Protein AF-A0A3M7MU31-F1 (afdb_monomer_lite)

pLDDT: mean 75.31, std 14.89, range [30.06, 94.38]

Structure (mmCIF, N/CA/C/O backbone):
data_AF-A0A3M7MU31-F1
#
_entry.id   AF-A0A3M7MU31-F1
#
loop_
_atom_site.group_PDB
_atom_site.id
_atom_site.type_symbol
_atom_site.label_atom_id
_atom_site.label_alt_id
_atom_site.label_comp_id
_atom_site.label_asym_id
_atom_site.label_entity_id
_atom_site.label_seq_id
_atom_site.pdbx_PDB_ins_code
_atom_site.Cartn_x
_atom_site.Cartn_y
_atom_site.Cartn_z
_atom_site.occupancy
_atom_site.B_iso_or_equiv
_atom_site.auth_seq_id
_atom_site.auth_comp_id
_atom_site.auth_asym_id
_atom_site.auth_atom_id
_atom_site.pdbx_PDB_model_num
ATOM 1 N N . MET A 1 1 ? -6.789 -23.381 39.746 1.00 41.12 1 MET A N 1
ATOM 2 C CA . MET A 1 1 ? -6.984 -21.959 39.393 1.00 41.12 1 MET A CA 1
ATOM 3 C C . MET A 1 1 ? -8.229 -21.379 40.060 1.00 41.12 1 MET A C 1
ATOM 5 O O . MET A 1 1 ? -8.092 -20.376 40.738 1.00 41.12 1 MET A O 1
ATOM 9 N N . GLU A 1 2 ? -9.398 -22.031 39.995 1.00 37.88 2 GLU A N 1
ATOM 10 C CA . GLU A 1 2 ? -10.631 -21.525 40.640 1.00 37.88 2 GLU A CA 1
ATOM 11 C C . GLU A 1 2 ? -10.543 -21.371 42.175 1.00 37.88 2 GLU A C 1
ATOM 13 O O . GLU A 1 2 ? -11.039 -20.386 42.714 1.00 37.88 2 GLU A O 1
ATOM 18 N N . GLU A 1 3 ? -9.868 -22.273 42.900 1.00 30.06 3 GLU A N 1
ATOM 19 C CA . GLU A 1 3 ? -9.810 -22.208 44.375 1.00 30.06 3 GLU A CA 1
ATOM 20 C C . GLU A 1 3 ? -8.936 -21.074 44.939 1.00 30.06 3 GLU A C 1
ATOM 22 O O . GLU A 1 3 ? -9.282 -20.505 45.973 1.00 30.06 3 GLU A O 1
ATOM 27 N N . GLN A 1 4 ? -7.837 -20.702 44.271 1.00 38.09 4 GLN A N 1
ATOM 28 C CA . GLN A 1 4 ? -6.958 -19.615 44.734 1.00 38.09 4 GLN A CA 1
ATOM 29 C C . GLN A 1 4 ? -7.566 -18.233 44.457 1.00 38.09 4 GLN A C 1
ATOM 31 O O . GLN A 1 4 ? -7.509 -17.358 45.322 1.00 38.09 4 GLN A O 1
ATOM 36 N N . THR A 1 5 ? -8.250 -18.060 43.321 1.00 41.97 5 THR A N 1
ATOM 37 C CA . THR A 1 5 ? -9.019 -16.842 43.020 1.00 41.97 5 THR A CA 1
ATOM 38 C C . THR A 1 5 ? -10.204 -16.680 43.983 1.00 41.97 5 THR A C 1
ATOM 40 O O . THR A 1 5 ? -10.468 -15.582 44.472 1.00 41.97 5 THR A O 1
ATOM 43 N N . LEU A 1 6 ? -10.871 -17.778 44.362 1.00 40.81 6 LEU A N 1
ATOM 44 C CA . LEU A 1 6 ? -11.926 -17.779 45.388 1.00 40.81 6 LEU A CA 1
ATOM 45 C C . LEU A 1 6 ? -11.405 -17.490 46.808 1.00 40.81 6 LEU A C 1
ATOM 47 O O . LEU A 1 6 ? -12.152 -16.948 47.629 1.00 40.81 6 LEU A O 1
ATOM 51 N N . LEU A 1 7 ? -10.145 -17.818 47.113 1.00 39.69 7 LEU A N 1
ATOM 52 C CA . LEU A 1 7 ? -9.512 -17.526 48.405 1.00 39.69 7 LEU A CA 1
ATOM 53 C C . LEU A 1 7 ? -9.195 -16.032 48.572 1.00 39.69 7 LEU A C 1
ATOM 55 O O . LEU A 1 7 ? -9.466 -15.484 49.642 1.00 39.69 7 LEU A O 1
ATOM 59 N N . LEU A 1 8 ? -8.746 -15.363 47.504 1.00 43.69 8 LEU A N 1
ATOM 60 C CA . LEU A 1 8 ? -8.633 -13.898 47.436 1.00 43.69 8 LEU A CA 1
ATOM 61 C C . LEU A 1 8 ? -9.997 -13.216 47.645 1.00 43.69 8 LEU A C 1
ATOM 63 O O . LEU A 1 8 ? -10.108 -12.257 48.407 1.00 43.69 8 LEU A O 1
ATOM 67 N N . TYR A 1 9 ? -11.068 -13.771 47.070 1.00 45.78 9 TYR A N 1
ATOM 68 C CA . TYR A 1 9 ? -12.424 -13.225 47.204 1.00 45.78 9 TYR A CA 1
ATOM 69 C C . TYR A 1 9 ? -13.124 -13.521 48.544 1.00 45.78 9 TYR A C 1
ATOM 71 O O . TYR A 1 9 ? -14.110 -12.856 48.873 1.00 45.78 9 TYR A O 1
ATOM 79 N N . ARG A 1 10 ? -12.657 -14.493 49.344 1.00 41.34 10 ARG A N 1
ATOM 80 C CA . ARG A 1 10 ? -13.265 -14.840 50.648 1.00 41.34 10 ARG A CA 1
ATOM 81 C C . ARG A 1 10 ? -12.762 -13.996 51.822 1.00 41.34 10 ARG A C 1
ATOM 83 O O . ARG A 1 10 ? -13.446 -13.946 52.842 1.00 41.34 10 ARG A O 1
ATOM 90 N N . GLN A 1 11 ? -11.646 -13.279 51.691 1.00 41.53 11 GLN A N 1
ATOM 91 C CA . GLN A 1 11 ? -11.135 -12.353 52.715 1.00 41.53 11 GLN A CA 1
ATOM 92 C C . GLN A 1 11 ? -11.590 -10.900 52.461 1.00 41.53 11 GLN A C 1
ATOM 94 O O . GLN A 1 11 ? -10.808 -9.952 52.475 1.00 41.53 11 GLN A O 1
ATOM 99 N N . LYS A 1 12 ? -12.897 -10.700 52.238 1.00 44.94 12 LYS A N 1
ATOM 100 C CA . LYS A 1 12 ? -13.516 -9.369 52.102 1.00 44.94 12 LYS A CA 1
ATOM 101 C C . LYS A 1 12 ? -13.494 -8.616 53.435 1.00 44.94 12 LYS A C 1
ATOM 103 O O . LYS A 1 12 ? -14.422 -8.779 54.226 1.00 44.94 12 LYS A O 1
ATOM 108 N N . ARG A 1 13 ? -12.467 -7.787 53.672 1.00 46.47 13 ARG A N 1
ATOM 109 C CA . ARG A 1 13 ? -12.585 -6.536 54.463 1.00 46.47 13 ARG A CA 1
ATOM 110 C C . ARG A 1 13 ? -11.364 -5.604 54.482 1.00 46.47 13 ARG A C 1
ATOM 112 O O . ARG A 1 13 ? -11.518 -4.515 55.021 1.00 46.47 13 ARG A O 1
ATOM 119 N N . TYR A 1 14 ? -10.201 -5.971 53.929 1.00 52.59 14 TYR A N 1
ATOM 120 C CA . TYR A 1 14 ? -8.975 -5.175 54.149 1.00 52.59 14 TYR A CA 1
ATOM 121 C C . TYR A 1 14 ? -8.033 -4.972 52.953 1.00 52.59 14 TYR A C 1
ATOM 123 O O . TYR A 1 14 ? -7.016 -4.307 53.127 1.00 52.59 14 TYR A O 1
ATOM 131 N N . TYR A 1 15 ? -8.339 -5.481 51.757 1.00 62.06 15 TYR A N 1
ATOM 132 C CA . TYR A 1 15 ? -7.460 -5.283 50.598 1.00 62.06 15 TYR A CA 1
ATOM 133 C C . TYR A 1 15 ? -7.971 -4.149 49.694 1.00 62.06 15 TYR A C 1
ATOM 135 O O . TYR A 1 15 ? -9.166 -4.133 49.385 1.00 62.06 15 TYR A O 1
ATOM 143 N N . PRO A 1 16 ? -7.107 -3.188 49.310 1.00 72.69 16 PRO A N 1
ATOM 144 C CA . PRO A 1 16 ? -7.472 -2.124 48.383 1.00 72.69 16 PRO A CA 1
ATOM 145 C C . PRO A 1 16 ? -7.666 -2.685 46.965 1.00 72.69 16 PRO A C 1
ATOM 147 O O . PRO A 1 16 ? -7.020 -3.661 46.587 1.00 72.69 16 PRO A O 1
ATOM 150 N N . VAL A 1 17 ? -8.554 -2.064 46.190 1.00 79.56 17 VAL A N 1
ATOM 151 C CA . VAL A 1 17 ? -8.751 -2.350 44.762 1.00 79.56 17 VAL A CA 1
ATOM 152 C C . VAL A 1 17 ? -7.556 -1.789 43.999 1.00 79.56 17 VAL A C 1
ATOM 154 O O . VAL A 1 17 ? -7.184 -0.634 44.211 1.00 79.56 17 VAL A O 1
ATOM 157 N N . LYS A 1 18 ? -6.923 -2.593 43.147 1.00 81.38 18 LYS A N 1
ATOM 158 C CA . LYS A 1 18 ? -5.659 -2.226 42.505 1.00 81.38 18 LYS A CA 1
ATOM 159 C C . LYS A 1 18 ? -5.832 -1.207 41.383 1.00 81.38 18 LYS A C 1
ATOM 161 O O . LYS A 1 18 ? -4.966 -0.350 41.246 1.00 81.38 18 LYS A O 1
ATOM 166 N N . ILE A 1 19 ? -6.899 -1.332 40.594 1.00 80.94 19 ILE A N 1
ATOM 167 C CA . ILE A 1 19 ? -7.341 -0.509 39.450 1.00 80.94 19 ILE A CA 1
ATOM 168 C C . ILE A 1 19 ? -6.320 -0.253 38.329 1.00 80.94 19 ILE A C 1
ATOM 170 O O . ILE A 1 19 ? -6.646 0.385 37.333 1.00 80.94 19 ILE A O 1
ATOM 174 N N . ASP A 1 20 ? -5.107 -0.779 38.462 1.00 83.50 20 ASP A N 1
ATOM 175 C CA . ASP A 1 20 ? -3.984 -0.622 37.540 1.00 83.50 20 ASP A CA 1
ATOM 176 C C . ASP A 1 20 ? -3.201 -1.944 37.438 1.00 83.50 20 ASP A C 1
ATOM 178 O O . ASP A 1 20 ? -2.024 -2.054 37.787 1.00 83.50 20 ASP A O 1
ATOM 182 N N . VAL A 1 21 ? -3.911 -3.012 37.066 1.00 85.12 21 VAL A N 1
ATOM 183 C CA . VAL A 1 21 ? -3.299 -4.304 36.729 1.00 85.12 21 VAL A CA 1
ATOM 184 C C . VAL A 1 21 ? -2.977 -4.285 35.235 1.00 85.12 21 VAL A C 1
ATOM 186 O O . VAL A 1 21 ? -3.862 -4.466 34.407 1.00 85.12 21 VAL A O 1
ATOM 189 N N . THR A 1 22 ? -1.717 -4.034 34.896 1.00 86.12 22 THR A N 1
ATOM 190 C CA . THR A 1 22 ? -1.210 -3.969 33.516 1.00 86.12 22 THR A CA 1
ATOM 191 C C . THR A 1 22 ? 0.033 -4.840 33.379 1.00 86.12 22 THR A C 1
ATOM 193 O O . THR A 1 22 ? 0.625 -5.235 34.387 1.00 86.12 22 THR A O 1
ATOM 196 N N . THR A 1 23 ? 0.469 -5.105 32.145 1.00 83.56 23 THR A N 1
ATOM 197 C CA . THR A 1 23 ? 1.713 -5.849 31.874 1.00 83.56 23 THR A CA 1
ATOM 198 C C . THR A 1 23 ? 2.949 -5.216 32.528 1.00 83.56 23 THR A C 1
ATOM 200 O O . THR A 1 23 ? 3.872 -5.932 32.896 1.00 83.56 23 THR A O 1
ATOM 203 N N . GLN A 1 24 ? 2.953 -3.895 32.744 1.00 85.00 24 GLN A N 1
ATOM 204 C CA . GLN A 1 24 ? 4.053 -3.167 33.394 1.00 85.00 24 GLN A CA 1
ATOM 205 C C . GLN A 1 24 ? 4.103 -3.369 34.916 1.00 85.00 24 GLN A C 1
ATOM 207 O O . GLN A 1 24 ? 5.168 -3.267 35.519 1.00 85.00 24 GLN A O 1
ATOM 212 N N . ASN A 1 25 ? 2.963 -3.691 35.533 1.00 86.31 25 ASN A N 1
ATOM 213 C CA . ASN A 1 25 ? 2.822 -3.844 36.983 1.00 86.31 25 ASN A CA 1
ATOM 214 C C . ASN A 1 25 ? 2.879 -5.316 37.428 1.00 86.31 25 ASN A C 1
ATOM 216 O O . ASN A 1 25 ? 2.485 -5.651 38.548 1.00 86.31 25 ASN A O 1
ATOM 220 N N . VAL A 1 26 ? 3.349 -6.210 36.554 1.00 86.00 26 VAL A N 1
ATOM 221 C CA . VAL A 1 26 ? 3.557 -7.631 36.843 1.00 86.00 26 VAL A CA 1
ATOM 222 C C . VAL A 1 26 ? 5.027 -7.964 36.631 1.00 86.00 26 VAL A C 1
ATOM 224 O O . VAL A 1 26 ? 5.530 -7.921 35.513 1.00 86.00 26 VAL A O 1
ATOM 227 N N . LEU A 1 27 ? 5.719 -8.313 37.714 1.00 85.00 27 LEU A N 1
ATOM 228 C CA . LEU A 1 27 ? 7.103 -8.777 37.656 1.00 85.00 27 LEU A CA 1
ATOM 229 C C . LEU A 1 27 ? 7.148 -10.301 37.608 1.00 85.00 27 LEU A C 1
ATOM 231 O O . LEU A 1 27 ? 6.339 -10.972 38.247 1.00 85.00 27 LEU A O 1
ATOM 235 N N . SER A 1 28 ? 8.117 -10.837 36.877 1.00 80.75 28 SER A N 1
ATOM 236 C CA . SER A 1 28 ? 8.459 -12.262 36.907 1.00 80.75 28 SER A CA 1
ATOM 237 C C . SER A 1 28 ? 9.812 -12.446 37.584 1.00 80.75 28 SER A C 1
ATOM 239 O O . SER A 1 28 ? 10.637 -11.531 37.585 1.00 80.75 28 SER A O 1
ATOM 241 N N . GLU A 1 29 ? 10.009 -13.608 38.196 1.00 78.69 29 GLU A N 1
ATOM 242 C CA . GLU A 1 29 ? 11.280 -13.975 38.813 1.00 78.69 29 GLU A CA 1
ATOM 243 C C . GLU A 1 29 ? 12.260 -14.447 37.726 1.00 78.69 29 GLU A C 1
ATOM 245 O O . GLU A 1 29 ? 11.851 -15.009 36.709 1.00 78.69 29 GLU A O 1
ATOM 250 N N . ALA A 1 30 ? 13.550 -14.182 37.918 1.00 74.44 30 ALA A N 1
ATOM 251 C CA . ALA A 1 30 ? 14.604 -14.759 37.088 1.00 74.44 30 ALA A CA 1
ATOM 252 C C . ALA A 1 30 ? 14.923 -16.181 37.585 1.00 74.44 30 ALA A C 1
ATOM 254 O O . ALA A 1 30 ? 14.963 -16.388 38.797 1.00 74.44 30 ALA A O 1
ATOM 255 N N . GLU A 1 31 ? 15.147 -17.157 36.690 1.00 72.56 31 GLU A N 1
ATOM 256 C CA . GLU A 1 31 ? 15.545 -18.521 37.112 1.00 72.56 31 GLU A CA 1
ATOM 257 C C . GLU A 1 31 ? 16.879 -18.533 37.851 1.00 72.56 31 GLU A C 1
ATOM 259 O O . GLU A 1 31 ? 17.048 -19.261 38.832 1.00 72.56 31 GLU A O 1
ATOM 264 N N . ASP A 1 32 ? 17.818 -17.723 37.374 1.00 77.81 32 ASP A N 1
ATOM 265 C CA . ASP A 1 32 ? 19.145 -17.583 37.936 1.00 77.81 32 ASP A CA 1
ATOM 266 C C . ASP A 1 32 ? 19.687 -16.163 37.728 1.00 77.81 32 ASP A C 1
ATOM 268 O O . ASP A 1 32 ? 19.125 -15.345 36.994 1.00 77.81 32 ASP A O 1
ATOM 272 N N . ASP A 1 33 ? 20.799 -15.873 38.402 1.00 83.31 33 ASP A N 1
ATOM 273 C CA . ASP A 1 33 ? 21.467 -14.578 38.305 1.00 83.31 33 ASP A CA 1
ATOM 274 C C . ASP A 1 33 ? 22.300 -14.438 37.014 1.00 83.31 33 ASP A C 1
ATOM 276 O O . ASP A 1 33 ? 22.835 -13.360 36.749 1.00 83.31 33 ASP A O 1
ATOM 280 N N . THR A 1 34 ? 22.391 -15.484 36.176 1.00 82.19 34 THR A N 1
ATOM 281 C CA . THR A 1 34 ? 23.255 -15.477 34.981 1.00 82.19 34 THR A CA 1
ATOM 282 C C . THR A 1 34 ? 22.795 -14.443 33.962 1.00 82.19 34 THR A C 1
ATOM 284 O O . THR A 1 34 ? 23.626 -13.779 33.349 1.00 82.19 34 THR A O 1
ATOM 287 N N . ILE A 1 35 ? 21.484 -14.196 33.865 1.00 79.44 35 ILE A N 1
ATOM 288 C CA . ILE A 1 35 ? 20.934 -13.141 33.004 1.00 79.44 35 ILE A CA 1
ATOM 289 C C . ILE A 1 35 ? 21.434 -11.742 33.400 1.00 79.44 35 ILE A C 1
ATOM 291 O O . ILE A 1 35 ? 21.551 -10.859 32.550 1.00 79.44 35 ILE A O 1
ATOM 295 N N . PHE A 1 36 ? 21.722 -11.523 34.688 1.00 83.69 36 PHE A N 1
ATOM 296 C CA . PHE A 1 36 ? 22.239 -10.253 35.193 1.00 83.69 36 PHE A CA 1
ATOM 297 C C . PHE A 1 36 ? 23.760 -10.178 35.037 1.00 83.69 36 PHE A C 1
ATOM 299 O O . PHE A 1 36 ? 24.271 -9.109 34.710 1.00 83.69 36 PHE A O 1
ATOM 306 N N . GLU A 1 37 ? 24.467 -11.299 35.209 1.00 85.06 37 GLU A N 1
ATOM 307 C CA . GLU A 1 37 ? 25.908 -11.404 34.942 1.00 85.06 37 GLU A CA 1
ATOM 308 C C . GLU A 1 37 ? 26.217 -11.144 33.456 1.00 85.06 37 GLU A C 1
ATOM 310 O O . GLU A 1 37 ? 27.085 -10.333 33.140 1.00 85.06 37 GLU A O 1
ATOM 315 N N . GLU A 1 38 ? 25.455 -11.741 32.533 1.00 82.00 38 GLU A N 1
ATOM 316 C CA . GLU A 1 38 ? 25.581 -11.487 31.092 1.00 82.00 38 GLU A CA 1
ATOM 317 C C . GLU A 1 38 ? 25.277 -10.027 30.736 1.00 82.00 38 GLU A C 1
ATOM 319 O O . GLU A 1 38 ? 25.973 -9.436 29.908 1.00 82.00 38 GLU A O 1
ATOM 324 N N . LEU A 1 39 ? 24.261 -9.422 31.365 1.00 82.62 39 LEU A N 1
ATOM 325 C CA . LEU A 1 39 ? 23.957 -8.000 31.187 1.00 82.62 39 LEU A CA 1
ATOM 326 C C . LEU A 1 39 ? 25.136 -7.122 31.625 1.00 82.62 39 LEU A C 1
ATOM 328 O O . LEU A 1 39 ? 25.492 -6.176 30.920 1.00 82.62 39 LEU A O 1
ATOM 332 N N . GLU A 1 40 ? 25.730 -7.427 32.780 1.00 86.56 40 GLU A N 1
ATOM 333 C CA . GLU A 1 40 ? 26.875 -6.696 33.323 1.00 86.56 40 GLU A CA 1
ATOM 334 C C . GLU A 1 40 ? 28.104 -6.840 32.415 1.00 86.56 40 GLU A C 1
ATOM 336 O O . GLU A 1 40 ? 28.730 -5.835 32.072 1.00 86.56 40 GLU A O 1
ATOM 341 N N . GLU A 1 41 ? 28.422 -8.056 31.959 1.00 85.62 41 GLU A N 1
ATOM 342 C CA . GLU A 1 41 ? 29.522 -8.307 31.020 1.00 85.62 41 GLU A CA 1
ATOM 343 C C . GLU A 1 41 ? 29.315 -7.597 29.677 1.00 85.62 41 GLU A C 1
ATOM 345 O O . GLU A 1 41 ? 30.253 -7.001 29.135 1.00 85.62 41 GLU A O 1
ATOM 350 N N . GLN A 1 42 ? 28.091 -7.609 29.143 1.00 80.94 42 GLN A N 1
ATOM 351 C CA . GLN A 1 42 ? 27.762 -6.907 27.905 1.00 80.94 42 GLN A CA 1
ATOM 352 C C . GLN A 1 42 ? 27.944 -5.399 28.058 1.00 80.94 42 GLN A C 1
ATOM 354 O O . GLN A 1 42 ? 28.610 -4.796 27.219 1.00 80.94 42 GLN A O 1
ATOM 359 N N . GLU A 1 43 ? 27.429 -4.805 29.134 1.00 82.94 43 GLU A N 1
ATOM 360 C CA . GLU A 1 43 ? 27.572 -3.372 29.412 1.00 82.94 43 GLU A CA 1
ATOM 361 C C . GLU A 1 43 ? 29.036 -2.975 29.691 1.00 82.94 43 GLU A C 1
ATOM 363 O O . GLU A 1 43 ? 29.471 -1.884 29.321 1.00 82.94 43 GLU A O 1
ATOM 368 N N . LEU A 1 44 ? 29.836 -3.871 30.282 1.00 85.50 44 LEU A N 1
ATOM 369 C CA . LEU A 1 44 ? 31.286 -3.702 30.437 1.00 85.50 44 LEU A CA 1
ATOM 370 C C . LEU A 1 44 ? 32.027 -3.738 29.092 1.00 85.50 44 LEU A C 1
ATOM 372 O O . LEU A 1 44 ? 32.975 -2.975 28.889 1.00 85.50 44 LEU A O 1
ATOM 376 N N . SER A 1 45 ? 31.636 -4.644 28.194 1.00 87.00 45 SER A N 1
ATOM 377 C CA . SER A 1 45 ? 32.288 -4.842 26.893 1.00 87.00 45 SER A CA 1
ATOM 378 C C . SER A 1 45 ? 31.906 -3.778 25.858 1.00 87.00 45 SER A C 1
ATOM 380 O O . SER A 1 45 ? 32.743 -3.367 25.052 1.00 87.00 45 SER A O 1
ATOM 382 N N . ASP A 1 46 ? 30.660 -3.316 25.912 1.00 83.50 46 ASP A N 1
ATOM 383 C CA . ASP A 1 46 ? 30.045 -2.347 25.017 1.00 83.50 46 ASP A CA 1
ATOM 384 C C . ASP A 1 46 ? 29.172 -1.403 25.863 1.00 83.50 46 ASP A C 1
ATOM 386 O O . ASP A 1 46 ? 28.010 -1.697 26.129 1.00 83.50 46 ASP A O 1
ATOM 390 N N . PRO A 1 47 ? 29.713 -0.280 26.359 1.00 82.19 47 PRO A N 1
ATOM 391 C CA . PRO A 1 47 ? 28.953 0.614 27.229 1.00 82.19 47 PRO A CA 1
ATOM 392 C C . PRO A 1 47 ? 27.812 1.314 26.486 1.00 82.19 47 PRO A C 1
ATOM 394 O O . PRO A 1 47 ? 28.014 1.907 25.422 1.00 82.19 47 PRO A O 1
ATOM 397 N N . SER A 1 48 ? 26.616 1.311 27.073 1.00 80.56 48 SER A N 1
ATOM 398 C CA . SER A 1 48 ? 25.457 2.021 26.540 1.00 80.56 48 SER A CA 1
ATOM 399 C C . SER A 1 48 ? 25.715 3.525 26.516 1.00 80.56 48 SER A C 1
ATOM 401 O O . SER A 1 48 ? 26.090 4.134 27.521 1.00 80.56 48 SER A O 1
ATOM 403 N N . VAL A 1 49 ? 25.486 4.158 25.364 1.00 82.31 49 VAL A N 1
ATOM 404 C CA . VAL A 1 49 ? 25.643 5.611 25.227 1.00 82.31 49 VAL A CA 1
ATOM 405 C C . VAL A 1 49 ? 24.500 6.306 25.976 1.00 82.31 49 VAL A C 1
ATOM 407 O O . VAL A 1 49 ? 23.340 6.132 25.594 1.00 82.31 49 VAL A O 1
ATOM 410 N N . PRO A 1 50 ? 24.780 7.098 27.026 1.00 79.56 50 PRO A N 1
ATOM 411 C CA . PRO A 1 50 ? 23.728 7.764 27.774 1.00 79.56 50 PRO A CA 1
ATOM 412 C C . PRO A 1 50 ? 23.089 8.896 26.968 1.00 79.56 50 PRO A C 1
ATOM 414 O O . PRO A 1 50 ? 23.765 9.644 26.258 1.00 79.56 50 PRO A O 1
ATOM 417 N N . VAL A 1 51 ? 21.787 9.080 27.162 1.00 75.81 51 VAL A N 1
ATOM 418 C CA . VAL A 1 51 ? 21.027 10.231 26.679 1.00 75.81 51 VAL A CA 1
ATOM 419 C C . VAL A 1 51 ? 20.927 11.251 27.806 1.00 75.81 51 VAL A C 1
ATOM 421 O O . VAL A 1 51 ? 20.498 10.936 28.915 1.00 75.81 51 VAL A O 1
ATOM 424 N N . VAL A 1 52 ? 21.328 12.490 27.534 1.00 81.62 52 VAL A N 1
ATOM 425 C CA . VAL A 1 52 ? 21.140 13.604 28.468 1.00 81.62 52 VAL A CA 1
ATOM 426 C C . VAL A 1 52 ? 19.793 14.248 28.150 1.00 81.62 52 VAL A C 1
ATOM 428 O O . VAL A 1 52 ? 19.612 14.765 27.052 1.00 81.62 52 VAL A O 1
ATOM 431 N N . SER A 1 53 ? 18.853 14.183 29.095 1.00 71.25 53 SER A N 1
ATOM 432 C CA . SER A 1 53 ? 17.582 14.916 29.030 1.00 71.25 53 SER A CA 1
ATOM 433 C C . SER A 1 53 ? 17.841 16.425 28.958 1.00 71.25 53 SER A C 1
ATOM 435 O O . SER A 1 53 ? 18.857 16.903 29.471 1.00 71.25 53 SER A O 1
ATOM 437 N N . ASP A 1 54 ? 16.894 17.187 28.409 1.00 72.06 54 ASP A N 1
ATOM 438 C CA . ASP A 1 54 ? 16.918 18.658 28.375 1.00 72.06 54 ASP A CA 1
ATOM 439 C C . ASP A 1 54 ? 17.108 19.280 29.777 1.00 72.06 54 ASP A C 1
ATOM 441 O O . ASP A 1 54 ? 17.669 20.368 29.923 1.00 72.06 54 ASP A O 1
ATOM 445 N N . ASP A 1 55 ? 16.720 18.539 30.819 1.00 81.00 55 ASP A N 1
ATOM 446 C CA . ASP A 1 55 ? 16.821 18.922 32.231 1.00 81.00 55 ASP A CA 1
ATOM 447 C C . ASP A 1 55 ? 18.192 18.589 32.865 1.00 81.00 55 ASP A C 1
ATOM 449 O O . ASP A 1 55 ? 18.417 18.829 34.052 1.00 81.00 55 ASP A O 1
ATOM 453 N N . GLY A 1 56 ? 19.118 17.996 32.101 1.00 79.44 56 GLY A N 1
ATOM 454 C CA . GLY A 1 56 ? 20.452 17.584 32.555 1.00 79.44 56 GLY A CA 1
ATOM 455 C C . GLY A 1 56 ? 20.518 16.208 33.232 1.00 79.44 56 GLY A C 1
ATOM 456 O O . GLY A 1 56 ? 21.578 15.820 33.727 1.00 79.44 56 GLY A O 1
ATOM 457 N N . HIS A 1 57 ? 19.415 15.454 33.259 1.00 76.38 57 HIS A N 1
ATOM 458 C CA . HIS A 1 57 ? 19.394 14.079 33.763 1.00 76.38 57 HIS A CA 1
ATOM 459 C C . HIS A 1 57 ? 20.010 13.106 32.753 1.00 76.38 57 HIS A C 1
ATOM 461 O O . HIS A 1 57 ? 19.655 13.118 31.578 1.00 76.38 57 HIS A O 1
ATOM 467 N N . ILE A 1 58 ? 20.917 12.247 33.220 1.00 81.31 58 ILE A N 1
ATOM 468 C CA . ILE A 1 58 ? 21.552 11.206 32.406 1.00 81.31 58 ILE A CA 1
ATOM 469 C C . ILE A 1 58 ? 20.683 9.946 32.472 1.00 81.31 58 ILE A C 1
ATOM 471 O O . ILE A 1 58 ? 20.469 9.406 33.557 1.00 81.31 58 ILE A O 1
ATOM 475 N N . VAL A 1 59 ? 20.193 9.487 31.322 1.00 76.00 59 VAL A N 1
ATOM 476 C CA . VAL A 1 59 ? 19.369 8.283 31.165 1.00 76.00 59 VAL A CA 1
ATOM 477 C C . VAL A 1 59 ? 20.124 7.285 30.295 1.00 76.00 59 VAL A C 1
ATOM 479 O O . VAL A 1 59 ? 20.561 7.625 29.199 1.00 76.00 59 VAL A O 1
ATOM 482 N N . TYR A 1 60 ? 20.279 6.052 30.769 1.00 76.00 60 TYR A N 1
ATOM 483 C CA . TYR A 1 60 ? 20.888 4.978 29.985 1.00 76.00 60 TYR A CA 1
ATOM 484 C C . TYR A 1 60 ? 19.793 4.188 29.260 1.00 76.00 60 TYR A C 1
ATOM 486 O O . TYR A 1 60 ? 18.765 3.892 29.877 1.00 76.00 60 TYR A O 1
ATOM 494 N N . PRO A 1 61 ? 19.969 3.866 27.967 1.00 64.69 61 PRO A N 1
ATOM 495 C CA . PRO A 1 61 ? 19.024 3.022 27.252 1.00 64.69 61 PRO A CA 1
ATOM 496 C C . PRO A 1 61 ? 19.020 1.608 27.846 1.00 64.69 61 PRO A C 1
ATOM 498 O O . PRO A 1 61 ? 20.065 1.056 28.179 1.00 64.69 61 PRO A O 1
ATOM 501 N N . THR A 1 62 ? 17.835 1.014 27.981 1.00 68.31 62 THR A N 1
ATOM 502 C CA . THR A 1 62 ? 17.693 -0.375 28.434 1.00 68.31 62 THR A CA 1
ATOM 503 C C . THR A 1 62 ? 18.188 -1.330 27.348 1.00 68.31 62 THR A C 1
ATOM 505 O O . THR A 1 62 ? 17.724 -1.257 26.208 1.00 68.31 62 THR A O 1
ATOM 508 N N . ARG A 1 63 ? 19.094 -2.253 27.693 1.00 68.56 63 ARG A N 1
ATOM 509 C CA . ARG A 1 63 ? 19.485 -3.354 26.802 1.00 68.56 63 ARG A CA 1
ATOM 510 C C . ARG A 1 63 ? 18.396 -4.422 26.786 1.00 68.56 63 ARG A C 1
ATOM 512 O O . ARG A 1 63 ? 17.903 -4.835 27.834 1.00 68.56 63 ARG A O 1
ATOM 519 N N . PHE A 1 64 ? 18.009 -4.846 25.587 1.00 60.41 64 PHE A N 1
ATOM 520 C CA . PHE A 1 64 ? 17.043 -5.923 25.421 1.00 60.41 64 PHE A CA 1
ATOM 521 C C . PHE A 1 64 ? 17.723 -7.261 25.710 1.00 60.41 64 PHE A C 1
ATOM 523 O O . PHE A 1 64 ? 18.669 -7.636 25.023 1.00 60.41 64 PHE A O 1
ATOM 530 N N . ILE A 1 65 ? 17.206 -7.977 26.701 1.00 63.34 65 ILE A N 1
ATOM 531 C CA . ILE A 1 65 ? 17.533 -9.376 26.964 1.00 63.34 65 ILE A CA 1
ATOM 532 C C . ILE A 1 65 ? 16.241 -10.158 26.782 1.00 63.34 65 ILE A C 1
ATOM 534 O O . ILE A 1 65 ? 15.161 -9.659 27.103 1.00 63.34 65 ILE A O 1
ATOM 538 N N . GLN A 1 66 ? 16.345 -11.369 26.246 1.00 59.22 66 GLN A N 1
ATOM 539 C CA . GLN A 1 66 ? 15.227 -12.296 26.163 1.00 59.22 66 GLN A CA 1
ATOM 540 C C . GLN A 1 66 ? 15.322 -13.269 27.348 1.00 59.22 66 GLN A C 1
ATOM 542 O O . GLN A 1 66 ? 15.966 -14.306 27.208 1.00 59.22 66 GLN A O 1
ATOM 547 N N . PRO A 1 67 ? 14.756 -12.939 28.525 1.00 61.88 67 PRO A N 1
ATOM 548 C CA . PRO A 1 67 ? 14.825 -13.831 29.671 1.00 61.88 67 PRO A CA 1
ATOM 549 C C . PRO A 1 67 ? 14.003 -15.094 29.407 1.00 61.88 67 PRO A C 1
ATOM 551 O O . PRO A 1 67 ? 12.906 -15.035 28.840 1.00 61.88 67 PRO A O 1
ATOM 554 N N . GLU A 1 68 ? 14.504 -16.234 29.874 1.00 61.59 68 GLU A N 1
ATOM 555 C CA . GLU A 1 68 ? 13.671 -17.414 30.083 1.00 61.59 68 GLU A CA 1
ATOM 556 C C . GLU A 1 68 ? 12.735 -17.100 31.260 1.00 61.59 68 GLU A C 1
ATOM 558 O O . GLU A 1 68 ? 13.137 -17.055 32.421 1.00 61.59 68 GLU A O 1
ATOM 563 N N . LEU A 1 69 ? 11.489 -16.738 30.938 1.00 61.94 69 LEU A N 1
ATOM 564 C CA . LEU A 1 69 ? 10.486 -16.367 31.934 1.00 61.94 69 LEU A CA 1
ATOM 565 C C . LEU A 1 69 ? 10.150 -17.580 32.802 1.00 61.94 69 LEU A C 1
ATOM 567 O O . LEU A 1 69 ? 9.625 -18.577 32.298 1.00 61.94 69 LEU A O 1
ATOM 571 N N . SER A 1 70 ? 10.367 -17.458 34.108 1.00 65.06 70 SER A N 1
ATOM 572 C CA . SER A 1 70 ? 10.021 -18.495 35.073 1.00 65.06 70 SER A CA 1
ATOM 573 C C . SER A 1 70 ? 9.360 -17.933 36.325 1.00 65.06 70 SER A C 1
ATOM 575 O O . SER A 1 70 ? 9.223 -16.724 36.525 1.00 65.06 70 SER A O 1
ATOM 577 N N . GLY A 1 71 ? 8.924 -18.853 37.181 1.00 70.56 71 GLY A N 1
ATOM 578 C CA . GLY A 1 71 ? 8.373 -18.509 38.479 1.00 70.56 71 GLY A CA 1
ATOM 579 C C . GLY A 1 71 ? 6.917 -18.057 38.425 1.00 70.56 71 GLY A C 1
ATOM 580 O O . GLY A 1 71 ? 6.184 -18.255 37.452 1.00 70.56 71 GLY A O 1
ATOM 581 N N . VAL A 1 72 ? 6.461 -17.519 39.554 1.00 76.88 72 VAL A N 1
ATOM 582 C CA . VAL A 1 72 ? 5.084 -17.052 39.735 1.00 76.88 72 VAL A CA 1
ATOM 583 C C . VAL A 1 72 ? 5.053 -15.545 39.479 1.00 76.88 72 VAL A C 1
ATOM 585 O O . VAL A 1 72 ? 5.791 -14.830 40.153 1.00 76.88 72 VAL A O 1
ATOM 588 N N . PRO A 1 73 ? 4.199 -15.032 38.573 1.00 81.69 73 PRO A N 1
ATOM 589 C CA . PRO A 1 73 ? 4.084 -13.596 38.351 1.00 81.69 73 PRO A CA 1
ATOM 590 C C . PRO A 1 73 ? 3.628 -12.882 39.630 1.00 81.69 73 PRO A C 1
ATOM 592 O O . PRO A 1 73 ? 2.644 -13.273 40.267 1.00 81.69 73 PRO A O 1
ATOM 595 N N . ILE A 1 74 ? 4.338 -11.818 39.997 1.00 83.94 74 ILE A N 1
ATOM 596 C CA . ILE A 1 74 ? 4.104 -11.019 41.198 1.00 83.94 74 ILE A CA 1
ATOM 597 C C . ILE A 1 74 ? 3.521 -9.671 40.787 1.00 83.94 74 ILE A C 1
ATOM 599 O O . ILE A 1 74 ? 4.138 -8.904 40.052 1.00 83.94 74 ILE A O 1
ATOM 603 N N . LEU A 1 75 ? 2.334 -9.357 41.306 1.00 84.19 75 LEU A N 1
ATOM 604 C CA . LEU A 1 75 ? 1.720 -8.043 41.139 1.00 84.19 75 LEU A CA 1
ATOM 605 C C . LEU A 1 75 ? 2.454 -7.001 41.997 1.00 84.19 75 LEU A C 1
ATOM 607 O O . LEU A 1 75 ? 2.578 -7.163 43.213 1.00 84.19 75 LEU A O 1
ATOM 611 N N . THR A 1 76 ? 2.888 -5.908 41.379 1.00 86.12 76 THR A N 1
ATOM 612 C CA . THR A 1 76 ? 3.680 -4.838 42.006 1.00 86.12 76 THR A CA 1
ATOM 613 C C . THR A 1 76 ? 3.043 -3.465 41.803 1.00 86.12 76 THR A C 1
ATOM 615 O O . THR A 1 76 ? 2.006 -3.364 41.164 1.00 86.12 76 THR A O 1
ATOM 618 N N . ASP A 1 77 ? 3.605 -2.417 42.419 1.00 82.69 77 ASP A N 1
ATOM 619 C CA . ASP A 1 77 ? 3.177 -1.002 42.357 1.00 82.69 77 ASP A CA 1
ATOM 620 C C . ASP A 1 77 ? 1.769 -0.664 42.889 1.00 82.69 77 ASP A C 1
ATOM 622 O O . ASP A 1 77 ? 0.846 -0.301 42.164 1.00 82.69 77 ASP A O 1
ATOM 626 N N . PHE A 1 78 ? 1.539 -0.782 44.198 1.00 84.19 78 PHE A N 1
ATOM 627 C CA . PHE A 1 78 ? 0.251 -0.422 44.821 1.00 84.19 78 PHE A CA 1
ATOM 628 C C . PHE A 1 78 ? 0.045 1.094 45.012 1.00 84.19 78 PHE A C 1
ATOM 630 O O . PHE A 1 78 ? -0.856 1.482 45.754 1.00 84.19 78 PHE A O 1
ATOM 637 N N . GLY A 1 79 ? 0.832 1.953 44.350 1.00 82.94 79 GLY A N 1
ATOM 638 C CA . GLY A 1 79 ? 0.743 3.409 44.500 1.00 82.94 79 GLY A CA 1
ATOM 639 C C . GLY A 1 79 ? -0.610 3.999 44.086 1.00 82.94 79 GLY A C 1
ATOM 640 O O . GLY A 1 79 ? -1.023 5.020 44.633 1.00 82.94 79 GLY A O 1
ATOM 641 N N . GLN A 1 80 ? -1.322 3.328 43.174 1.00 82.56 80 GLN A N 1
ATOM 642 C CA . GLN A 1 80 ? -2.637 3.743 42.668 1.00 82.56 80 GLN A CA 1
ATOM 643 C C . GLN A 1 80 ? -3.821 3.002 43.299 1.00 82.56 80 GLN A C 1
ATOM 645 O O . GLN A 1 80 ? -4.970 3.236 42.920 1.00 82.56 80 GLN A O 1
ATOM 650 N N . ALA A 1 81 ? -3.561 2.114 44.261 1.00 84.88 81 ALA A N 1
ATOM 651 C CA . ALA A 1 81 ? -4.599 1.288 44.855 1.00 84.88 81 ALA A CA 1
ATOM 652 C C . ALA A 1 81 ? -5.603 2.137 45.660 1.00 84.88 81 ALA A C 1
ATOM 654 O O . ALA A 1 81 ? -5.234 3.077 46.369 1.00 84.88 81 ALA A O 1
ATOM 655 N N . ARG A 1 82 ? -6.891 1.795 45.571 1.00 82.25 82 ARG A N 1
ATOM 656 C CA . ARG A 1 82 ? -7.995 2.532 46.201 1.00 82.25 82 ARG A CA 1
ATOM 657 C C . ARG A 1 82 ? -8.662 1.728 47.307 1.00 82.25 82 ARG A C 1
ATOM 659 O O . ARG A 1 82 ? -8.750 0.503 47.214 1.00 82.25 82 ARG A O 1
ATOM 666 N N . PRO A 1 83 ? -9.179 2.386 48.355 1.00 80.69 83 PRO A N 1
ATOM 667 C CA . PRO A 1 83 ? -10.018 1.706 49.326 1.00 80.69 83 PRO A CA 1
ATOM 668 C C . PRO A 1 83 ? -11.271 1.136 48.643 1.00 80.69 83 PRO A C 1
ATOM 670 O O . PRO A 1 83 ? -11.808 1.700 47.688 1.00 80.69 83 PRO A O 1
ATOM 673 N N . MET A 1 84 ? -11.731 -0.012 49.140 1.00 76.00 84 MET A N 1
ATOM 674 C CA . MET A 1 84 ? -12.971 -0.636 48.684 1.00 76.00 84 MET A CA 1
ATOM 675 C C . MET A 1 84 ? -14.164 0.116 49.289 1.00 76.00 84 MET A C 1
ATOM 677 O O . MET A 1 84 ? -14.693 -0.274 50.332 1.00 76.00 84 MET A O 1
ATOM 681 N N . GLU A 1 85 ? -14.541 1.224 48.654 1.00 76.81 85 GLU A N 1
ATOM 682 C CA . GLU A 1 85 ? -15.691 2.044 49.028 1.00 76.81 85 GLU A CA 1
ATOM 683 C C . GLU A 1 85 ? -16.905 1.698 48.146 1.00 76.81 85 GLU A C 1
ATOM 685 O O . GLU A 1 85 ? -16.747 1.493 46.943 1.00 76.81 85 GLU A O 1
ATOM 690 N N . PRO A 1 86 ? -18.121 1.618 48.717 1.00 65.56 86 PRO A N 1
ATOM 691 C CA . PRO A 1 86 ? -19.318 1.131 48.018 1.00 65.56 86 PRO A CA 1
ATOM 692 C C . PRO A 1 86 ? -19.837 2.051 46.896 1.00 65.56 86 PRO A C 1
ATOM 694 O O . PRO A 1 86 ? -20.820 1.714 46.240 1.00 65.56 86 PRO A O 1
ATOM 697 N N . GLU A 1 87 ? -19.213 3.211 46.676 1.00 74.75 87 GLU A N 1
ATOM 698 C CA . GLU A 1 87 ? -19.675 4.235 45.729 1.00 74.75 87 GLU A CA 1
ATOM 699 C C . GLU A 1 87 ? -18.527 4.843 44.909 1.00 74.75 87 GLU A C 1
ATOM 701 O O . GLU A 1 87 ? -18.600 5.997 44.493 1.00 74.75 87 GLU A O 1
ATOM 706 N N . ASN A 1 88 ? -17.456 4.087 44.651 1.00 81.81 88 ASN A N 1
ATOM 707 C CA . ASN A 1 88 ? -16.407 4.574 43.760 1.00 81.81 88 ASN A CA 1
ATOM 708 C C . ASN A 1 88 ? -16.988 4.822 42.353 1.00 81.81 88 ASN A C 1
ATOM 710 O O . ASN A 1 88 ? -17.400 3.887 41.670 1.00 81.81 88 ASN A O 1
ATOM 714 N N . THR A 1 89 ? -17.038 6.085 41.922 1.00 82.12 89 THR A N 1
ATOM 715 C CA . THR A 1 89 ? -17.538 6.499 40.590 1.00 82.12 89 THR A CA 1
ATOM 716 C C . THR A 1 89 ? -16.514 7.298 39.787 1.00 82.12 89 THR A C 1
ATOM 718 O O . THR A 1 89 ? -16.826 7.842 38.725 1.00 82.12 89 THR A O 1
ATOM 721 N N . ASP A 1 90 ? -15.297 7.417 40.309 1.00 85.50 90 ASP A N 1
ATOM 722 C CA . ASP A 1 90 ? -14.249 8.229 39.707 1.00 85.50 90 ASP A CA 1
ATOM 723 C C . ASP A 1 90 ? -13.760 7.627 38.386 1.00 85.50 90 ASP A C 1
ATOM 725 O O . ASP A 1 90 ? -13.757 6.408 38.191 1.00 85.50 90 ASP A O 1
ATOM 729 N N . TRP A 1 91 ? -13.306 8.500 37.484 1.00 86.31 91 TRP A N 1
ATOM 730 C CA . TRP A 1 91 ? -12.681 8.125 36.216 1.00 86.31 91 TRP A CA 1
ATOM 731 C C . TRP A 1 91 ? -11.225 7.714 36.451 1.00 86.31 91 TRP A C 1
ATOM 733 O O . TRP A 1 91 ? -10.294 8.465 36.162 1.00 86.31 91 TRP A O 1
ATOM 743 N N . TRP A 1 92 ? -11.031 6.542 37.048 1.00 82.88 92 TRP A N 1
ATOM 744 C CA . TRP A 1 92 ? -9.714 6.059 37.441 1.00 82.88 92 TRP A CA 1
ATOM 745 C C . TRP A 1 92 ? -9.492 4.651 36.923 1.00 82.88 92 TRP A C 1
ATOM 747 O O . TRP A 1 92 ? -10.244 3.761 37.290 1.00 82.88 92 TRP A O 1
ATOM 757 N N . MET A 1 93 ? -8.508 4.500 36.035 1.00 88.81 93 MET A N 1
ATOM 758 C CA . MET A 1 93 ? -7.974 3.265 35.440 1.00 88.81 93 MET A CA 1
ATOM 759 C C . MET A 1 93 ? -7.112 3.676 34.234 1.00 88.81 93 MET A C 1
ATOM 761 O O . MET A 1 93 ? -7.426 4.704 33.619 1.00 88.81 93 MET A O 1
ATOM 765 N N . PRO A 1 94 ? -6.091 2.900 33.841 1.00 88.38 94 PRO A N 1
ATOM 766 C CA . PRO A 1 94 ? -5.382 3.112 32.581 1.00 88.38 94 PRO A CA 1
ATOM 767 C C . PRO A 1 94 ? -6.337 3.082 31.385 1.00 88.38 94 PRO A C 1
ATOM 769 O O . PRO A 1 94 ? -7.288 2.300 31.357 1.00 88.38 94 PRO A O 1
ATOM 772 N N . ASP A 1 95 ? -6.075 3.914 30.379 1.00 89.19 95 ASP A N 1
ATOM 773 C CA . ASP A 1 95 ? -6.955 4.081 29.216 1.00 89.19 95 ASP A CA 1
ATOM 774 C C . ASP A 1 95 ? -7.250 2.765 28.483 1.00 89.19 95 ASP A C 1
ATOM 776 O O . ASP A 1 95 ? -8.399 2.495 28.134 1.00 89.19 95 ASP A O 1
ATOM 780 N N . LEU A 1 96 ? -6.236 1.915 28.316 1.00 89.44 96 LEU A N 1
ATOM 781 C CA . LEU A 1 96 ? -6.350 0.646 27.590 1.00 89.44 96 LEU A CA 1
ATOM 782 C C . LEU A 1 96 ? -7.072 -0.456 28.391 1.00 89.44 96 LEU A C 1
ATOM 784 O O . LEU A 1 96 ? -7.610 -1.393 27.807 1.00 89.44 96 LEU A O 1
ATOM 788 N N . TYR A 1 97 ? -7.128 -0.330 29.721 1.00 90.56 97 TYR A N 1
ATOM 789 C CA . TYR A 1 97 ? -7.597 -1.377 30.641 1.00 90.56 97 TYR A CA 1
ATOM 790 C C . TYR A 1 97 ? -8.932 -1.042 31.319 1.00 90.56 97 TYR A C 1
ATOM 792 O O . TYR A 1 97 ? -9.425 -1.805 32.145 1.00 90.56 97 TYR A O 1
ATOM 800 N N . ARG A 1 98 ? -9.531 0.106 30.996 1.00 92.12 98 ARG A N 1
ATOM 801 C CA . ARG A 1 98 ? -10.666 0.670 31.734 1.00 92.12 98 ARG A CA 1
ATOM 802 C C . ARG A 1 98 ? -11.933 -0.186 31.655 1.00 92.12 98 ARG A C 1
ATOM 804 O O . ARG A 1 98 ? -12.512 -0.334 30.590 1.00 92.12 98 ARG A O 1
ATOM 811 N N . ALA A 1 99 ? -12.417 -0.662 32.799 1.00 92.50 99 ALA A N 1
ATOM 812 C CA . ALA A 1 99 ? -13.602 -1.513 32.893 1.00 92.50 99 ALA A CA 1
ATOM 813 C C . ALA A 1 99 ? -14.895 -0.827 32.395 1.00 92.50 99 ALA A C 1
ATOM 815 O O . ALA A 1 99 ? -15.045 0.395 32.529 1.00 92.50 99 ALA A O 1
ATOM 816 N N . PRO A 1 100 ? -15.866 -1.595 31.861 1.00 90.81 100 PRO A N 1
ATOM 817 C CA . PRO A 1 100 ? -17.090 -1.048 31.273 1.00 90.81 100 PRO A CA 1
ATOM 818 C C . PRO A 1 100 ? -17.958 -0.267 32.269 1.00 90.81 100 PRO A C 1
ATOM 820 O O . PRO A 1 100 ? -18.572 0.727 31.888 1.00 90.81 100 PRO A O 1
ATOM 823 N N . GLU A 1 101 ? -17.997 -0.649 33.545 1.00 90.44 101 GLU A N 1
ATOM 824 C CA . GLU A 1 101 ? -18.682 0.111 34.594 1.00 90.44 101 GLU A CA 1
ATOM 825 C C . GLU A 1 101 ? -18.068 1.504 34.800 1.00 90.44 101 GLU A C 1
ATOM 827 O O . GLU A 1 101 ? -18.808 2.471 34.981 1.00 90.44 101 GLU A O 1
ATOM 832 N N . VAL A 1 102 ? -16.745 1.645 34.658 1.00 91.56 102 VAL A N 1
ATOM 833 C CA . VAL A 1 102 ? -16.056 2.944 34.717 1.00 91.56 102 VAL A CA 1
ATOM 834 C C . VAL A 1 102 ? -16.382 3.775 33.475 1.00 91.56 102 VAL A C 1
ATOM 836 O O . VAL A 1 102 ? -16.705 4.958 33.598 1.00 91.56 102 VAL A O 1
ATOM 839 N N . LEU A 1 103 ? -16.392 3.156 32.283 1.00 89.62 103 LEU A N 1
ATOM 840 C CA . LEU A 1 103 ? -16.811 3.816 31.033 1.00 89.62 103 LEU A CA 1
ATOM 841 C C . LEU A 1 103 ? -18.227 4.374 31.134 1.00 89.62 103 LEU A C 1
ATOM 843 O O . LEU A 1 103 ? -18.494 5.499 30.717 1.00 89.62 103 LEU A O 1
ATOM 847 N N . LEU A 1 104 ? -19.124 3.589 31.724 1.00 89.06 104 LEU A N 1
ATOM 848 C CA . LEU A 1 104 ? -20.529 3.921 31.902 1.00 89.06 104 LEU A CA 1
ATOM 849 C C . LEU A 1 104 ? -20.790 4.807 33.124 1.00 89.06 104 LEU A C 1
ATOM 851 O O . LEU A 1 104 ? -21.953 5.103 33.398 1.00 89.06 104 LEU A O 1
ATOM 855 N N . LYS A 1 105 ? -19.755 5.262 33.843 1.00 89.56 105 LYS A N 1
ATOM 856 C CA . LYS A 1 105 ? -19.881 6.050 35.082 1.00 89.56 105 LYS A CA 1
ATOM 857 C C . LYS A 1 105 ? -20.837 5.414 36.098 1.00 89.56 105 LYS A C 1
ATOM 859 O O . LYS A 1 105 ? -21.649 6.096 36.726 1.00 89.56 105 LYS A O 1
ATOM 864 N N . LEU A 1 106 ? -20.772 4.095 36.207 1.00 90.56 106 LEU A N 1
ATOM 865 C CA . LEU A 1 106 ? -21.457 3.311 37.221 1.00 90.56 106 LEU A CA 1
ATOM 866 C C . LEU A 1 106 ? -20.531 3.126 38.433 1.00 90.56 106 LEU A C 1
ATOM 868 O O . LEU A 1 106 ? -19.310 3.210 38.282 1.00 90.56 106 LEU A O 1
ATOM 872 N N . PRO A 1 107 ? -21.089 2.856 39.626 1.00 90.44 107 PRO A N 1
ATOM 873 C CA . PRO A 1 107 ? -20.287 2.461 40.775 1.00 90.44 107 PRO A CA 1
ATOM 874 C C . PRO A 1 107 ? -19.460 1.215 40.457 1.00 90.44 107 PRO A C 1
ATOM 876 O O . PRO A 1 107 ? -19.990 0.244 39.908 1.00 90.44 107 PRO A O 1
ATOM 879 N N . TRP A 1 108 ? -18.181 1.245 40.814 1.00 89.81 108 TRP A N 1
ATOM 880 C CA . TRP A 1 108 ? -17.244 0.155 40.584 1.00 89.81 108 TRP A CA 1
ATOM 881 C C . TRP A 1 108 ? -16.623 -0.351 41.892 1.00 89.81 108 TRP A C 1
ATOM 883 O O . TRP A 1 108 ? -16.500 0.370 42.879 1.00 89.81 108 TRP A O 1
ATOM 893 N N . GLU A 1 109 ? -16.234 -1.626 41.907 1.00 87.56 109 GLU A N 1
ATOM 894 C CA . GLU A 1 109 ? -15.621 -2.306 43.057 1.00 87.56 109 GLU A CA 1
ATOM 895 C C . GLU A 1 109 ? -14.493 -3.239 42.572 1.00 87.56 109 GLU A C 1
ATOM 897 O O . GLU A 1 109 ? -14.039 -3.138 41.439 1.00 87.56 109 GLU A O 1
ATOM 902 N N . SER A 1 110 ? -14.078 -4.211 43.393 1.00 85.69 110 SER A N 1
ATOM 903 C CA . SER A 1 110 ? -13.066 -5.230 43.055 1.00 85.69 110 SER A CA 1
ATOM 904 C C . SER A 1 110 ? -13.160 -5.919 41.674 1.00 85.69 110 SER A C 1
ATOM 906 O O . SER A 1 110 ? -12.103 -6.295 41.171 1.00 85.69 110 SER A O 1
ATOM 908 N N . PRO A 1 111 ? -14.332 -6.118 41.020 1.00 90.19 111 PRO A N 1
ATOM 909 C CA . PRO A 1 111 ? -14.376 -6.755 39.698 1.00 90.19 111 PRO A CA 1
ATOM 910 C C . PRO A 1 111 ? -13.586 -6.036 38.596 1.00 90.19 111 PRO A C 1
ATOM 912 O O . PRO A 1 111 ? -13.180 -6.694 37.638 1.00 90.19 111 PRO A O 1
ATOM 915 N N . VAL A 1 112 ? -13.299 -4.738 38.741 1.00 90.69 112 VAL A N 1
ATOM 916 C CA . VAL A 1 112 ? -12.476 -4.000 37.767 1.00 90.69 112 VAL A CA 1
ATOM 917 C C . VAL A 1 112 ? -11.061 -4.571 37.641 1.00 90.69 112 VAL A C 1
ATOM 919 O O . VAL A 1 112 ? -10.494 -4.561 36.553 1.00 90.69 112 VAL A O 1
ATOM 922 N N . ASP A 1 113 ? -10.513 -5.152 38.713 1.00 89.56 113 ASP A N 1
ATOM 923 C CA . ASP A 1 113 ? -9.198 -5.802 38.674 1.00 89.56 113 ASP A CA 1
ATOM 924 C C . ASP A 1 113 ? -9.246 -7.107 37.865 1.00 89.56 113 ASP A C 1
ATOM 926 O O . ASP A 1 113 ? -8.306 -7.436 37.144 1.00 89.56 113 ASP A O 1
ATOM 930 N N . VAL A 1 114 ? -10.364 -7.839 37.935 1.00 90.06 114 VAL A N 1
ATOM 931 C CA . VAL A 1 114 ? -10.578 -9.060 37.138 1.00 90.06 114 VAL A CA 1
ATOM 932 C C . VAL A 1 114 ? -10.714 -8.714 35.658 1.00 90.06 114 VAL A C 1
ATOM 934 O O . VAL A 1 114 ? -10.174 -9.426 34.812 1.00 90.06 114 VAL A O 1
ATOM 937 N N . TRP A 1 115 ? -11.390 -7.605 35.346 1.00 92.19 115 TRP A N 1
ATOM 938 C CA . TRP A 1 115 ? -11.446 -7.075 33.987 1.00 92.19 115 TRP A CA 1
ATOM 939 C C . TRP A 1 115 ? -10.042 -6.790 33.443 1.00 92.19 115 TRP A C 1
ATOM 941 O O . TRP A 1 115 ? -9.694 -7.286 32.371 1.00 92.19 115 TRP A O 1
ATOM 951 N N . CYS A 1 116 ? -9.208 -6.078 34.207 1.00 91.06 116 CYS A N 1
ATOM 952 C CA . CYS A 1 116 ? -7.830 -5.793 33.816 1.00 91.06 116 CYS A CA 1
ATOM 953 C C . CYS A 1 116 ? -7.015 -7.064 33.537 1.00 91.06 116 CYS A C 1
ATOM 955 O O . CYS A 1 116 ? -6.332 -7.138 32.519 1.00 91.06 116 CYS A O 1
ATOM 957 N N . VAL A 1 117 ? -7.126 -8.090 34.391 1.00 89.75 117 VAL A N 1
ATOM 958 C CA . VAL A 1 117 ? -6.463 -9.389 34.170 1.00 89.75 1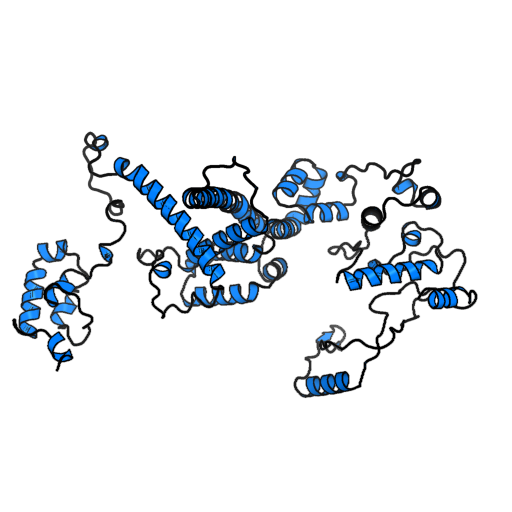17 VAL A CA 1
ATOM 959 C C . VAL A 1 117 ? -6.928 -10.040 32.864 1.00 89.75 117 VAL A C 1
ATOM 961 O O . VAL A 1 117 ? -6.110 -10.604 32.134 1.00 89.75 117 VAL A O 1
ATOM 964 N N . GLY A 1 118 ? -8.221 -9.953 32.544 1.00 90.00 118 GLY A N 1
ATOM 965 C CA . GLY A 1 118 ? -8.770 -10.450 31.282 1.00 90.00 118 GLY A CA 1
ATOM 966 C C . GLY A 1 118 ? -8.185 -9.735 30.062 1.00 90.00 118 GLY A C 1
ATOM 967 O O . GLY A 1 118 ? -7.709 -10.398 29.141 1.00 90.00 118 GLY A O 1
ATOM 968 N N . VAL A 1 119 ? -8.160 -8.397 30.084 1.00 90.94 119 VAL A N 1
ATOM 969 C CA . VAL A 1 119 ? -7.560 -7.573 29.019 1.00 90.94 119 VAL A CA 1
ATOM 970 C C . VAL A 1 119 ? -6.073 -7.898 28.853 1.00 90.94 119 VAL A C 1
ATOM 972 O O . VAL A 1 119 ? -5.641 -8.185 27.741 1.00 90.94 119 VAL A O 1
ATOM 975 N N . MET A 1 120 ? -5.321 -7.953 29.957 1.00 89.69 120 MET A N 1
ATOM 976 C CA . MET A 1 120 ? -3.894 -8.292 29.972 1.00 89.69 120 MET A CA 1
ATOM 977 C C . MET A 1 120 ? -3.622 -9.672 29.364 1.00 89.69 120 MET A C 1
ATOM 979 O O . MET A 1 120 ? -2.701 -9.840 28.573 1.00 89.69 120 MET A O 1
ATOM 983 N N . THR A 1 121 ? -4.430 -10.674 29.720 1.00 88.38 121 THR A N 1
ATOM 984 C CA . THR A 1 121 ? -4.260 -12.045 29.217 1.00 88.38 121 THR A CA 1
ATOM 985 C C . THR A 1 121 ? -4.436 -12.096 27.701 1.00 88.38 121 THR A C 1
ATOM 987 O O . THR A 1 121 ? -3.649 -12.739 27.014 1.00 88.38 121 THR A O 1
ATOM 990 N N . LEU A 1 122 ? -5.448 -11.407 27.169 1.00 87.81 122 LEU A N 1
ATOM 991 C CA . LEU A 1 122 ? -5.692 -11.347 25.728 1.00 87.81 122 LEU A CA 1
ATOM 992 C C . LEU A 1 122 ? -4.610 -10.543 24.999 1.00 87.81 122 LEU A C 1
ATOM 994 O O . LEU A 1 122 ? -4.159 -10.972 23.943 1.00 87.81 122 LEU A O 1
ATOM 998 N N . GLU A 1 123 ? -4.136 -9.440 25.581 1.00 87.56 123 GLU A N 1
ATOM 999 C CA . GLU A 1 123 ? -3.015 -8.661 25.039 1.00 87.56 123 GLU A CA 1
ATOM 1000 C C . GLU A 1 123 ? -1.744 -9.511 24.900 1.00 87.56 123 GLU A C 1
ATOM 1002 O O . GLU A 1 123 ? -1.113 -9.515 23.843 1.00 87.56 123 GLU A O 1
ATOM 1007 N N . LEU A 1 124 ? -1.407 -10.291 25.933 1.00 83.69 124 LEU A N 1
ATOM 1008 C CA . LEU A 1 124 ? -0.255 -11.196 25.919 1.00 83.69 124 LEU A CA 1
ATOM 1009 C C . LEU A 1 124 ? -0.402 -12.323 24.885 1.00 83.69 124 LEU A C 1
ATOM 1011 O O . LEU A 1 124 ? 0.588 -12.726 24.279 1.00 83.69 124 LEU A O 1
ATOM 1015 N N . LEU A 1 125 ? -1.621 -12.831 24.671 1.00 81.44 125 LEU A N 1
ATOM 1016 C CA . LEU A 1 125 ? -1.892 -13.877 23.680 1.00 81.44 125 LEU A CA 1
ATOM 1017 C C . LEU A 1 125 ? -1.867 -13.350 22.239 1.00 81.44 125 LEU A C 1
ATOM 1019 O O . LEU A 1 125 ? -1.420 -14.060 21.341 1.00 81.44 125 LEU A O 1
ATOM 1023 N N . GLU A 1 126 ? -2.358 -12.133 22.005 1.00 81.12 126 GLU A N 1
ATOM 1024 C CA . GLU A 1 126 ? -2.434 -11.539 20.666 1.00 81.12 126 GLU A CA 1
ATOM 1025 C C . GLU A 1 126 ? -1.178 -10.747 20.272 1.00 81.12 126 GLU A C 1
ATOM 1027 O O . GLU A 1 126 ? -1.000 -10.433 19.094 1.00 81.12 126 GLU A O 1
ATOM 1032 N N . GLY A 1 127 ? -0.315 -10.401 21.234 1.00 80.62 127 GLY A N 1
ATOM 1033 C CA . GLY A 1 127 ? 0.872 -9.572 21.010 1.00 80.62 127 GLY A CA 1
ATOM 1034 C C . GLY A 1 127 ? 0.550 -8.114 20.657 1.00 80.62 127 GLY A C 1
ATOM 1035 O O . GLY A 1 127 ? 1.382 -7.419 20.073 1.00 80.62 127 GLY A O 1
ATOM 1036 N N . ARG A 1 128 ? -0.668 -7.649 20.960 1.00 82.38 128 ARG A N 1
ATOM 1037 C CA . ARG A 1 128 ? -1.156 -6.285 20.700 1.00 82.38 128 ARG A CA 1
ATOM 1038 C C . ARG A 1 128 ? -2.250 -5.903 21.698 1.00 82.38 128 ARG A C 1
ATOM 1040 O O . ARG A 1 128 ? -2.943 -6.777 22.209 1.00 82.38 128 ARG A O 1
ATOM 1047 N N . ASN A 1 129 ? -2.465 -4.602 21.896 1.00 85.12 129 ASN A N 1
ATOM 1048 C CA . ASN A 1 129 ? -3.557 -4.097 22.734 1.00 85.12 129 ASN A CA 1
ATOM 1049 C C . ASN A 1 129 ? -4.914 -4.641 22.258 1.00 85.12 129 ASN A C 1
ATOM 1051 O O . ASN A 1 129 ? -5.240 -4.553 21.068 1.00 85.12 129 ASN A O 1
ATOM 1055 N N . LEU A 1 130 ? -5.718 -5.146 23.198 1.00 87.38 130 LEU A N 1
ATOM 1056 C CA . LEU A 1 130 ? -7.071 -5.631 22.911 1.00 87.38 130 LEU A CA 1
ATOM 1057 C C . LEU A 1 130 ? -8.003 -4.485 22.492 1.00 87.38 130 LEU A C 1
ATOM 1059 O O . LEU A 1 130 ? -8.759 -4.601 21.528 1.00 87.38 130 LEU A O 1
ATOM 1063 N N . PHE A 1 131 ? -7.913 -3.365 23.209 1.00 89.12 131 PHE A N 1
ATOM 1064 C CA . PHE A 1 131 ? -8.633 -2.129 22.932 1.00 89.12 131 PHE A CA 1
ATOM 1065 C C . PHE A 1 131 ? -7.627 -0.990 22.770 1.00 89.12 131 PHE A C 1
ATOM 1067 O O . PHE A 1 131 ? -6.666 -0.902 23.530 1.00 89.12 131 PHE A O 1
ATOM 1074 N N . ASP A 1 132 ? -7.855 -0.108 21.798 1.00 86.94 132 ASP A N 1
ATOM 1075 C CA . ASP A 1 132 ? -7.031 1.087 21.567 1.00 86.94 132 ASP A CA 1
ATOM 1076 C C . ASP A 1 132 ? -7.948 2.304 21.364 1.00 86.94 132 ASP A C 1
ATOM 1078 O O . ASP A 1 132 ? -8.216 2.713 20.230 1.00 86.94 132 ASP A O 1
ATOM 1082 N N . PRO A 1 133 ? -8.551 2.821 22.450 1.00 86.25 133 PRO A N 1
ATOM 1083 C CA . PRO A 1 133 ? -9.459 3.964 22.405 1.00 86.25 133 PRO A CA 1
ATOM 1084 C C . PRO A 1 133 ? -8.733 5.319 22.472 1.00 86.25 133 PRO A C 1
ATOM 1086 O O . PRO A 1 133 ? -9.357 6.322 22.824 1.00 86.25 133 PRO A O 1
ATOM 1089 N N . VAL A 1 134 ? -7.427 5.360 22.189 1.00 82.38 134 VAL A N 1
ATOM 1090 C CA . VAL A 1 134 ? -6.618 6.581 22.241 1.00 82.38 134 VAL A CA 1
ATOM 1091 C C . VAL A 1 134 ? -6.409 7.116 20.828 1.00 82.38 134 VAL A C 1
ATOM 1093 O O . VAL A 1 134 ? -5.940 6.412 19.935 1.00 82.38 134 VAL A O 1
ATOM 1096 N N . ASP A 1 135 ? -6.735 8.388 20.619 1.00 71.25 135 ASP A N 1
ATOM 1097 C CA . ASP A 1 135 ? -6.316 9.100 19.419 1.00 71.25 135 ASP A CA 1
ATOM 1098 C C . ASP A 1 135 ? -4.802 9.333 19.484 1.00 71.25 135 ASP A C 1
ATOM 1100 O O . ASP A 1 135 ? -4.317 10.059 20.351 1.00 71.25 135 ASP A O 1
ATOM 1104 N N . ARG A 1 136 ? -4.051 8.722 18.563 1.00 69.94 136 ARG A N 1
ATOM 1105 C CA . ARG A 1 136 ? -2.585 8.820 18.511 1.00 69.94 136 ARG A CA 1
ATOM 1106 C C . ARG A 1 136 ? -2.079 10.189 18.050 1.00 69.94 136 ARG A C 1
ATOM 1108 O O . ARG A 1 136 ? -0.921 10.499 18.305 1.00 69.94 136 ARG A O 1
ATOM 1115 N N . GLU A 1 137 ? -2.901 10.989 17.370 1.00 58.34 137 GLU A N 1
ATOM 1116 C CA . GLU A 1 137 ? -2.516 12.333 16.917 1.00 58.34 137 GLU A CA 1
ATOM 1117 C C . GLU A 1 137 ? -2.765 13.374 18.021 1.00 58.34 137 GLU A C 1
ATOM 1119 O O . GLU A 1 137 ? -1.903 14.214 18.278 1.00 58.34 137 GLU A O 1
ATOM 1124 N N . ALA A 1 138 ? -3.891 13.276 18.736 1.00 63.84 138 ALA A N 1
ATOM 1125 C CA . ALA A 1 138 ? -4.200 14.150 19.874 1.00 63.84 138 ALA A CA 1
ATOM 1126 C C . ALA A 1 138 ? -3.631 13.661 21.222 1.00 63.84 138 ALA A C 1
ATOM 1128 O O . ALA A 1 138 ? -3.613 14.424 22.190 1.00 63.84 138 ALA A O 1
ATOM 1129 N N . ASN A 1 139 ? -3.189 12.402 21.293 1.00 73.94 139 ASN A N 1
ATOM 1130 C CA . ASN A 1 139 ? -2.816 11.683 22.514 1.00 73.94 139 ASN A CA 1
ATOM 1131 C C . ASN A 1 139 ? -3.907 11.758 23.602 1.00 73.94 139 ASN A C 1
ATOM 1133 O O . ASN A 1 139 ? -3.635 12.080 24.760 1.00 73.94 139 ASN A O 1
ATOM 1137 N N . GLN A 1 140 ? -5.166 11.531 23.206 1.00 80.19 140 GLN A N 1
ATOM 1138 C CA . GLN A 1 140 ? -6.343 11.679 24.069 1.00 80.19 140 GLN A CA 1
ATOM 1139 C C . GLN A 1 140 ? -7.278 10.473 24.003 1.00 80.19 140 GLN A C 1
ATOM 1141 O O . GLN A 1 140 ? -7.457 9.852 22.959 1.00 80.19 140 GLN A O 1
ATOM 1146 N N . TYR A 1 141 ? -7.924 10.184 25.131 1.00 82.69 141 TYR A N 1
ATOM 1147 C CA . TYR A 1 141 ? -8.919 9.127 25.241 1.00 82.69 141 TYR A CA 1
ATOM 1148 C C . TYR A 1 141 ? -10.252 9.500 24.578 1.00 82.69 141 TYR A C 1
ATOM 1150 O O . TYR A 1 141 ? -10.853 10.526 24.905 1.00 82.69 141 TYR A O 1
ATOM 1158 N N . VAL A 1 142 ? -10.778 8.616 23.727 1.00 84.62 142 VAL A N 1
ATOM 1159 C CA . VAL A 1 142 ? -12.031 8.817 22.988 1.00 84.62 142 VAL A CA 1
ATOM 1160 C C . VAL A 1 142 ? -13.098 7.829 23.479 1.00 84.62 142 VAL A C 1
ATOM 1162 O O . VAL A 1 142 ? -13.199 6.696 23.014 1.00 84.62 142 VAL A O 1
ATOM 1165 N N . LEU A 1 143 ? -13.954 8.263 24.413 1.00 84.50 143 LEU A N 1
ATOM 1166 C CA . LEU A 1 143 ? -15.010 7.420 25.006 1.00 84.50 143 LEU A CA 1
ATOM 1167 C C . LEU A 1 143 ? -15.951 6.758 23.973 1.00 84.50 143 LEU A C 1
ATOM 1169 O O . LEU A 1 143 ? -16.217 5.562 24.106 1.00 84.50 143 LEU A O 1
ATOM 1173 N N . PRO A 1 144 ? -16.443 7.453 22.929 1.00 80.69 144 PRO A N 1
ATOM 1174 C CA . PRO A 1 144 ? -17.284 6.809 21.919 1.00 80.69 144 PRO A CA 1
ATOM 1175 C C . PRO A 1 144 ? -16.569 5.678 21.165 1.00 80.69 144 PRO A C 1
ATOM 1177 O O . PRO A 1 144 ? -17.196 4.673 20.837 1.00 80.69 144 PRO A O 1
ATOM 1180 N N . LEU A 1 145 ? -15.257 5.816 20.935 1.00 80.94 145 LEU A N 1
ATOM 1181 C CA . LEU A 1 145 ? -14.435 4.780 20.312 1.00 80.94 145 LEU A CA 1
ATOM 1182 C C . LEU A 1 145 ? -14.311 3.557 21.226 1.00 80.94 145 LEU A C 1
ATOM 1184 O O . LEU A 1 145 ? -14.510 2.434 20.767 1.00 80.94 145 LEU A O 1
ATOM 1188 N N . ALA A 1 146 ? -14.063 3.774 22.521 1.00 86.31 146 ALA A N 1
ATOM 1189 C CA . ALA A 1 146 ? -14.027 2.700 23.511 1.00 86.31 146 ALA A CA 1
ATOM 1190 C C . ALA A 1 146 ? -15.346 1.917 23.554 1.00 86.31 146 ALA A C 1
ATOM 1192 O O . ALA A 1 146 ? -15.344 0.693 23.452 1.00 86.31 146 ALA A O 1
ATOM 1193 N N . LEU A 1 147 ? -16.484 2.617 23.632 1.00 84.44 147 LEU A N 1
ATOM 1194 C CA . LEU A 1 147 ? -17.806 1.983 23.632 1.00 84.44 147 LEU A CA 1
ATOM 1195 C C . LEU A 1 147 ? -18.037 1.146 22.367 1.00 84.44 147 LEU A C 1
ATOM 1197 O O . LEU A 1 147 ? -18.533 0.025 22.464 1.00 84.44 147 LEU A O 1
ATOM 1201 N N . ALA A 1 148 ? -17.651 1.655 21.195 1.00 80.62 148 ALA A N 1
ATOM 1202 C CA . ALA A 1 148 ? -17.772 0.921 19.938 1.00 80.62 148 ALA A CA 1
ATOM 1203 C C . ALA A 1 148 ? -16.904 -0.349 19.920 1.00 80.62 148 ALA A C 1
ATOM 1205 O O . ALA A 1 148 ? -17.396 -1.414 19.551 1.00 80.62 148 ALA A O 1
ATOM 1206 N N . GLN A 1 149 ? -15.646 -0.261 20.366 1.00 85.00 149 GLN A N 1
ATOM 1207 C CA . GLN A 1 149 ? -14.743 -1.414 20.451 1.00 85.00 149 GLN A CA 1
ATOM 1208 C C . GLN A 1 149 ? -15.273 -2.485 21.419 1.00 85.00 149 GLN A C 1
ATOM 1210 O O . GLN A 1 149 ? -15.262 -3.673 21.098 1.00 85.00 149 GLN A O 1
ATOM 1215 N N . TYR A 1 150 ? -15.808 -2.071 22.572 1.00 87.38 150 TYR A N 1
ATOM 1216 C CA . TYR A 1 150 ? -16.361 -2.983 23.577 1.00 87.38 150 TYR A CA 1
ATOM 1217 C C . TYR A 1 150 ? -17.597 -3.703 23.045 1.00 87.38 150 TYR A C 1
ATOM 1219 O O . TYR A 1 150 ? -17.726 -4.912 23.215 1.00 87.38 150 TYR A O 1
ATOM 1227 N N . ILE A 1 151 ? -18.483 -2.980 22.360 1.00 82.69 151 ILE A N 1
ATOM 1228 C CA . ILE A 1 151 ? -19.701 -3.548 21.773 1.00 82.69 151 ILE A CA 1
ATOM 1229 C C . ILE A 1 151 ? -19.379 -4.482 20.611 1.00 82.69 151 ILE A C 1
ATOM 1231 O O . ILE A 1 151 ? -20.014 -5.524 20.480 1.00 82.69 151 ILE A O 1
ATOM 1235 N N . ALA A 1 152 ? -18.385 -4.146 19.788 1.00 78.88 152 ALA A N 1
ATOM 1236 C CA . ALA A 1 152 ? -17.934 -5.020 18.712 1.00 78.88 152 ALA A CA 1
ATOM 1237 C C . ALA A 1 152 ? -17.392 -6.355 19.249 1.00 78.88 152 ALA A C 1
ATOM 1239 O O . ALA A 1 152 ? -17.614 -7.394 18.632 1.00 78.88 152 ALA A O 1
ATOM 1240 N N . TYR A 1 153 ? -16.715 -6.328 20.402 1.00 83.62 153 TYR A N 1
ATOM 1241 C CA . TYR A 1 153 ? -16.096 -7.514 20.991 1.00 83.62 153 TYR A CA 1
ATOM 1242 C C . TYR A 1 153 ? -17.054 -8.340 21.868 1.00 83.62 153 TYR A C 1
ATOM 1244 O O . TYR A 1 153 ? -17.084 -9.564 21.774 1.00 83.62 153 TYR A O 1
ATOM 1252 N N . LEU A 1 154 ? -17.851 -7.687 22.719 1.00 85.00 154 LEU A N 1
ATOM 1253 C CA . LEU A 1 154 ? -18.711 -8.339 23.718 1.00 85.00 154 LEU A CA 1
ATOM 1254 C C . LEU A 1 154 ? -20.197 -8.382 23.342 1.00 85.00 154 LEU A C 1
ATOM 1256 O O . LEU A 1 154 ? -20.979 -9.067 24.002 1.00 85.00 154 LEU A O 1
ATOM 1260 N N . GLY A 1 155 ? -20.602 -7.643 22.311 1.00 80.00 155 GLY A N 1
ATOM 1261 C CA . GLY A 1 155 ? -22.002 -7.331 22.048 1.00 80.00 155 GLY A CA 1
ATOM 1262 C C . GLY A 1 155 ? -22.521 -6.151 22.889 1.00 80.00 155 GLY A C 1
ATOM 1263 O O . GLY A 1 155 ? -21.802 -5.586 23.718 1.00 80.00 155 GLY A O 1
ATOM 1264 N N . PRO A 1 156 ? -23.779 -5.731 22.667 1.00 80.19 156 PRO A N 1
ATOM 1265 C CA . PRO A 1 156 ? -24.371 -4.601 23.379 1.00 80.19 156 PRO A CA 1
ATOM 1266 C C . PRO A 1 156 ? -24.487 -4.881 24.891 1.00 80.19 156 PRO A C 1
ATOM 1268 O O . PRO A 1 156 ? -24.848 -5.999 25.275 1.00 80.19 156 PRO A O 1
ATOM 1271 N N . PRO A 1 157 ? -24.241 -3.888 25.772 1.00 83.69 157 PRO A N 1
ATOM 1272 C CA . PRO A 1 157 ? -24.355 -4.095 27.209 1.00 83.69 157 PRO A CA 1
ATOM 1273 C C . PRO A 1 157 ? -25.816 -4.362 27.602 1.00 83.69 157 PRO A C 1
ATOM 1275 O O . PRO A 1 157 ? -26.732 -3.826 26.971 1.00 83.69 157 PRO A O 1
ATOM 1278 N N . PRO A 1 158 ? -26.077 -5.138 28.669 1.00 85.88 158 PRO A N 1
ATOM 1279 C CA . PRO A 1 158 ? -27.438 -5.396 29.123 1.00 85.88 158 PRO A CA 1
ATOM 1280 C C . PRO A 1 158 ? -28.208 -4.099 29.417 1.00 85.88 158 PRO A C 1
ATOM 1282 O O . PRO A 1 158 ? -27.715 -3.224 30.133 1.00 85.88 158 PRO A O 1
ATOM 1285 N N . LEU A 1 159 ? -29.453 -4.000 28.938 1.00 82.44 159 LEU A N 1
ATOM 1286 C CA . LEU A 1 159 ? -30.297 -2.802 29.080 1.00 82.44 159 LEU A CA 1
ATOM 1287 C C . LEU A 1 159 ? -30.455 -2.338 30.541 1.00 82.44 159 LEU A C 1
ATOM 1289 O O . LEU A 1 159 ? -30.460 -1.143 30.828 1.00 82.44 159 LEU A O 1
ATOM 1293 N N . GLU A 1 160 ? -30.551 -3.286 31.475 1.00 84.81 160 GLU A N 1
ATOM 1294 C CA . GLU A 1 160 ? -30.667 -3.017 32.916 1.00 84.81 160 GLU A CA 1
ATOM 1295 C C . GLU A 1 160 ? -29.436 -2.316 33.503 1.00 84.81 160 GLU A C 1
ATOM 1297 O O . GLU A 1 160 ? -29.539 -1.579 34.486 1.00 84.81 160 GLU A O 1
ATOM 1302 N N . LEU A 1 161 ? -28.264 -2.556 32.914 1.00 82.81 161 LEU A N 1
ATOM 1303 C CA . LEU A 1 161 ? -27.014 -1.914 33.297 1.00 82.81 161 LEU A CA 1
ATOM 1304 C C . LEU A 1 161 ? -26.913 -0.529 32.652 1.00 82.81 161 LEU A C 1
ATOM 1306 O O . LEU A 1 161 ? -26.604 0.450 33.329 1.00 82.81 161 LEU A O 1
ATOM 1310 N N . LEU A 1 162 ? -27.281 -0.437 31.374 1.00 82.12 162 LEU A N 1
ATOM 1311 C CA . LEU A 1 162 ? -27.321 0.813 30.625 1.00 82.12 162 LEU A CA 1
ATOM 1312 C C . LEU A 1 162 ? -28.241 1.857 31.273 1.00 82.12 162 LEU A C 1
ATOM 1314 O O . LEU A 1 162 ? -27.798 2.968 31.525 1.00 82.12 162 LEU A O 1
ATOM 1318 N N . LYS A 1 163 ? -29.474 1.507 31.660 1.00 84.19 163 LYS A N 1
ATOM 1319 C CA . LYS A 1 163 ? -30.431 2.449 32.284 1.00 84.19 163 LYS A CA 1
ATOM 1320 C C . LYS A 1 163 ? -29.944 3.095 33.587 1.00 84.19 163 LYS A C 1
ATOM 1322 O O . LYS A 1 163 ? -30.479 4.127 33.987 1.00 84.19 163 LYS A O 1
ATOM 1327 N N . LYS A 1 164 ? -28.966 2.492 34.268 1.00 87.56 164 LYS A N 1
ATOM 1328 C CA . LYS A 1 164 ? -28.370 3.031 35.502 1.00 87.56 164 LYS A CA 1
ATOM 1329 C C . LYS A 1 164 ? -27.270 4.055 35.223 1.00 87.56 164 LYS A C 1
ATOM 1331 O O . LYS A 1 164 ? -26.875 4.779 36.131 1.00 87.56 164 LYS A O 1
ATOM 1336 N N . SER A 1 165 ? -26.758 4.093 33.995 1.00 87.38 165 SER A N 1
ATOM 1337 C CA . SER A 1 165 ? -25.640 4.944 33.615 1.00 87.38 165 SER A CA 1
ATOM 1338 C C . SER A 1 165 ? -26.095 6.394 33.422 1.00 87.38 165 SER A C 1
ATOM 1340 O O . SER A 1 165 ? -27.038 6.644 32.666 1.00 87.38 165 SER A O 1
ATOM 1342 N N . PRO A 1 166 ? -25.404 7.386 34.013 1.00 85.69 166 PRO A N 1
ATOM 1343 C CA . PRO A 1 166 ? -25.714 8.795 33.782 1.00 85.69 166 PRO A CA 1
ATOM 1344 C C . PRO A 1 166 ? -25.396 9.252 32.348 1.00 85.69 166 PRO A C 1
ATOM 1346 O O . PRO A 1 166 ? -25.881 10.299 31.929 1.00 85.69 166 PRO A O 1
ATOM 1349 N N . ILE A 1 167 ? -24.606 8.485 31.586 1.00 82.62 167 ILE A N 1
ATOM 1350 C CA . ILE A 1 167 ? -24.287 8.782 30.181 1.00 82.62 167 ILE A CA 1
ATOM 1351 C C . ILE A 1 167 ? -25.200 8.043 29.189 1.00 82.62 167 ILE A C 1
ATOM 1353 O O . ILE A 1 167 ? -25.085 8.256 27.985 1.00 82.62 167 ILE A O 1
ATOM 1357 N N . PHE A 1 168 ? -26.130 7.213 29.676 1.00 76.88 168 PHE A N 1
ATOM 1358 C CA . PHE A 1 168 ? -27.053 6.428 28.851 1.00 76.88 168 PHE A CA 1
ATOM 1359 C C . PHE A 1 168 ? -27.837 7.248 27.818 1.00 76.88 168 PHE A C 1
ATOM 1361 O O . PHE A 1 168 ? -27.772 6.888 26.642 1.00 76.88 168 PHE A O 1
ATOM 1368 N N . PRO A 1 169 ? -28.498 8.372 28.178 1.00 74.75 169 PRO A N 1
ATOM 1369 C CA . PRO A 1 169 ? -29.303 9.127 27.216 1.00 74.75 169 PRO A CA 1
ATOM 1370 C C . PRO A 1 169 ? -28.475 9.723 26.070 1.00 74.75 169 PRO A C 1
ATOM 1372 O O . PRO A 1 169 ? -29.021 10.032 25.013 1.00 74.75 169 PRO A O 1
ATOM 1375 N N . THR A 1 170 ? -27.167 9.897 26.284 1.00 76.81 170 THR A N 1
ATOM 1376 C CA . THR A 1 170 ? -26.237 10.464 25.303 1.00 76.81 170 THR A CA 1
ATOM 1377 C C . THR A 1 170 ? -25.956 9.495 24.155 1.00 76.81 170 THR A C 1
ATOM 1379 O O . THR A 1 170 ? -25.740 9.940 23.033 1.00 76.81 170 THR A O 1
ATOM 1382 N N . PHE A 1 171 ? -25.963 8.184 24.418 1.00 69.94 171 PHE A N 1
ATOM 1383 C CA . PHE A 1 171 ? -25.499 7.169 23.462 1.00 69.94 171 PHE A CA 1
ATOM 1384 C C . PHE A 1 171 ? -26.579 6.165 23.039 1.00 69.94 171 PHE A C 1
ATOM 1386 O O . PHE A 1 171 ? -26.476 5.594 21.954 1.00 69.94 171 PHE A O 1
ATOM 1393 N N . PHE A 1 172 ? -27.618 5.967 23.854 1.00 75.69 172 PHE A N 1
ATOM 1394 C CA . PHE A 1 172 ? -28.640 4.944 23.640 1.00 75.69 172 PHE A CA 1
ATOM 1395 C C . PHE A 1 172 ? -30.059 5.521 23.729 1.00 75.69 172 PHE A C 1
ATOM 1397 O O . PHE A 1 172 ? -30.318 6.490 24.450 1.00 75.69 172 PHE A O 1
ATOM 1404 N N . ASP A 1 173 ? -30.984 4.910 22.990 1.00 78.06 173 ASP A N 1
ATOM 1405 C CA . ASP A 1 173 ? -32.418 5.170 23.071 1.00 78.06 173 ASP A CA 1
ATOM 1406 C C . ASP A 1 173 ? -33.072 4.440 24.264 1.00 78.06 173 ASP A C 1
ATOM 1408 O O . ASP A 1 173 ? -32.420 3.728 25.029 1.00 78.06 173 ASP A O 1
ATOM 1412 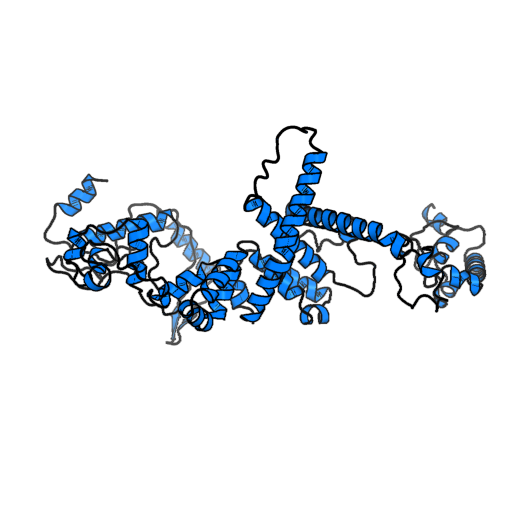N N . GLN A 1 174 ? -34.384 4.625 24.457 1.00 77.06 174 GLN A N 1
ATOM 1413 C CA . GLN A 1 174 ? -35.117 4.021 25.582 1.00 77.06 174 GLN A CA 1
ATOM 1414 C C . GLN A 1 174 ? -35.172 2.484 25.533 1.00 77.06 174 GLN A C 1
ATOM 1416 O O . GLN A 1 174 ? -35.351 1.848 26.578 1.00 77.06 174 GLN A O 1
ATOM 1421 N N . ASP A 1 175 ? -34.988 1.907 24.347 1.00 75.00 175 ASP A N 1
ATOM 1422 C CA . ASP A 1 175 ? -35.008 0.470 24.089 1.00 75.00 175 ASP A CA 1
ATOM 1423 C C . ASP A 1 175 ? -33.596 -0.148 24.178 1.00 75.00 175 ASP A C 1
ATOM 1425 O O . ASP A 1 175 ? -33.446 -1.368 24.110 1.00 75.00 175 ASP A O 1
ATOM 1429 N N . GLY A 1 176 ? -32.562 0.673 24.413 1.00 67.62 176 GLY A N 1
ATOM 1430 C CA . GLY A 1 176 ? -31.158 0.267 24.509 1.00 67.62 176 GLY A CA 1
ATOM 1431 C C . GLY A 1 176 ? -30.470 0.080 23.171 1.00 67.62 176 GLY A C 1
ATOM 1432 O O . GLY A 1 176 ? -29.347 -0.427 23.142 1.00 67.62 176 GLY A O 1
ATOM 1433 N N . ASN A 1 177 ? -31.105 0.487 22.075 1.00 70.81 177 ASN A N 1
ATOM 1434 C CA . ASN A 1 177 ? -30.400 0.582 20.814 1.00 70.81 177 ASN A CA 1
ATOM 1435 C C . ASN A 1 177 ? -29.500 1.808 20.884 1.00 70.81 177 ASN A C 1
ATOM 1437 O O . ASN A 1 177 ? -29.871 2.845 21.439 1.00 70.81 177 ASN A O 1
ATOM 1441 N N . GLN A 1 178 ? -28.303 1.706 20.315 1.00 67.25 178 GLN A N 1
ATOM 1442 C CA . GLN A 1 178 ? -27.532 2.912 20.057 1.00 67.25 178 GLN A CA 1
ATOM 1443 C C . GLN A 1 178 ? -28.380 3.832 19.186 1.00 67.25 178 GLN A C 1
ATOM 1445 O O . GLN A 1 178 ? -29.040 3.354 18.257 1.00 67.25 178 GLN A O 1
ATOM 1450 N N . HIS A 1 179 ? -28.364 5.136 19.473 1.00 64.06 179 HIS A N 1
ATOM 1451 C CA . HIS A 1 179 ? -28.927 6.089 18.520 1.00 64.06 179 HIS A CA 1
ATOM 1452 C C . HIS A 1 179 ? -28.311 5.767 17.165 1.00 64.06 179 HIS A C 1
ATOM 1454 O O . HIS A 1 179 ? -27.090 5.624 17.077 1.00 64.06 179 HIS A O 1
ATOM 1460 N N . ALA A 1 180 ? -29.143 5.592 16.135 1.00 53.00 180 ALA A N 1
ATOM 1461 C CA . ALA A 1 180 ? -28.672 5.438 14.769 1.00 53.00 180 ALA A CA 1
ATOM 1462 C C . ALA A 1 180 ? -28.009 6.758 14.368 1.00 53.00 180 ALA A C 1
ATOM 1464 O O . ALA A 1 180 ? -28.624 7.619 13.747 1.00 53.00 180 ALA A O 1
ATOM 1465 N N . ALA A 1 181 ? -26.774 6.949 14.815 1.00 57.66 181 ALA A N 1
ATOM 1466 C CA . ALA A 1 181 ? -25.926 8.033 14.412 1.00 57.66 181 ALA A CA 1
ATOM 1467 C C . ALA A 1 181 ? -25.536 7.698 12.970 1.00 57.66 181 ALA A C 1
ATOM 1469 O O . ALA A 1 181 ? -24.887 6.672 12.740 1.00 57.66 181 ALA A O 1
ATOM 1470 N N . PRO A 1 182 ? -25.937 8.517 11.984 1.00 68.75 182 PRO A N 1
ATOM 1471 C CA . PRO A 1 182 ? -25.279 8.504 10.690 1.00 68.75 182 PRO A CA 1
ATOM 1472 C C . PRO A 1 182 ? -23.766 8.520 10.922 1.00 68.75 182 PRO A C 1
ATOM 1474 O O . PRO A 1 182 ? -23.303 9.145 11.881 1.00 68.75 182 PRO A O 1
ATOM 1477 N N . LEU A 1 183 ? -22.990 7.864 10.059 1.00 71.50 183 LEU A N 1
ATOM 1478 C CA . LEU A 1 183 ? -21.523 7.855 10.149 1.00 71.50 183 LEU A CA 1
ATOM 1479 C C . LEU A 1 183 ? -20.947 9.282 10.294 1.00 71.50 183 LEU A C 1
ATOM 1481 O O . LEU A 1 183 ? -19.895 9.487 10.892 1.00 71.50 183 LEU A O 1
ATOM 1485 N N . GLU A 1 184 ? -21.667 10.285 9.795 1.00 77.00 184 GLU A N 1
ATOM 1486 C CA . GLU A 1 184 ? -21.373 11.712 9.893 1.00 77.00 184 GLU A CA 1
ATOM 1487 C C . GLU A 1 184 ? -21.481 12.312 11.301 1.00 77.00 184 GLU A C 1
ATOM 1489 O O . GLU A 1 184 ? -20.850 13.332 11.565 1.00 77.00 184 GLU A O 1
ATOM 1494 N N . GLN A 1 185 ? -22.285 11.726 12.189 1.00 75.19 185 GLN A N 1
ATOM 1495 C CA . GLN A 1 185 ? -22.443 12.171 13.579 1.00 75.19 185 GLN A CA 1
ATOM 1496 C C . GLN A 1 185 ? -21.405 11.546 14.515 1.00 75.19 185 GLN A C 1
ATOM 1498 O O . GLN A 1 185 ? -21.356 11.894 15.696 1.00 75.19 185 GLN A O 1
ATOM 1503 N N . LEU A 1 186 ? -20.564 10.643 14.001 1.00 78.06 186 LEU A N 1
ATOM 1504 C CA . LEU A 1 186 ? -19.431 10.133 14.755 1.00 78.06 186 LEU A CA 1
ATOM 1505 C C . LEU A 1 186 ? -18.452 11.278 15.080 1.00 78.06 186 LEU A C 1
ATOM 1507 O O . LEU A 1 186 ? -18.265 12.190 14.258 1.00 78.06 186 LEU A O 1
ATOM 1511 N N . PRO A 1 187 ? -17.794 11.231 16.253 1.00 77.81 187 PRO A N 1
ATOM 1512 C CA . PRO A 1 187 ? -16.750 12.187 16.599 1.00 77.81 187 PRO A CA 1
ATOM 1513 C C . PRO A 1 187 ? -15.694 12.293 15.484 1.00 77.81 187 PRO A C 1
ATOM 1515 O O . PRO A 1 187 ? -15.416 11.279 14.830 1.00 77.81 187 PRO A O 1
ATOM 1518 N N . PRO A 1 188 ? -15.124 13.488 15.224 1.00 75.88 188 PRO A N 1
ATOM 1519 C CA . PRO A 1 188 ? -14.084 13.681 14.209 1.00 75.88 188 PRO A CA 1
ATOM 1520 C C . PRO A 1 188 ? -12.973 12.631 14.256 1.00 75.88 188 PRO A C 1
ATOM 1522 O O . PRO A 1 188 ? -12.568 12.131 13.213 1.00 75.88 188 PRO A O 1
ATOM 1525 N N . GLU A 1 189 ? -12.573 12.224 15.454 1.00 71.19 189 GLU A N 1
ATOM 1526 C CA . GLU A 1 189 ? -11.514 11.254 15.723 1.00 71.19 189 GLU A CA 1
ATOM 1527 C C . GLU A 1 189 ? -11.901 9.857 15.213 1.00 71.19 189 GLU A C 1
ATOM 1529 O O . GLU A 1 189 ? -11.123 9.185 14.537 1.00 71.19 189 GLU A O 1
ATOM 1534 N N . VAL A 1 190 ? -13.149 9.438 15.451 1.00 76.38 190 VAL A N 1
ATOM 1535 C CA . VAL A 1 190 ? -13.678 8.157 14.952 1.00 76.38 190 VAL A CA 1
ATOM 1536 C C . VAL A 1 190 ? -13.836 8.201 13.434 1.00 76.38 190 VAL A C 1
ATOM 1538 O O . VAL A 1 190 ? -13.543 7.220 12.755 1.00 76.38 190 VAL A O 1
ATOM 1541 N N . ARG A 1 191 ? -14.248 9.345 12.874 1.00 85.50 191 ARG A N 1
ATOM 1542 C CA . ARG A 1 191 ? -14.320 9.531 11.417 1.00 85.50 191 ARG A CA 1
ATOM 1543 C C . ARG A 1 191 ? -12.932 9.463 10.777 1.00 85.50 191 ARG A C 1
ATOM 1545 O O . ARG A 1 191 ? -12.795 8.814 9.744 1.00 85.50 191 ARG A O 1
ATOM 1552 N N . CYS A 1 192 ? -11.909 10.057 11.391 1.00 80.75 192 CYS A N 1
ATOM 1553 C CA . CYS A 1 192 ? -10.517 9.935 10.948 1.00 80.75 192 CYS A CA 1
ATOM 1554 C C . CYS A 1 192 ? -10.021 8.499 11.006 1.00 80.75 192 CYS A C 1
ATOM 1556 O O . CYS A 1 192 ? -9.422 8.017 10.044 1.00 80.75 192 CYS A O 1
ATOM 1558 N N . LEU A 1 193 ? -10.303 7.804 12.107 1.00 80.00 193 LEU A N 1
ATOM 1559 C CA . LEU A 1 193 ? -9.925 6.410 12.265 1.00 80.00 193 LEU A CA 1
ATOM 1560 C C . LEU A 1 193 ? -10.583 5.541 11.185 1.00 80.00 193 LEU A C 1
ATOM 1562 O O . LEU A 1 193 ? -9.887 4.783 10.514 1.00 80.00 193 LEU A O 1
ATOM 1566 N N . LEU A 1 194 ? -11.885 5.715 10.943 1.00 85.69 194 LEU A N 1
ATOM 1567 C CA . LEU A 1 194 ? -12.599 5.037 9.859 1.00 85.69 194 LEU A CA 1
ATOM 1568 C C . LEU A 1 194 ? -11.945 5.308 8.505 1.00 85.69 194 LEU A C 1
ATOM 1570 O O . LEU A 1 194 ? -11.583 4.360 7.819 1.00 85.69 194 LEU A O 1
ATOM 1574 N N . LEU A 1 195 ? -11.722 6.579 8.149 1.00 86.12 195 LEU A N 1
ATOM 1575 C CA . LEU A 1 195 ? -11.069 6.955 6.890 1.00 86.12 195 LEU A CA 1
ATOM 1576 C C . LEU A 1 195 ? -9.669 6.339 6.748 1.00 86.12 195 LEU A C 1
ATOM 1578 O O . LEU A 1 195 ? -9.245 6.047 5.634 1.00 86.12 195 LEU A O 1
ATOM 1582 N N . SER A 1 196 ? -8.955 6.129 7.857 1.00 83.75 196 SER A N 1
ATOM 1583 C CA . SER A 1 196 ? -7.599 5.576 7.847 1.00 83.75 196 SER A CA 1
ATOM 1584 C C . SER A 1 196 ? -7.521 4.076 7.551 1.00 83.75 196 SER A C 1
ATOM 1586 O O . SER A 1 196 ? -6.468 3.605 7.122 1.00 83.75 196 SER A O 1
ATOM 1588 N N . PHE A 1 197 ? -8.619 3.342 7.748 1.00 81.81 197 PHE A N 1
ATOM 1589 C CA . PHE A 1 197 ? -8.705 1.907 7.466 1.00 81.81 197 PHE A CA 1
ATOM 1590 C C . PHE A 1 197 ? -9.213 1.588 6.059 1.00 81.81 197 PHE A C 1
ATOM 1592 O O . PHE A 1 197 ? -9.179 0.428 5.659 1.00 81.81 197 PHE A O 1
ATOM 1599 N N . LEU A 1 198 ? -9.680 2.588 5.311 1.00 84.69 198 LEU A N 1
ATOM 1600 C CA . LEU A 1 198 ? -10.253 2.375 3.987 1.00 84.69 198 LEU A CA 1
ATOM 1601 C C . LEU A 1 198 ? -9.167 2.212 2.922 1.00 84.69 198 LEU A C 1
ATOM 1603 O O . LEU A 1 198 ? -8.186 2.963 2.883 1.00 84.69 198 LEU A O 1
ATOM 1607 N N . ALA A 1 199 ? -9.384 1.264 2.011 1.00 84.25 199 ALA A N 1
ATOM 1608 C CA . ALA A 1 199 ? -8.636 1.201 0.764 1.00 84.25 199 ALA A CA 1
ATOM 1609 C C . ALA A 1 199 ? -9.008 2.389 -0.138 1.00 84.25 199 ALA A C 1
ATOM 1611 O O . ALA A 1 199 ? -10.022 3.060 0.062 1.00 84.25 199 ALA A O 1
ATOM 1612 N N . PHE A 1 200 ? -8.208 2.652 -1.173 1.00 84.25 200 PHE A N 1
ATOM 1613 C CA . PHE A 1 200 ? -8.391 3.851 -1.999 1.00 84.25 200 PHE A CA 1
ATOM 1614 C C . PHE A 1 200 ? -9.791 4.001 -2.604 1.00 84.25 200 PHE A C 1
ATOM 1616 O O . PHE A 1 200 ? -10.360 5.093 -2.566 1.00 84.25 200 PHE A O 1
ATOM 1623 N N . ASP A 1 201 ? -10.352 2.921 -3.145 1.00 82.50 201 ASP A N 1
ATOM 1624 C CA . ASP A 1 201 ? -11.659 2.957 -3.803 1.00 82.50 201 ASP A CA 1
ATOM 1625 C C . ASP A 1 201 ? -12.784 3.270 -2.797 1.00 82.50 201 ASP A C 1
ATOM 1627 O O . ASP A 1 201 ? -13.690 4.056 -3.088 1.00 82.50 201 ASP A O 1
ATOM 1631 N N . GLU A 1 202 ? -12.674 2.740 -1.578 1.00 86.25 202 GLU A N 1
ATOM 1632 C CA . GLU A 1 202 ? -13.609 2.968 -0.472 1.00 86.25 202 GLU A CA 1
ATOM 1633 C C . GLU A 1 202 ? -13.472 4.382 0.098 1.00 86.25 202 GLU A C 1
ATOM 1635 O O . GLU A 1 202 ? -14.473 5.077 0.286 1.00 86.25 202 GLU A O 1
ATOM 1640 N N . LEU A 1 203 ? -12.233 4.840 0.312 1.00 87.75 203 LEU A N 1
ATOM 1641 C CA . LEU A 1 203 ? -11.929 6.197 0.756 1.00 87.75 203 LEU A CA 1
ATOM 1642 C C . LEU A 1 203 ? -12.496 7.209 -0.239 1.00 87.75 203 LEU A C 1
ATOM 1644 O O . LEU A 1 203 ? -13.202 8.139 0.148 1.00 87.75 203 LEU A O 1
ATOM 1648 N N . ARG A 1 204 ? -12.235 7.001 -1.534 1.00 85.25 204 ARG A N 1
ATOM 1649 C CA . ARG A 1 204 ? -12.767 7.829 -2.616 1.00 85.25 204 ARG A CA 1
ATOM 1650 C C . ARG A 1 204 ? -14.293 7.839 -2.590 1.00 85.25 204 ARG A C 1
ATOM 1652 O O . ARG A 1 204 ? -14.886 8.916 -2.624 1.00 85.25 204 ARG A O 1
ATOM 1659 N N . ALA A 1 205 ? -14.929 6.671 -2.527 1.00 86.19 205 ALA A N 1
ATOM 1660 C CA . ALA A 1 205 ? -16.383 6.568 -2.502 1.00 86.19 205 ALA A CA 1
ATOM 1661 C C . ALA A 1 205 ? -16.986 7.328 -1.310 1.00 86.19 205 ALA A C 1
ATOM 1663 O O . ALA A 1 205 ? -17.883 8.148 -1.507 1.00 86.19 205 ALA A O 1
ATOM 1664 N N . LEU A 1 206 ? -16.457 7.129 -0.099 1.00 87.31 206 LEU A N 1
ATOM 1665 C CA . LEU A 1 206 ? -16.973 7.754 1.119 1.00 87.31 206 LEU A CA 1
ATOM 1666 C C . LEU A 1 206 ? -16.772 9.277 1.127 1.00 87.31 206 LEU A C 1
ATOM 1668 O O . LEU A 1 206 ? -17.693 10.027 1.452 1.00 87.31 206 LEU A O 1
ATOM 1672 N N . VAL A 1 207 ? -15.592 9.740 0.705 1.00 88.31 207 VAL A N 1
ATOM 1673 C CA . VAL A 1 207 ? -15.262 11.170 0.595 1.00 88.31 207 VAL A CA 1
ATOM 1674 C C . VAL A 1 207 ? -16.153 11.882 -0.423 1.00 88.31 207 VAL A C 1
ATOM 1676 O O . VAL A 1 207 ? -16.495 13.044 -0.221 1.00 88.31 207 VAL A O 1
ATOM 1679 N N . HIS A 1 208 ? -16.555 11.214 -1.508 1.00 82.81 208 HIS A N 1
ATOM 1680 C CA . HIS A 1 208 ? -17.488 11.788 -2.482 1.00 82.81 208 HIS A CA 1
ATOM 1681 C C . HIS A 1 208 ? -18.958 11.671 -2.063 1.00 82.81 208 HIS A C 1
ATOM 1683 O O . HIS A 1 208 ? -19.762 12.516 -2.453 1.00 82.81 208 HIS A O 1
ATOM 1689 N N . ALA A 1 209 ? -19.316 10.647 -1.287 1.00 82.75 209 ALA A N 1
ATOM 1690 C CA . ALA A 1 209 ? -20.690 10.406 -0.860 1.00 82.75 209 ALA A CA 1
ATOM 1691 C C . ALA A 1 209 ? -21.151 11.352 0.261 1.00 82.75 209 ALA A C 1
ATOM 1693 O O . ALA A 1 209 ? -22.348 11.615 0.371 1.00 82.75 209 ALA A O 1
ATOM 1694 N N . SER A 1 210 ? -20.229 11.873 1.081 1.00 87.62 210 SER A N 1
ATOM 1695 C CA . SER A 1 210 ? -20.576 12.645 2.278 1.00 87.62 210 SER A CA 1
ATOM 1696 C C . SER A 1 210 ? -19.739 13.926 2.431 1.00 87.62 210 SER A C 1
ATOM 1698 O O . SER A 1 210 ? -18.519 13.849 2.598 1.00 87.62 210 SER A O 1
ATOM 1700 N N . PRO A 1 211 ? -20.365 15.124 2.457 1.00 86.44 211 PRO A N 1
ATOM 1701 C CA . PRO A 1 211 ? -19.661 16.392 2.677 1.00 86.44 211 PRO A CA 1
ATOM 1702 C C . PRO A 1 211 ? -18.904 16.455 4.010 1.00 86.44 211 PRO A C 1
ATOM 1704 O O . PRO A 1 211 ? -17.860 17.098 4.101 1.00 86.44 211 PRO A O 1
ATOM 1707 N N . THR A 1 212 ? -19.405 15.768 5.037 1.00 87.44 212 THR A N 1
ATOM 1708 C CA . THR A 1 212 ? -18.778 15.701 6.364 1.00 87.44 212 THR A CA 1
ATOM 1709 C C . THR A 1 212 ? -17.472 14.908 6.322 1.00 87.44 212 THR A C 1
ATOM 1711 O O . THR A 1 212 ? -16.457 15.347 6.865 1.00 87.44 212 THR A O 1
ATOM 1714 N N . PHE A 1 213 ? -17.461 13.763 5.630 1.00 88.62 213 PHE A N 1
ATOM 1715 C CA . PHE A 1 213 ? -16.231 13.004 5.390 1.00 88.62 213 PHE A CA 1
ATOM 1716 C C . PHE A 1 213 ? -15.304 13.712 4.403 1.00 88.62 213 PHE A C 1
ATOM 1718 O O . PHE A 1 213 ? -14.090 13.638 4.567 1.00 88.62 213 PHE A O 1
ATOM 1725 N N . HIS A 1 214 ? -15.843 14.469 3.443 1.00 86.75 214 HIS A N 1
ATOM 1726 C CA . HIS A 1 214 ? -15.040 15.317 2.567 1.00 86.75 214 HIS A CA 1
ATOM 1727 C C . HIS A 1 214 ? -14.260 16.383 3.342 1.00 86.75 214 HIS A C 1
ATOM 1729 O O . HIS A 1 214 ? -13.057 16.531 3.146 1.00 86.75 214 HIS A O 1
ATOM 1735 N N . GLN A 1 215 ? -14.920 17.097 4.257 1.00 87.38 215 GLN A N 1
ATOM 1736 C CA . GLN A 1 215 ? -14.263 18.095 5.103 1.00 87.38 215 GLN A CA 1
ATOM 1737 C C . GLN A 1 215 ? -13.204 17.466 6.014 1.00 87.38 215 GLN A C 1
ATOM 1739 O O . GLN A 1 215 ? -12.112 18.018 6.131 1.00 87.38 215 GLN A O 1
ATOM 1744 N N . GLN A 1 216 ? -13.490 16.298 6.600 1.00 88.88 216 GLN A N 1
ATOM 1745 C CA . GLN A 1 216 ? -12.511 15.572 7.417 1.00 88.88 216 GLN A CA 1
ATOM 1746 C C . GLN A 1 216 ? -11.301 15.124 6.592 1.00 88.88 216 GLN A C 1
ATOM 1748 O O . GLN A 1 216 ? -10.160 15.314 6.998 1.00 88.88 216 GLN A O 1
ATOM 1753 N N . TYR A 1 217 ? -11.544 14.593 5.392 1.00 88.50 217 TYR A N 1
ATOM 1754 C CA . TYR A 1 217 ? -10.483 14.218 4.469 1.00 88.50 217 TYR A CA 1
ATOM 1755 C C . TYR A 1 217 ? -9.602 15.409 4.092 1.00 88.50 217 TYR A C 1
ATOM 1757 O O . TYR A 1 217 ? -8.392 15.251 4.006 1.00 88.50 217 TYR A O 1
ATOM 1765 N N . LEU A 1 218 ? -10.171 16.599 3.879 1.00 86.88 218 LEU A N 1
ATOM 1766 C CA . LEU A 1 218 ? -9.381 17.794 3.576 1.00 86.88 218 LEU A CA 1
ATOM 1767 C C . LEU A 1 218 ? -8.514 18.249 4.757 1.00 86.88 218 LEU A C 1
ATOM 1769 O O . LEU A 1 218 ? -7.409 18.733 4.516 1.00 86.88 218 LEU A O 1
ATOM 1773 N N . ALA A 1 219 ? -8.989 18.085 5.995 1.00 87.19 219 ALA A N 1
ATOM 1774 C CA . ALA A 1 219 ? -8.228 18.429 7.196 1.00 87.19 219 ALA A CA 1
ATOM 1775 C C . ALA A 1 219 ? -6.973 17.552 7.345 1.00 87.19 219 ALA A C 1
ATOM 1777 O O . ALA A 1 219 ? -5.878 18.081 7.523 1.00 87.19 219 ALA A O 1
ATOM 1778 N N . ASP A 1 220 ? -7.114 16.237 7.142 1.00 83.38 220 ASP A N 1
ATOM 1779 C CA . ASP A 1 220 ? -6.055 15.251 7.415 1.00 83.38 220 ASP A CA 1
ATOM 1780 C C . ASP A 1 220 ? -5.524 14.561 6.144 1.00 83.38 220 ASP A C 1
ATOM 1782 O O . ASP A 1 220 ? -4.948 13.468 6.188 1.00 83.38 220 ASP A O 1
ATOM 1786 N N . ARG A 1 221 ? -5.692 15.211 4.981 1.00 85.00 221 ARG A N 1
ATOM 1787 C CA . ARG A 1 221 ? -5.485 14.640 3.633 1.00 85.00 221 ARG A CA 1
ATOM 1788 C C . ARG A 1 221 ? -4.193 13.847 3.500 1.00 85.00 221 ARG A C 1
ATOM 1790 O O . ARG A 1 221 ? -4.197 12.736 2.979 1.00 85.00 221 ARG A O 1
ATOM 1797 N N . ARG A 1 222 ? -3.074 14.427 3.935 1.00 83.12 222 ARG A N 1
ATOM 1798 C CA . ARG A 1 222 ? -1.748 13.807 3.809 1.00 83.12 222 ARG A CA 1
ATOM 1799 C C . ARG A 1 222 ? -1.648 12.524 4.638 1.00 83.12 222 ARG A C 1
ATOM 1801 O O . ARG A 1 222 ? -1.223 11.507 4.101 1.00 83.12 222 ARG A O 1
ATOM 1808 N N . SER A 1 223 ? -2.038 12.578 5.914 1.00 83.56 223 SER A N 1
ATOM 1809 C CA . SER A 1 223 ? -2.001 11.433 6.840 1.00 83.56 223 SER A CA 1
ATOM 1810 C C . SER A 1 223 ? -2.884 10.300 6.313 1.00 83.56 223 SER A C 1
ATOM 1812 O O . SER A 1 223 ? -2.433 9.164 6.174 1.00 83.56 223 SER A O 1
ATOM 1814 N N . LEU A 1 224 ? -4.111 10.631 5.903 1.00 85.25 224 LEU A N 1
ATOM 1815 C CA . LEU A 1 224 ? -5.074 9.664 5.381 1.00 85.25 224 LEU A CA 1
ATOM 1816 C C . LEU A 1 224 ? -4.623 9.019 4.067 1.00 85.25 224 LEU A C 1
ATOM 1818 O O . LEU A 1 224 ? -4.779 7.815 3.907 1.00 85.25 224 LEU A O 1
ATOM 1822 N N . LEU A 1 225 ? -4.020 9.777 3.145 1.00 84.88 225 LEU A N 1
ATOM 1823 C CA . LEU A 1 225 ? -3.506 9.219 1.891 1.00 84.88 225 LEU A CA 1
ATOM 1824 C C . LEU A 1 225 ? -2.327 8.262 2.104 1.00 84.88 225 LEU A C 1
ATOM 1826 O O . LEU A 1 225 ? -2.254 7.245 1.420 1.00 84.88 225 LEU A O 1
ATOM 1830 N N . VAL A 1 226 ? -1.430 8.548 3.055 1.00 81.75 226 VAL A N 1
ATOM 1831 C CA . VAL A 1 226 ? -0.330 7.632 3.409 1.00 81.75 226 VAL A CA 1
ATOM 1832 C C . VAL A 1 226 ? -0.880 6.333 3.998 1.00 81.75 226 VAL A C 1
ATOM 1834 O O . VAL A 1 226 ? -0.495 5.254 3.557 1.00 81.75 226 VAL A O 1
ATOM 1837 N N . LYS A 1 227 ? -1.819 6.427 4.949 1.00 83.44 227 LYS A N 1
ATOM 1838 C CA . LYS A 1 227 ? -2.452 5.248 5.565 1.00 83.44 227 LYS A CA 1
ATOM 1839 C C . LYS A 1 227 ? -3.228 4.435 4.522 1.00 83.44 227 LYS A C 1
ATOM 1841 O O . LYS A 1 227 ? -3.063 3.227 4.439 1.00 83.44 227 LYS A O 1
ATOM 1846 N N . CYS A 1 228 ? -3.974 5.104 3.646 1.00 85.56 228 CYS A N 1
ATOM 1847 C CA . CYS A 1 228 ? -4.668 4.487 2.517 1.00 85.56 228 CYS A CA 1
ATOM 1848 C C . CYS A 1 228 ? -3.711 3.747 1.569 1.00 85.56 228 CYS A C 1
ATOM 1850 O O . CYS A 1 228 ? -4.035 2.661 1.088 1.00 85.56 228 CYS A O 1
ATOM 1852 N N . LEU A 1 229 ? -2.547 4.330 1.271 1.00 84.88 229 LEU A N 1
ATOM 1853 C CA . LEU A 1 229 ? -1.529 3.719 0.419 1.00 84.88 229 LEU A CA 1
ATOM 1854 C C . LEU A 1 229 ? -0.972 2.434 1.053 1.00 84.88 229 LEU A C 1
ATOM 1856 O O . LEU A 1 229 ? -0.846 1.429 0.359 1.00 84.88 229 LEU A O 1
ATOM 1860 N N . GLU A 1 230 ? -0.712 2.440 2.363 1.00 83.44 230 GLU A N 1
ATOM 1861 C CA . GLU A 1 230 ? -0.312 1.241 3.114 1.00 83.44 230 GLU A CA 1
ATOM 1862 C C . GLU A 1 230 ? -1.396 0.167 3.106 1.00 83.44 230 GLU A C 1
ATOM 1864 O O . GLU A 1 230 ? -1.107 -0.981 2.779 1.00 83.44 230 GLU A O 1
ATOM 1869 N N . THR A 1 231 ? -2.643 0.539 3.399 1.00 84.38 231 THR A N 1
ATOM 1870 C CA . THR A 1 231 ? -3.784 -0.386 3.376 1.00 84.38 231 THR A CA 1
ATOM 1871 C C . THR A 1 231 ? -3.985 -0.991 1.986 1.00 84.38 231 THR A C 1
ATOM 1873 O O . THR A 1 231 ? -4.301 -2.170 1.863 1.00 84.38 231 THR A O 1
ATOM 1876 N N . THR A 1 232 ? -3.768 -0.204 0.927 1.00 81.62 232 THR A N 1
ATOM 1877 C CA . THR A 1 232 ? -3.982 -0.644 -0.460 1.00 81.62 232 THR A CA 1
ATOM 1878 C C . THR A 1 232 ? -2.842 -1.523 -0.983 1.00 81.62 232 THR A C 1
ATOM 1880 O O . THR A 1 232 ? -3.100 -2.460 -1.732 1.00 81.62 232 THR A O 1
ATOM 1883 N N . LEU A 1 233 ? -1.585 -1.222 -0.641 1.00 83.69 233 LEU A N 1
ATOM 1884 C CA . LEU A 1 233 ? -0.412 -1.912 -1.200 1.00 83.69 233 LEU A CA 1
ATOM 1885 C C . LEU A 1 233 ? 0.169 -3.000 -0.290 1.00 83.69 233 LEU A C 1
ATOM 1887 O O . LEU A 1 233 ? 0.914 -3.858 -0.769 1.00 83.69 233 LEU A O 1
ATOM 1891 N N . GLY A 1 234 ? -0.141 -2.967 1.008 1.00 85.06 234 GLY A N 1
ATOM 1892 C CA . GLY A 1 234 ? 0.316 -3.941 1.994 1.00 85.06 234 GLY A CA 1
ATOM 1893 C C . GLY A 1 234 ? 1.825 -4.184 1.928 1.00 85.06 234 GLY A C 1
ATOM 1894 O O . GLY A 1 234 ? 2.632 -3.254 1.954 1.00 85.06 234 GLY A O 1
ATOM 1895 N N . SER A 1 235 ? 2.213 -5.453 1.782 1.00 84.00 235 SER A N 1
ATOM 1896 C CA . SER A 1 235 ? 3.617 -5.882 1.718 1.00 84.00 235 SER A CA 1
ATOM 1897 C C . SER A 1 235 ? 4.385 -5.387 0.486 1.00 84.00 235 SER A C 1
ATOM 1899 O O . SER A 1 235 ? 5.602 -5.523 0.446 1.00 84.00 235 SER A O 1
ATOM 1901 N N . VAL A 1 236 ? 3.704 -4.845 -0.529 1.00 88.75 236 VAL A N 1
ATOM 1902 C CA . VAL A 1 236 ? 4.322 -4.375 -1.786 1.00 88.75 236 VAL A CA 1
ATOM 1903 C C . VAL A 1 236 ? 4.562 -2.858 -1.772 1.00 88.75 236 VAL A C 1
ATOM 1905 O O . VAL A 1 236 ? 5.096 -2.279 -2.717 1.00 88.75 236 VAL A O 1
ATOM 1908 N N . ALA A 1 237 ? 4.202 -2.186 -0.678 1.00 88.38 237 ALA A N 1
ATOM 1909 C CA . ALA A 1 237 ? 4.334 -0.743 -0.527 1.00 88.38 237 ALA A CA 1
ATOM 1910 C C . ALA A 1 237 ? 5.764 -0.220 -0.768 1.00 88.38 237 ALA A C 1
ATOM 1912 O O . ALA A 1 237 ? 5.943 0.814 -1.415 1.00 88.38 237 ALA A O 1
ATOM 1913 N N . VAL A 1 238 ? 6.782 -0.946 -0.294 1.00 90.19 238 VAL A N 1
ATOM 1914 C CA . VAL A 1 238 ? 8.194 -0.562 -0.463 1.00 90.19 238 VAL A CA 1
ATOM 1915 C C . VAL A 1 238 ? 8.640 -0.685 -1.923 1.00 90.19 238 VAL A C 1
ATOM 1917 O O . VAL A 1 238 ? 9.314 0.210 -2.433 1.00 90.19 238 VAL A O 1
ATOM 1920 N N . ASP A 1 239 ? 8.215 -1.742 -2.625 1.00 91.88 239 ASP A N 1
ATOM 1921 C CA . ASP A 1 239 ? 8.489 -1.918 -4.058 1.00 91.88 239 ASP A CA 1
ATOM 1922 C C . ASP A 1 239 ? 7.861 -0.773 -4.872 1.00 91.88 239 ASP A C 1
ATOM 1924 O O . ASP A 1 239 ? 8.507 -0.176 -5.736 1.00 91.88 239 ASP A O 1
ATOM 1928 N N . ALA A 1 240 ? 6.620 -0.404 -4.542 1.00 92.94 240 ALA A N 1
ATOM 1929 C CA . ALA A 1 240 ? 5.928 0.711 -5.178 1.00 92.94 240 ALA A CA 1
ATOM 1930 C C . ALA A 1 240 ? 6.621 2.058 -4.930 1.00 92.94 240 ALA A C 1
ATOM 1932 O O . ALA A 1 240 ? 6.744 2.867 -5.853 1.00 92.94 240 ALA A O 1
ATOM 1933 N N . TRP A 1 241 ? 7.098 2.302 -3.706 1.00 91.94 241 TRP A N 1
ATOM 1934 C CA . TRP A 1 241 ? 7.874 3.499 -3.375 1.00 91.94 241 TRP A CA 1
ATOM 1935 C C . TRP A 1 241 ? 9.187 3.555 -4.164 1.00 91.94 241 TRP A C 1
ATOM 1937 O O . TRP A 1 241 ? 9.520 4.597 -4.732 1.00 91.94 241 TRP A O 1
ATOM 1947 N N . ALA A 1 242 ? 9.905 2.435 -4.266 1.00 91.88 242 ALA A N 1
ATOM 1948 C CA . ALA A 1 242 ? 11.161 2.364 -5.005 1.00 91.88 242 ALA A CA 1
ATOM 1949 C C . ALA A 1 242 ? 10.956 2.663 -6.498 1.00 91.88 242 ALA A C 1
ATOM 1951 O O . ALA A 1 242 ? 11.723 3.425 -7.097 1.00 91.88 242 ALA A O 1
ATOM 1952 N N . VAL A 1 243 ? 9.883 2.133 -7.096 1.00 92.75 243 VAL A N 1
ATOM 1953 C CA . VAL A 1 243 ? 9.476 2.470 -8.469 1.00 92.75 243 VAL A CA 1
ATOM 1954 C C . VAL A 1 243 ? 9.156 3.952 -8.600 1.00 92.75 243 VAL A C 1
ATOM 1956 O O . VAL A 1 243 ? 9.659 4.599 -9.515 1.00 92.75 243 VAL A O 1
ATOM 1959 N N . PHE A 1 244 ? 8.377 4.513 -7.675 1.00 91.62 244 PHE A N 1
ATOM 1960 C CA . PHE A 1 244 ? 8.032 5.930 -7.695 1.00 91.62 244 PHE A CA 1
ATOM 1961 C C . PHE A 1 244 ? 9.281 6.822 -7.666 1.00 91.62 244 PHE A C 1
ATOM 1963 O O . PHE A 1 244 ? 9.465 7.655 -8.555 1.00 91.62 244 PHE A O 1
ATOM 1970 N N . LYS A 1 245 ? 10.199 6.596 -6.720 1.00 89.88 245 LYS A N 1
ATOM 1971 C CA . LYS A 1 245 ? 11.439 7.381 -6.603 1.00 89.88 245 LYS A CA 1
ATOM 1972 C C . LYS A 1 245 ? 12.330 7.248 -7.839 1.00 89.88 245 LYS A C 1
ATOM 1974 O O . LYS A 1 245 ? 12.796 8.261 -8.365 1.00 89.88 245 LYS A O 1
ATOM 1979 N N . SER A 1 246 ? 12.532 6.021 -8.320 1.00 88.12 246 SER A N 1
ATOM 1980 C CA . SER A 1 246 ? 13.377 5.744 -9.491 1.00 88.12 246 SER A CA 1
ATOM 1981 C C . SER A 1 246 ? 12.764 6.215 -10.817 1.00 88.12 246 SER A C 1
ATOM 1983 O O . SER A 1 246 ? 13.495 6.430 -11.779 1.00 88.12 246 SER A O 1
ATOM 1985 N N . SER A 1 247 ? 11.445 6.428 -10.872 1.00 86.69 247 SER A N 1
ATOM 1986 C CA . SER A 1 247 ? 10.748 6.960 -12.054 1.00 86.69 247 SER A CA 1
ATOM 1987 C C . SER A 1 247 ? 10.846 8.483 -12.213 1.00 86.69 247 SER A C 1
ATOM 1989 O O . SER A 1 247 ? 10.439 9.026 -13.240 1.00 86.69 247 SER A O 1
ATOM 1991 N N . SER A 1 248 ? 11.375 9.192 -11.210 1.00 86.19 248 SER A N 1
ATOM 1992 C CA . SER A 1 248 ? 11.466 10.653 -11.239 1.00 86.19 248 SER A CA 1
ATOM 1993 C C . SER A 1 248 ? 12.505 11.157 -12.249 1.00 86.19 248 SER A C 1
ATOM 1995 O O . SER A 1 248 ? 13.561 10.551 -12.442 1.00 86.19 248 SER A O 1
ATOM 1997 N N . SER A 1 249 ? 12.251 12.326 -12.849 1.00 82.69 249 SER A N 1
ATOM 1998 C CA . SER A 1 249 ? 13.232 12.986 -13.723 1.00 82.69 249 SER A CA 1
ATOM 1999 C C . SER A 1 249 ? 14.535 13.290 -12.980 1.00 82.69 249 SER A C 1
ATOM 2001 O O . SER A 1 249 ? 15.611 13.085 -13.524 1.00 82.69 249 SER A O 1
ATOM 2003 N N . ALA A 1 250 ? 14.449 13.666 -11.701 1.00 84.94 250 ALA A N 1
ATOM 2004 C CA . ALA A 1 250 ? 15.613 13.895 -10.849 1.00 84.94 250 ALA A CA 1
ATOM 2005 C C . ALA A 1 250 ? 16.498 12.643 -10.707 1.00 84.94 250 ALA A C 1
ATOM 2007 O O . ALA A 1 250 ? 17.728 12.743 -10.737 1.00 84.94 250 ALA A O 1
ATOM 2008 N N . PHE A 1 251 ? 15.892 11.457 -10.582 1.00 84.75 251 PHE A N 1
ATOM 2009 C CA . PHE A 1 251 ? 16.638 10.200 -10.579 1.00 84.75 251 PHE A CA 1
ATOM 2010 C C . PHE A 1 251 ? 17.269 9.928 -11.948 1.00 84.75 251 PHE A C 1
ATOM 2012 O O . PHE A 1 251 ? 18.445 9.577 -12.021 1.00 84.75 251 PHE A O 1
ATOM 2019 N N . ALA A 1 252 ? 16.520 10.147 -13.034 1.00 79.50 252 ALA A N 1
ATOM 2020 C CA . ALA A 1 252 ? 17.019 9.972 -14.396 1.00 79.50 252 ALA A CA 1
ATOM 2021 C C . ALA A 1 252 ? 18.224 10.883 -14.710 1.00 79.50 252 ALA A C 1
ATOM 2023 O O . ALA A 1 252 ? 19.211 10.406 -15.272 1.00 79.50 252 ALA A O 1
ATOM 2024 N N . ASP A 1 253 ? 18.180 12.149 -14.287 1.00 80.94 253 ASP A N 1
ATOM 2025 C CA . ASP A 1 253 ? 19.225 13.156 -14.521 1.00 80.94 253 ASP A CA 1
ATOM 2026 C C . ASP A 1 253 ? 20.522 12.858 -13.750 1.00 80.94 253 ASP A C 1
ATOM 2028 O O . ASP A 1 253 ? 21.620 13.207 -14.183 1.00 80.94 253 ASP A O 1
ATOM 2032 N N . THR A 1 254 ? 20.412 12.186 -12.603 1.00 82.31 254 THR A N 1
ATOM 2033 C CA . THR A 1 254 ? 21.539 11.846 -11.717 1.00 82.31 254 THR A CA 1
ATOM 2034 C C . THR A 1 254 ? 22.002 10.394 -11.872 1.00 82.31 254 THR A C 1
ATOM 2036 O O . THR A 1 254 ? 22.846 9.909 -11.108 1.00 82.31 254 THR A O 1
ATOM 2039 N N . ARG A 1 255 ? 21.455 9.664 -12.850 1.00 77.62 255 ARG A N 1
ATOM 2040 C CA . ARG A 1 255 ? 21.655 8.223 -13.003 1.00 77.62 255 ARG A CA 1
ATOM 2041 C C . ARG A 1 255 ? 23.082 7.897 -13.443 1.00 77.62 255 ARG A C 1
ATOM 2043 O O . ARG A 1 255 ? 23.466 8.056 -14.598 1.00 77.62 255 ARG A O 1
ATOM 2050 N N . THR A 1 256 ? 23.865 7.377 -12.506 1.00 78.31 256 THR A N 1
ATOM 2051 C CA . THR A 1 256 ? 25.218 6.845 -12.723 1.00 78.31 256 THR A CA 1
ATOM 2052 C C . THR A 1 256 ? 25.327 5.472 -12.071 1.00 78.31 256 THR A C 1
ATOM 2054 O O . THR A 1 256 ? 24.572 5.181 -11.147 1.00 78.31 256 THR A O 1
ATOM 2057 N N . ARG A 1 257 ? 26.293 4.633 -12.477 1.00 69.75 257 ARG A N 1
ATOM 2058 C CA . ARG A 1 257 ? 26.502 3.308 -11.851 1.00 69.75 257 ARG A CA 1
ATOM 2059 C C . ARG A 1 257 ? 26.643 3.398 -10.325 1.00 69.75 257 ARG A C 1
ATOM 2061 O O . ARG A 1 257 ? 26.094 2.569 -9.611 1.00 69.75 257 ARG A O 1
ATOM 2068 N N . LYS A 1 258 ? 27.335 4.433 -9.832 1.00 75.56 258 LYS A N 1
ATOM 2069 C CA . LYS A 1 258 ? 27.498 4.700 -8.396 1.00 75.56 258 LYS A CA 1
ATOM 2070 C C . LYS A 1 258 ? 26.173 5.068 -7.725 1.00 75.56 258 LYS A C 1
ATOM 2072 O O . LYS A 1 258 ? 25.862 4.513 -6.680 1.00 75.56 258 LYS A O 1
ATOM 2077 N N . HIS A 1 259 ? 25.403 5.978 -8.319 1.00 79.19 259 HIS A N 1
ATOM 2078 C CA . HIS A 1 259 ? 24.125 6.405 -7.748 1.00 79.19 259 HIS A CA 1
ATOM 2079 C C . HIS A 1 259 ? 23.085 5.273 -7.761 1.00 79.19 259 HIS A C 1
ATOM 2081 O O . HIS A 1 259 ? 22.386 5.075 -6.775 1.00 79.19 259 HIS A O 1
ATOM 2087 N N . VAL A 1 260 ? 23.050 4.473 -8.835 1.00 80.00 260 VAL A N 1
ATOM 2088 C CA . VAL A 1 260 ? 22.218 3.264 -8.926 1.00 80.00 260 VAL A CA 1
ATOM 2089 C C . VAL A 1 260 ? 22.589 2.272 -7.825 1.00 80.00 260 VAL A C 1
ATOM 2091 O O . VAL A 1 260 ? 21.700 1.812 -7.122 1.00 80.00 260 VAL A O 1
ATOM 2094 N N . PHE A 1 261 ? 23.880 1.992 -7.617 1.00 77.44 261 PHE A N 1
ATOM 2095 C CA . PHE A 1 261 ? 24.328 1.097 -6.545 1.00 77.44 261 PHE A CA 1
ATOM 2096 C C . PHE A 1 261 ? 23.908 1.591 -5.150 1.00 77.44 261 PHE A C 1
ATOM 2098 O O . PHE A 1 261 ? 23.344 0.828 -4.377 1.00 77.44 261 PHE A O 1
ATOM 2105 N N . GLN A 1 262 ? 24.090 2.882 -4.859 1.00 83.50 262 GLN A N 1
ATOM 2106 C CA . GLN A 1 262 ? 23.674 3.475 -3.580 1.00 83.50 262 GLN A CA 1
ATOM 2107 C C . GLN A 1 262 ? 22.157 3.407 -3.361 1.00 83.50 262 GLN A C 1
ATOM 2109 O O . GLN A 1 262 ? 21.696 3.123 -2.257 1.00 83.50 262 GLN A O 1
ATOM 2114 N N . PHE A 1 263 ? 21.371 3.658 -4.411 1.00 86.44 263 PHE A N 1
ATOM 2115 C CA . PHE A 1 263 ? 19.916 3.531 -4.348 1.00 86.44 263 PHE A CA 1
ATOM 2116 C C . PHE A 1 263 ? 19.496 2.086 -4.067 1.00 86.44 263 PHE A C 1
ATOM 2118 O O . PHE A 1 263 ? 18.608 1.838 -3.259 1.00 86.44 263 PHE A O 1
ATOM 2125 N N . VAL A 1 264 ? 20.158 1.139 -4.725 1.00 82.69 264 VAL A N 1
ATOM 2126 C CA . VAL A 1 264 ? 19.926 -0.297 -4.596 1.00 82.69 264 VAL A CA 1
ATOM 2127 C C . VAL A 1 264 ? 20.242 -0.805 -3.183 1.00 82.69 264 VAL A C 1
ATOM 2129 O O . VAL A 1 264 ? 19.433 -1.545 -2.626 1.00 82.69 264 VAL A O 1
ATOM 2132 N N . GLU A 1 265 ? 21.359 -0.385 -2.581 1.00 82.50 265 GLU A N 1
ATOM 2133 C CA . GLU A 1 265 ? 21.683 -0.706 -1.180 1.00 82.50 265 GLU A CA 1
ATOM 2134 C C . GLU A 1 265 ? 20.623 -0.145 -0.223 1.00 82.50 265 GLU A C 1
ATOM 2136 O O . GLU A 1 265 ? 20.052 -0.891 0.568 1.00 82.50 265 GLU A O 1
ATOM 2141 N N . SER A 1 266 ? 20.260 1.133 -0.380 1.00 87.56 266 SER A N 1
ATOM 2142 C CA . SER A 1 266 ? 19.205 1.768 0.426 1.00 87.56 266 SER A CA 1
ATOM 2143 C C . SER A 1 266 ? 17.855 1.058 0.289 1.00 87.56 266 SER A C 1
ATOM 2145 O O . SER A 1 266 ? 17.152 0.845 1.274 1.00 87.56 266 SER A O 1
ATOM 2147 N N . TYR A 1 267 ? 17.484 0.653 -0.928 1.00 88.00 267 TYR A N 1
ATOM 2148 C CA . TYR A 1 267 ? 16.270 -0.123 -1.159 1.00 88.00 267 TYR A CA 1
ATOM 2149 C C . TYR A 1 267 ? 16.324 -1.467 -0.428 1.00 88.00 267 TYR A C 1
ATOM 2151 O O . TYR A 1 267 ? 15.355 -1.807 0.247 1.00 88.00 267 TYR A O 1
ATOM 2159 N N . ARG A 1 268 ? 17.445 -2.199 -0.510 1.00 84.81 268 ARG A N 1
ATOM 2160 C CA . ARG A 1 268 ? 17.628 -3.499 0.153 1.00 84.81 268 ARG A CA 1
ATOM 2161 C C . ARG A 1 268 ? 17.428 -3.399 1.663 1.00 84.81 268 ARG A C 1
ATOM 2163 O O . ARG A 1 268 ? 16.661 -4.189 2.209 1.00 84.81 268 ARG A O 1
ATOM 2170 N N . ASP A 1 269 ? 18.052 -2.414 2.300 1.00 85.50 269 ASP A N 1
ATOM 2171 C CA . ASP A 1 269 ? 17.958 -2.201 3.749 1.00 85.50 269 ASP A CA 1
ATOM 2172 C C . ASP A 1 269 ? 16.527 -1.844 4.183 1.00 85.50 269 ASP A C 1
ATOM 2174 O O . ASP A 1 269 ? 16.074 -2.221 5.262 1.00 85.50 269 ASP A O 1
ATOM 2178 N N . ARG A 1 270 ? 15.775 -1.168 3.306 1.00 86.81 270 ARG A N 1
ATOM 2179 C CA . ARG A 1 270 ? 14.396 -0.730 3.558 1.00 86.81 270 ARG A CA 1
ATOM 2180 C C . ARG A 1 270 ? 13.334 -1.787 3.246 1.00 86.81 270 ARG A C 1
ATOM 2182 O O . ARG A 1 270 ? 12.175 -1.579 3.596 1.00 86.81 270 ARG A O 1
ATOM 2189 N N . ARG A 1 271 ? 13.679 -2.927 2.628 1.00 83.94 271 ARG A N 1
ATOM 2190 C CA . ARG A 1 271 ? 12.706 -3.974 2.232 1.00 83.94 271 ARG A CA 1
ATOM 2191 C C . ARG A 1 271 ? 11.920 -4.565 3.409 1.00 83.94 271 ARG A C 1
ATOM 2193 O O . ARG A 1 271 ? 10.811 -5.046 3.196 1.00 83.94 271 ARG A O 1
ATOM 2200 N N . SER A 1 272 ? 12.484 -4.557 4.616 1.00 79.94 272 SER A N 1
ATOM 2201 C CA . SER A 1 272 ? 11.837 -5.041 5.845 1.00 79.94 272 SER A CA 1
ATOM 2202 C C . SER A 1 272 ? 11.172 -3.931 6.668 1.00 79.94 272 SER A C 1
ATOM 2204 O O . SER A 1 272 ? 10.537 -4.218 7.682 1.00 79.94 272 SER A O 1
ATOM 2206 N N . MET A 1 273 ? 11.302 -2.667 6.253 1.00 83.75 273 MET A N 1
ATOM 2207 C CA . MET A 1 273 ? 10.738 -1.522 6.963 1.00 83.75 273 MET A CA 1
ATOM 2208 C C . MET A 1 273 ? 9.271 -1.294 6.588 1.00 83.75 273 MET A C 1
ATOM 2210 O O . MET A 1 273 ? 8.818 -1.629 5.493 1.00 83.75 273 MET A O 1
ATOM 2214 N N . SER A 1 274 ? 8.525 -0.653 7.490 1.00 79.75 274 SER A N 1
ATOM 2215 C CA . SER A 1 274 ? 7.191 -0.147 7.157 1.00 79.75 274 SER A CA 1
ATOM 2216 C C . SER A 1 274 ? 7.286 1.041 6.195 1.00 79.75 274 SER A C 1
ATOM 2218 O O . SER A 1 274 ? 8.236 1.830 6.264 1.00 79.75 274 SER A O 1
ATOM 2220 N N . LEU A 1 275 ? 6.283 1.216 5.327 1.00 78.38 275 LEU A N 1
ATOM 2221 C CA . LEU A 1 275 ? 6.238 2.373 4.433 1.00 78.38 275 LEU A CA 1
ATOM 2222 C C . LEU A 1 275 ? 6.240 3.679 5.243 1.00 78.38 275 LEU A C 1
ATOM 2224 O O . LEU A 1 275 ? 7.000 4.581 4.914 1.00 78.38 275 LEU A O 1
ATOM 2228 N N . ARG A 1 276 ? 5.482 3.768 6.343 1.00 76.50 276 ARG A N 1
ATOM 2229 C CA . ARG A 1 276 ? 5.537 4.895 7.291 1.00 76.50 276 ARG A CA 1
ATOM 2230 C C . ARG A 1 276 ? 6.949 5.267 7.720 1.00 76.50 276 ARG A C 1
ATOM 2232 O O . ARG A 1 276 ? 7.275 6.449 7.694 1.00 76.50 276 ARG A O 1
ATOM 2239 N N . SER A 1 277 ? 7.770 4.289 8.098 1.00 79.25 277 SER A N 1
ATOM 2240 C CA . SER A 1 277 ? 9.156 4.534 8.515 1.00 79.25 277 SER A CA 1
ATOM 2241 C C . SER A 1 277 ? 9.968 5.158 7.379 1.00 79.25 277 SER A C 1
ATOM 2243 O O . SER A 1 277 ? 10.642 6.161 7.579 1.00 79.25 277 SER A O 1
ATOM 2245 N N . ILE A 1 278 ? 9.825 4.630 6.160 1.00 77.81 278 ILE A N 1
ATOM 2246 C CA . ILE A 1 278 ? 10.516 5.149 4.971 1.00 77.81 278 ILE A CA 1
ATOM 2247 C C . ILE A 1 278 ? 10.049 6.573 4.639 1.00 77.81 278 ILE A C 1
ATOM 2249 O O . ILE A 1 278 ? 10.858 7.445 4.334 1.00 77.81 278 ILE A O 1
ATOM 2253 N N . LEU A 1 279 ? 8.742 6.823 4.708 1.00 76.69 279 LEU A N 1
ATOM 2254 C CA . LEU A 1 279 ? 8.152 8.117 4.369 1.00 76.69 279 LEU A CA 1
ATOM 2255 C C . LEU A 1 279 ? 8.366 9.189 5.445 1.00 76.69 279 LEU A C 1
ATOM 2257 O O . LEU A 1 279 ? 8.224 10.370 5.139 1.00 76.69 279 LEU A O 1
ATOM 2261 N N . ALA A 1 280 ? 8.685 8.802 6.683 1.00 72.88 280 ALA A N 1
ATOM 2262 C CA . ALA A 1 280 ? 9.045 9.730 7.754 1.00 72.88 280 ALA A CA 1
ATOM 2263 C C . ALA A 1 280 ? 10.461 10.306 7.576 1.00 72.88 280 ALA A C 1
ATOM 2265 O O . ALA A 1 280 ? 10.716 11.439 7.977 1.00 72.88 280 ALA A O 1
ATOM 2266 N N . GLU A 1 281 ? 11.365 9.546 6.954 1.00 67.50 281 GLU A N 1
ATOM 2267 C CA . GLU A 1 281 ? 12.749 9.956 6.680 1.00 67.50 281 GLU A CA 1
ATOM 2268 C C . GLU A 1 281 ? 12.892 10.789 5.395 1.00 67.50 281 GLU A C 1
ATOM 2270 O O . GLU A 1 281 ? 13.884 11.491 5.202 1.00 67.50 281 GLU A O 1
ATOM 2275 N N . GLU A 1 282 ? 11.899 10.724 4.508 1.00 68.81 282 GLU A N 1
ATOM 2276 C CA . GLU A 1 282 ? 11.913 11.342 3.183 1.00 68.81 282 GLU A CA 1
ATOM 2277 C C . GLU A 1 282 ? 10.957 12.543 3.104 1.00 68.81 282 GLU A C 1
ATOM 2279 O O . GLU A 1 282 ? 9.924 12.598 3.772 1.00 68.81 282 GLU A O 1
ATOM 2284 N N . SER A 1 283 ? 11.239 13.508 2.221 1.00 70.94 283 SER A N 1
ATOM 2285 C CA . SER A 1 283 ? 10.335 14.637 1.946 1.00 70.94 283 SER A CA 1
ATOM 2286 C C . SER A 1 283 ? 9.125 14.206 1.103 1.00 70.94 283 SER A C 1
ATOM 2288 O O . SER A 1 283 ? 8.948 14.668 -0.020 1.00 70.94 283 SER A O 1
ATOM 2290 N N . PHE A 1 284 ? 8.312 13.287 1.626 1.00 79.75 284 PHE A N 1
ATOM 2291 C CA . PHE A 1 284 ? 7.112 12.765 0.974 1.00 79.75 284 PHE A CA 1
ATOM 2292 C C . PHE A 1 284 ? 5.937 13.733 1.121 1.00 79.75 284 PHE A C 1
ATOM 2294 O O . PHE A 1 284 ? 5.758 14.339 2.176 1.00 79.75 284 PHE A O 1
ATOM 2301 N N . THR A 1 285 ? 5.112 13.888 0.093 1.00 82.62 285 THR A N 1
ATOM 2302 C CA . THR A 1 285 ? 3.954 14.790 0.074 1.00 82.62 285 THR A CA 1
ATOM 2303 C C . THR A 1 285 ? 2.648 14.030 -0.162 1.00 82.62 285 THR A C 1
ATOM 2305 O O . THR A 1 285 ? 2.634 12.871 -0.571 1.00 82.62 285 THR A O 1
ATOM 2308 N N . GLY A 1 286 ? 1.506 14.681 0.091 1.00 77.94 286 GLY A N 1
ATOM 2309 C CA . GLY A 1 286 ? 0.204 14.089 -0.239 1.00 77.94 286 GLY A CA 1
ATOM 2310 C C . GLY A 1 286 ? 0.023 13.854 -1.744 1.00 77.94 286 GLY A C 1
ATOM 2311 O O . GLY A 1 286 ? -0.693 12.937 -2.132 1.00 77.94 286 GLY A O 1
ATOM 2312 N N . ASP A 1 287 ? 0.690 14.638 -2.589 1.00 82.00 287 ASP A N 1
ATOM 2313 C CA . ASP A 1 287 ? 0.601 14.487 -4.042 1.00 82.00 287 ASP A CA 1
ATOM 2314 C C . ASP A 1 287 ? 1.461 13.321 -4.545 1.00 82.00 287 ASP A C 1
ATOM 2316 O O . ASP A 1 287 ? 1.050 12.623 -5.472 1.00 82.00 287 ASP A O 1
ATOM 2320 N N . ASP A 1 288 ? 2.569 13.015 -3.862 1.00 86.12 288 ASP A N 1
ATOM 2321 C CA . ASP A 1 288 ? 3.342 11.790 -4.103 1.00 86.12 288 ASP A CA 1
ATOM 2322 C C . ASP A 1 288 ? 2.494 10.540 -3.820 1.00 86.12 288 ASP A C 1
ATOM 2324 O O . ASP A 1 288 ? 2.467 9.606 -4.623 1.00 86.12 288 ASP A O 1
ATOM 2328 N N . ALA A 1 289 ? 1.718 10.547 -2.727 1.00 83.75 289 ALA A N 1
ATOM 2329 C CA . ALA A 1 289 ? 0.781 9.465 -2.422 1.00 83.75 289 ALA A CA 1
ATOM 2330 C C . ALA A 1 289 ? -0.259 9.286 -3.536 1.00 83.75 289 ALA A C 1
ATOM 2332 O O . ALA A 1 289 ? -0.521 8.164 -3.969 1.00 83.75 289 ALA A O 1
ATOM 2333 N N . VAL A 1 290 ? -0.819 10.387 -4.050 1.00 82.25 290 VAL A N 1
ATOM 2334 C CA . VAL A 1 290 ? -1.757 10.340 -5.180 1.00 82.25 290 VAL A CA 1
ATOM 2335 C C . VAL A 1 290 ? -1.089 9.771 -6.428 1.00 82.25 290 VAL A C 1
ATOM 2337 O O . VAL A 1 290 ? -1.701 8.944 -7.102 1.00 82.25 290 VAL A O 1
ATOM 2340 N N . ALA A 1 291 ? 0.147 10.162 -6.738 1.00 85.44 291 ALA A N 1
ATOM 2341 C CA . ALA A 1 291 ? 0.875 9.641 -7.891 1.00 85.44 291 ALA A CA 1
ATOM 2342 C C . ALA A 1 291 ? 1.095 8.122 -7.787 1.00 85.44 291 ALA A C 1
ATOM 2344 O O . ALA A 1 291 ? 0.810 7.391 -8.738 1.00 85.44 291 ALA A O 1
ATOM 2345 N N . MET A 1 292 ? 1.507 7.632 -6.614 1.00 89.56 292 MET A N 1
ATOM 2346 C CA . MET A 1 292 ? 1.684 6.200 -6.356 1.00 89.56 292 MET A CA 1
ATOM 2347 C C . MET A 1 292 ? 0.373 5.415 -6.488 1.00 89.56 292 MET A C 1
ATOM 2349 O O . MET A 1 292 ? 0.331 4.389 -7.172 1.00 89.56 292 MET A O 1
ATOM 2353 N N . ILE A 1 293 ? -0.713 5.913 -5.890 1.00 84.56 293 ILE A N 1
ATOM 2354 C CA . ILE A 1 293 ? -2.049 5.306 -5.997 1.00 84.56 293 ILE A CA 1
ATOM 2355 C C . ILE A 1 293 ? -2.535 5.310 -7.449 1.00 84.56 293 ILE A C 1
ATOM 2357 O O . ILE A 1 293 ? -3.102 4.323 -7.924 1.00 84.56 293 ILE A O 1
ATOM 2361 N N . THR A 1 294 ? -2.311 6.405 -8.174 1.00 85.56 294 THR A N 1
ATOM 2362 C CA . THR A 1 294 ? -2.719 6.541 -9.577 1.00 85.56 294 THR A CA 1
ATOM 2363 C C . THR A 1 294 ? -1.996 5.517 -10.439 1.00 85.56 294 THR A C 1
ATOM 2365 O O . THR A 1 294 ? -2.639 4.831 -11.228 1.00 85.56 294 THR A O 1
ATOM 2368 N N . PHE A 1 295 ? -0.686 5.345 -10.252 1.00 88.88 295 PHE A N 1
ATOM 2369 C CA . PHE A 1 295 ? 0.081 4.321 -10.956 1.00 88.88 295 PHE A CA 1
ATOM 2370 C C . PHE A 1 295 ? -0.403 2.904 -10.609 1.00 88.88 295 PHE A C 1
ATOM 2372 O O . PHE A 1 295 ? -0.632 2.090 -11.503 1.00 88.88 295 PHE A O 1
ATOM 2379 N N . SER A 1 296 ? -0.640 2.623 -9.325 1.00 89.69 296 SER A N 1
ATOM 2380 C CA . SER A 1 296 ? -1.163 1.327 -8.879 1.00 89.69 296 SER A CA 1
ATOM 2381 C C . SER A 1 296 ? -2.520 0.995 -9.517 1.00 89.69 296 SER A C 1
ATOM 2383 O O . SER A 1 296 ? -2.703 -0.073 -10.096 1.00 89.69 296 SER A O 1
ATOM 2385 N N . SER A 1 297 ? -3.464 1.935 -9.469 1.00 85.88 297 SER A N 1
ATOM 2386 C CA . SER A 1 297 ? -4.831 1.740 -9.965 1.00 85.88 297 SER A CA 1
ATOM 2387 C C . SER A 1 297 ? -4.946 1.776 -11.489 1.00 85.88 297 SER A C 1
ATOM 2389 O O . SER A 1 297 ? -5.752 1.039 -12.048 1.00 85.88 297 SER A O 1
ATOM 2391 N N . SER A 1 298 ? -4.151 2.609 -12.165 1.00 86.88 298 SER A N 1
ATOM 2392 C CA . SER A 1 298 ? -4.280 2.842 -13.611 1.00 86.88 298 SER A CA 1
ATOM 2393 C C . SER A 1 298 ? -3.377 1.947 -14.454 1.00 86.88 298 SER A C 1
ATOM 2395 O O . SER A 1 298 ? -3.678 1.728 -15.623 1.00 86.88 298 SER A O 1
ATOM 2397 N N . ILE A 1 299 ? -2.269 1.453 -13.891 1.00 88.94 299 ILE A N 1
ATOM 2398 C CA . ILE A 1 299 ? -1.277 0.648 -14.616 1.00 88.94 299 ILE A CA 1
ATOM 2399 C C . ILE A 1 299 ? -1.185 -0.754 -14.020 1.00 88.94 299 ILE A C 1
ATOM 2401 O O . ILE A 1 299 ? -1.417 -1.733 -14.723 1.00 88.94 299 ILE A O 1
ATOM 2405 N N . ILE A 1 300 ? -0.889 -0.864 -12.722 1.00 93.25 300 ILE A N 1
ATOM 2406 C CA . ILE A 1 300 ? -0.584 -2.161 -12.105 1.00 93.25 300 ILE A CA 1
ATOM 2407 C C . ILE A 1 300 ? -1.822 -3.057 -12.022 1.00 93.25 300 ILE A C 1
ATOM 2409 O O . ILE A 1 300 ? -1.783 -4.161 -12.554 1.00 93.25 300 ILE A O 1
ATOM 2413 N N . LYS A 1 301 ? -2.935 -2.594 -11.433 1.00 90.62 301 LYS A N 1
ATOM 2414 C CA . LYS A 1 301 ? -4.175 -3.387 -11.314 1.00 90.62 301 LYS A CA 1
ATOM 2415 C C . LYS A 1 301 ? -4.670 -3.929 -12.674 1.00 90.62 301 LYS A C 1
ATOM 2417 O O . LYS A 1 301 ? -4.920 -5.131 -12.761 1.00 90.62 301 LYS A O 1
ATOM 2422 N N . PRO A 1 302 ? -4.765 -3.124 -13.754 1.00 92.94 302 PRO A N 1
ATOM 2423 C CA . PRO A 1 302 ? -5.117 -3.649 -15.075 1.00 92.94 302 PRO A CA 1
ATOM 2424 C C . PRO A 1 302 ? -4.112 -4.676 -15.613 1.00 92.94 302 PRO A C 1
ATOM 2426 O O . PRO A 1 302 ? -4.512 -5.705 -16.154 1.00 92.94 302 PRO A O 1
ATOM 2429 N N . LEU A 1 303 ? -2.804 -4.441 -15.444 1.00 92.25 303 LEU A N 1
ATOM 2430 C CA . LEU A 1 303 ? -1.776 -5.385 -15.893 1.00 92.25 303 LEU A CA 1
ATOM 2431 C C . LEU A 1 303 ? -1.821 -6.715 -15.139 1.00 92.25 303 LEU A C 1
ATOM 2433 O O . LEU A 1 303 ? -1.591 -7.749 -15.758 1.00 92.25 303 LEU A O 1
ATOM 2437 N N . VAL A 1 304 ? -2.166 -6.711 -13.848 1.00 93.00 304 VAL A N 1
ATOM 2438 C CA . VAL A 1 304 ? -2.381 -7.941 -13.069 1.00 93.00 304 VAL A CA 1
ATOM 2439 C C . VAL A 1 304 ? -3.473 -8.791 -13.710 1.00 93.00 304 VAL A C 1
ATOM 2441 O O . VAL A 1 304 ? -3.266 -9.982 -13.930 1.00 93.00 304 VAL A O 1
ATOM 2444 N N . GLN A 1 305 ? -4.606 -8.178 -14.066 1.00 91.75 305 GLN A N 1
ATOM 2445 C CA . GLN A 1 305 ? -5.711 -8.877 -14.725 1.00 91.75 305 GLN A CA 1
ATOM 2446 C C . GLN A 1 305 ? -5.279 -9.435 -16.084 1.00 91.75 305 GLN A C 1
ATOM 2448 O O . GLN A 1 305 ? -5.485 -10.614 -16.360 1.00 91.75 305 GLN A O 1
ATOM 2453 N N . HIS A 1 306 ? -4.613 -8.624 -16.911 1.00 91.19 306 HIS A N 1
ATOM 2454 C CA . HIS A 1 306 ? -4.134 -9.067 -18.220 1.00 91.19 306 HIS A CA 1
ATOM 2455 C C . HIS A 1 306 ? -3.112 -10.206 -18.134 1.00 91.19 306 HIS A C 1
ATOM 2457 O O . HIS A 1 306 ? -3.199 -11.158 -18.913 1.00 91.19 306 HIS A O 1
ATOM 2463 N N . TYR A 1 307 ? -2.170 -10.122 -17.193 1.00 89.94 307 TYR A N 1
ATOM 2464 C CA . TYR A 1 307 ? -1.192 -11.175 -16.946 1.00 89.94 307 TYR A CA 1
ATOM 2465 C C . TYR A 1 307 ? -1.878 -12.459 -16.474 1.00 89.94 307 TYR A C 1
ATOM 2467 O O . TYR A 1 307 ? -1.615 -13.523 -17.026 1.00 89.94 307 TYR A O 1
ATOM 2475 N N . ALA A 1 308 ? -2.791 -12.369 -15.504 1.00 87.12 308 ALA A N 1
ATOM 2476 C CA . ALA A 1 308 ? -3.491 -13.526 -14.960 1.00 87.12 308 ALA A CA 1
ATOM 2477 C C . ALA A 1 308 ? -4.320 -14.250 -16.027 1.00 87.12 308 ALA A C 1
ATOM 2479 O O . ALA A 1 308 ? -4.197 -15.464 -16.174 1.00 87.12 308 ALA A O 1
ATOM 2480 N N . THR A 1 309 ? -5.096 -13.515 -16.831 1.00 88.19 309 THR A N 1
ATOM 2481 C CA . THR A 1 309 ? -5.856 -14.100 -17.945 1.00 88.19 309 THR A CA 1
ATOM 2482 C C . THR A 1 309 ? -4.937 -14.793 -18.951 1.00 88.19 309 THR A C 1
ATOM 2484 O O . THR A 1 309 ? -5.232 -15.904 -19.387 1.00 88.19 309 THR A O 1
ATOM 2487 N N . TRP A 1 310 ? -3.812 -14.168 -19.311 1.00 86.06 310 TRP A N 1
ATOM 2488 C CA . TRP A 1 310 ? -2.837 -14.754 -20.235 1.00 86.06 310 TRP A CA 1
ATOM 2489 C C . TRP A 1 310 ? -2.179 -16.017 -19.661 1.00 86.06 310 TRP A C 1
ATOM 2491 O O . TRP A 1 310 ? -2.135 -17.047 -20.330 1.00 86.06 310 TRP A O 1
ATOM 2501 N N . ALA A 1 311 ? -1.726 -15.970 -18.409 1.00 82.38 311 ALA A N 1
ATOM 2502 C CA . ALA A 1 311 ? -1.053 -17.086 -17.756 1.00 82.38 311 ALA A CA 1
ATOM 2503 C C . ALA A 1 311 ? -1.996 -18.284 -17.550 1.00 82.38 311 ALA A C 1
ATOM 2505 O O . ALA A 1 311 ? -1.610 -19.420 -17.823 1.00 82.38 311 ALA A O 1
ATOM 2506 N N . LEU A 1 312 ? -3.244 -18.041 -17.135 1.00 80.06 312 LEU A N 1
ATOM 2507 C CA . LEU A 1 312 ? -4.258 -19.087 -16.964 1.00 80.06 312 LEU A CA 1
ATOM 2508 C C . LEU A 1 312 ? -4.664 -19.724 -18.298 1.00 80.06 312 LEU A C 1
ATOM 2510 O O . LEU A 1 312 ? -4.868 -20.935 -18.352 1.00 80.06 312 LEU A O 1
ATOM 2514 N N . ALA A 1 313 ? -4.735 -18.941 -19.379 1.00 79.25 313 ALA A N 1
ATOM 2515 C CA . ALA A 1 313 ? -4.979 -19.469 -20.721 1.00 79.25 313 ALA A CA 1
ATOM 2516 C C . ALA A 1 313 ? -3.824 -20.360 -21.209 1.00 79.25 313 ALA A C 1
ATOM 2518 O O . ALA A 1 313 ? -4.055 -21.405 -21.812 1.00 79.25 313 ALA A O 1
ATOM 2519 N N . ASN A 1 314 ? -2.577 -19.989 -20.917 1.00 77.50 314 ASN A N 1
ATOM 2520 C CA . ASN A 1 314 ? -1.428 -20.835 -21.240 1.00 77.50 314 ASN A CA 1
ATOM 2521 C C . ASN A 1 314 ? -1.438 -22.127 -20.413 1.00 77.50 314 ASN A C 1
ATOM 2523 O O . ASN A 1 314 ? -1.243 -23.209 -20.959 1.00 77.50 314 ASN A O 1
ATOM 2527 N N . LEU A 1 315 ? -1.743 -22.036 -19.116 1.00 73.94 315 LEU A N 1
ATOM 2528 C CA . LEU A 1 315 ? -1.840 -23.203 -18.239 1.00 73.94 315 LEU A CA 1
ATOM 2529 C C . LEU A 1 315 ? -2.940 -24.177 -18.688 1.00 73.94 315 LEU A C 1
ATOM 2531 O O . LEU A 1 315 ? -2.738 -25.392 -18.663 1.00 73.94 315 LEU A O 1
ATOM 2535 N N . SER A 1 316 ? -4.098 -23.665 -19.114 1.00 69.06 316 SER A N 1
ATOM 2536 C CA . SER A 1 316 ? -5.192 -24.502 -19.615 1.00 69.06 316 SER A CA 1
ATOM 2537 C C . SER A 1 316 ? -4.858 -25.164 -20.953 1.00 69.06 316 SER A C 1
ATOM 2539 O O . SER A 1 316 ? -5.249 -26.305 -21.172 1.00 69.06 316 SER A O 1
ATOM 2541 N N . ASN A 1 317 ? -4.086 -24.502 -21.819 1.00 71.69 317 ASN A N 1
ATOM 2542 C CA . ASN A 1 317 ? -3.612 -25.093 -23.072 1.00 71.69 317 ASN A CA 1
ATOM 2543 C C . ASN A 1 317 ? -2.614 -26.241 -22.841 1.00 71.69 317 ASN A C 1
ATOM 2545 O O . ASN A 1 317 ? -2.653 -27.238 -23.560 1.00 71.69 317 ASN A O 1
ATOM 2549 N N . GLU A 1 318 ? -1.744 -26.123 -21.835 1.00 69.88 318 GLU A N 1
ATOM 2550 C CA . GLU A 1 318 ? -0.759 -27.158 -21.480 1.00 69.88 318 GLU A CA 1
ATOM 2551 C C . GLU A 1 318 ? -1.390 -28.345 -20.729 1.00 69.88 318 GLU A C 1
ATOM 2553 O O . GLU A 1 318 ? -0.905 -29.479 -20.783 1.00 69.88 318 GLU A O 1
ATOM 2558 N N . THR A 1 319 ? -2.500 -28.117 -20.022 1.00 60.22 319 THR A N 1
ATOM 2559 C CA . THR A 1 319 ? -3.192 -29.160 -19.260 1.00 60.22 319 THR A CA 1
ATOM 2560 C C . THR A 1 319 ? -4.304 -29.794 -20.103 1.00 60.22 319 THR A C 1
ATOM 2562 O O . THR A 1 319 ? -5.350 -29.213 -20.342 1.00 60.22 319 THR A O 1
ATOM 2565 N N . THR A 1 320 ? -4.104 -31.044 -20.535 1.00 54.44 320 THR A N 1
ATOM 2566 C CA . THR A 1 320 ? -5.012 -31.837 -21.413 1.00 54.44 320 THR A CA 1
ATOM 2567 C C . THR A 1 320 ? -6.466 -32.057 -20.923 1.00 54.44 320 THR A C 1
ATOM 2569 O O . THR A 1 320 ? -7.226 -32.806 -21.541 1.00 54.44 320 THR A O 1
ATOM 2572 N N . ASN A 1 321 ? -6.899 -31.403 -19.844 1.00 54.97 321 ASN A N 1
ATOM 2573 C CA . ASN A 1 321 ? -8.248 -31.485 -19.294 1.00 54.97 321 ASN A CA 1
ATOM 2574 C C . ASN A 1 321 ? -9.174 -30.434 -19.933 1.00 54.97 321 ASN A C 1
ATOM 2576 O O . ASN A 1 321 ? -9.494 -29.415 -19.330 1.00 54.97 321 ASN A O 1
ATOM 2580 N N . HIS A 1 322 ? -9.701 -30.722 -21.126 1.00 53.16 322 HIS A N 1
ATOM 2581 C CA . HIS A 1 322 ? -10.762 -29.931 -21.780 1.00 53.16 322 HIS A CA 1
ATOM 2582 C C . HIS A 1 322 ? -12.156 -30.072 -21.134 1.00 53.16 322 HIS A C 1
ATOM 2584 O O . HIS A 1 322 ? -13.187 -29.905 -21.786 1.00 53.16 322 HIS A O 1
ATOM 2590 N N . SER A 1 323 ? -12.222 -30.419 -19.855 1.00 51.06 323 SER A N 1
ATOM 2591 C CA . SER A 1 323 ? -13.480 -30.702 -19.180 1.00 51.06 323 SER A CA 1
ATOM 2592 C C . SER A 1 323 ? -13.340 -30.419 -17.698 1.00 51.06 323 SER A C 1
ATOM 2594 O O . SER A 1 323 ? -12.962 -31.302 -16.943 1.00 51.06 323 SER A O 1
ATOM 2596 N N . HIS A 1 324 ? -13.588 -29.174 -17.311 1.00 45.59 324 HIS A N 1
ATOM 2597 C CA . HIS A 1 324 ? -14.751 -28.758 -16.528 1.00 45.59 324 HIS A CA 1
ATOM 2598 C C . HIS A 1 324 ? -14.927 -27.248 -16.755 1.00 45.59 324 HIS A C 1
ATOM 2600 O O . HIS A 1 324 ? -13.984 -26.583 -17.173 1.00 45.59 324 HIS A O 1
ATOM 2606 N N . GLY A 1 325 ? -16.161 -26.751 -16.649 1.00 45.22 325 GLY A N 1
ATOM 2607 C CA . GLY A 1 325 ? -16.514 -25.378 -17.016 1.00 45.22 325 GLY A CA 1
ATOM 2608 C C . GLY A 1 325 ? -15.633 -24.335 -16.333 1.00 45.22 325 GLY A C 1
ATOM 2609 O O . GLY A 1 325 ? -14.980 -24.633 -15.340 1.00 45.22 325 GLY A O 1
ATOM 2610 N N . HIS A 1 326 ? -15.632 -23.130 -16.901 1.00 46.62 326 HIS A N 1
ATOM 2611 C CA . HIS A 1 326 ? -15.051 -21.909 -16.350 1.00 46.62 326 HIS A CA 1
ATOM 2612 C C . HIS A 1 326 ? -15.523 -21.641 -14.907 1.00 46.62 326 HIS A C 1
ATOM 2614 O O . HIS A 1 326 ? -16.324 -20.743 -14.672 1.00 46.62 326 HIS A O 1
ATOM 2620 N N . ASP A 1 327 ? -15.037 -22.394 -13.930 1.00 47.28 327 ASP A N 1
ATOM 2621 C CA . ASP A 1 327 ? -14.965 -21.919 -12.562 1.00 47.28 327 ASP A CA 1
ATOM 2622 C C . ASP A 1 327 ? -13.732 -21.010 -12.538 1.00 47.28 327 ASP A C 1
ATOM 2624 O O . ASP A 1 327 ? -12.619 -21.425 -12.214 1.00 47.28 327 ASP A O 1
ATOM 2628 N N . GLU A 1 328 ? -13.923 -19.773 -13.014 1.00 58.47 328 GLU A N 1
ATOM 2629 C CA . GLU A 1 328 ? -13.001 -18.657 -12.799 1.00 58.47 328 GLU A CA 1
ATOM 2630 C C . GLU A 1 328 ? -12.947 -18.403 -11.293 1.00 58.47 328 GLU A C 1
ATOM 2632 O O . GLU A 1 328 ? -13.625 -17.528 -10.754 1.00 58.47 328 GLU A O 1
ATOM 2637 N N . PHE A 1 329 ? -12.173 -19.217 -10.580 1.00 63.59 329 PHE A N 1
ATOM 2638 C CA . PHE A 1 329 ? -11.809 -18.878 -9.221 1.00 63.59 329 PHE A CA 1
ATOM 2639 C C . PHE A 1 329 ? -11.020 -17.566 -9.296 1.00 63.59 329 PHE A C 1
ATOM 2641 O O . PHE A 1 329 ? -10.027 -17.496 -10.027 1.00 63.59 329 PHE A O 1
ATOM 2648 N N . PRO A 1 330 ? -11.469 -16.507 -8.601 1.00 78.31 330 PRO A N 1
ATOM 2649 C CA . PRO A 1 330 ? -10.711 -15.271 -8.545 1.00 78.31 330 PRO A CA 1
ATOM 2650 C C . PRO A 1 330 ? -9.340 -15.563 -7.934 1.00 78.31 330 PRO A C 1
ATOM 2652 O O . PRO A 1 330 ? -9.208 -16.465 -7.102 1.00 78.31 330 PRO A O 1
ATOM 2655 N N . LEU A 1 331 ? -8.329 -14.793 -8.344 1.00 79.69 331 LEU A N 1
ATOM 2656 C CA . LEU A 1 331 ? -6.991 -14.899 -7.768 1.00 79.69 331 LEU A CA 1
ATOM 2657 C C . LEU A 1 331 ? -7.081 -14.840 -6.243 1.00 79.69 331 LEU A C 1
ATOM 2659 O O . LEU A 1 331 ? -7.755 -13.975 -5.677 1.00 79.69 331 LEU A O 1
ATOM 2663 N N . SER A 1 332 ? -6.373 -15.745 -5.575 1.00 83.06 332 SER A N 1
ATOM 2664 C CA . SER A 1 332 ? -6.143 -15.601 -4.145 1.00 83.06 332 SER A CA 1
ATOM 2665 C C . SER A 1 332 ? -5.336 -14.330 -3.877 1.00 83.06 332 SER A C 1
ATOM 2667 O O . SER A 1 332 ? -4.541 -13.882 -4.708 1.00 83.06 332 SER A O 1
ATOM 2669 N N . THR A 1 333 ? -5.465 -13.781 -2.668 1.00 80.31 333 THR A N 1
ATOM 2670 C CA . THR A 1 333 ? -4.681 -12.612 -2.242 1.00 80.31 333 THR A CA 1
ATOM 2671 C C . THR A 1 333 ? -3.177 -12.840 -2.417 1.00 80.31 333 THR A C 1
ATOM 2673 O O . THR A 1 333 ? -2.444 -11.929 -2.788 1.00 80.31 333 THR A O 1
ATOM 2676 N N . THR A 1 334 ? -2.694 -14.067 -2.193 1.00 78.62 334 THR A N 1
ATOM 2677 C CA . THR A 1 334 ? -1.277 -14.407 -2.370 1.00 78.62 334 THR A CA 1
ATOM 2678 C C . THR A 1 334 ? -0.845 -14.361 -3.834 1.00 78.62 334 THR A C 1
ATOM 2680 O O . THR A 1 334 ? 0.233 -13.846 -4.126 1.00 78.62 334 THR A O 1
ATOM 2683 N N . GLU A 1 335 ? -1.654 -14.884 -4.756 1.00 82.44 335 GLU A N 1
ATOM 2684 C CA . GLU A 1 335 ? -1.355 -14.846 -6.194 1.00 82.44 335 GLU A CA 1
ATOM 2685 C C . GLU A 1 335 ? -1.370 -13.413 -6.720 1.00 82.44 335 GLU A C 1
ATOM 2687 O O . GLU A 1 335 ? -0.425 -12.995 -7.389 1.00 82.44 335 GLU A O 1
ATOM 2692 N N . GLU A 1 336 ? -2.391 -12.639 -6.351 1.00 86.06 336 GLU A N 1
ATOM 2693 C CA . GLU A 1 336 ? -2.507 -11.234 -6.734 1.00 86.06 336 GLU A CA 1
ATOM 2694 C C . GLU A 1 336 ? -1.294 -10.425 -6.250 1.00 86.06 336 GLU A C 1
ATOM 2696 O O . GLU A 1 336 ? -0.647 -9.739 -7.044 1.00 86.06 336 GLU A O 1
ATOM 2701 N N . LEU A 1 337 ? -0.905 -10.571 -4.977 1.00 83.31 337 LEU A N 1
ATOM 2702 C CA . LEU A 1 337 ? 0.257 -9.875 -4.419 1.00 83.31 337 LEU A CA 1
ATOM 2703 C C . LEU A 1 337 ? 1.577 -10.286 -5.083 1.00 83.31 337 LEU A C 1
ATOM 2705 O O . LEU A 1 337 ? 2.437 -9.426 -5.272 1.00 83.31 337 LEU A O 1
ATOM 2709 N N . ARG A 1 338 ? 1.753 -11.558 -5.472 1.00 84.19 338 ARG A N 1
ATOM 2710 C CA . ARG A 1 338 ? 2.944 -12.002 -6.223 1.00 84.19 338 ARG A CA 1
ATOM 2711 C C . ARG A 1 338 ? 3.026 -11.323 -7.585 1.00 84.19 338 ARG A C 1
ATOM 2713 O O . ARG A 1 338 ? 4.089 -10.824 -7.948 1.00 84.19 338 ARG A O 1
ATOM 2720 N N . ILE A 1 339 ? 1.907 -11.236 -8.304 1.00 88.62 339 ILE A N 1
ATOM 2721 C CA . ILE A 1 339 ? 1.859 -10.572 -9.611 1.00 88.62 339 ILE A CA 1
ATOM 2722 C C . ILE A 1 339 ? 2.133 -9.071 -9.449 1.00 88.62 339 ILE A C 1
ATOM 2724 O O . ILE A 1 339 ? 3.015 -8.539 -10.121 1.00 88.62 339 ILE A O 1
ATOM 2728 N N . ILE A 1 340 ? 1.464 -8.394 -8.509 1.00 91.62 340 ILE A N 1
ATOM 2729 C CA . ILE A 1 340 ? 1.691 -6.967 -8.212 1.00 91.62 340 ILE A CA 1
ATOM 2730 C C . ILE A 1 340 ? 3.170 -6.711 -7.886 1.00 91.62 340 ILE A C 1
ATOM 2732 O O . ILE A 1 340 ? 3.794 -5.821 -8.466 1.00 91.62 340 ILE A O 1
ATOM 2736 N N . ARG A 1 341 ? 3.754 -7.519 -6.996 1.00 91.38 341 ARG A N 1
ATOM 2737 C CA . ARG A 1 341 ? 5.167 -7.436 -6.605 1.00 91.38 341 ARG A CA 1
ATOM 2738 C C . ARG A 1 341 ? 6.107 -7.616 -7.789 1.00 91.38 341 ARG A C 1
ATOM 2740 O O . ARG A 1 341 ? 7.022 -6.814 -7.968 1.00 91.38 341 ARG A O 1
ATOM 2747 N N . SER A 1 342 ? 5.864 -8.632 -8.612 1.00 86.69 342 SER A N 1
ATOM 2748 C CA . SER A 1 342 ? 6.672 -8.911 -9.800 1.00 86.69 342 SER A CA 1
ATOM 2749 C C . SER A 1 342 ? 6.638 -7.759 -10.811 1.00 86.69 342 SER A C 1
ATOM 2751 O O . SER A 1 342 ? 7.685 -7.369 -11.321 1.00 86.69 342 SER A O 1
ATOM 2753 N N . LEU A 1 343 ? 5.472 -7.134 -11.022 1.00 91.75 343 LEU A N 1
ATOM 2754 C CA . LEU A 1 343 ? 5.306 -5.973 -11.900 1.00 91.75 343 LEU A CA 1
ATOM 2755 C C . LEU A 1 343 ? 6.075 -4.751 -11.385 1.00 91.75 343 LEU A C 1
ATOM 2757 O O . LEU A 1 343 ? 6.785 -4.107 -12.158 1.00 91.75 343 LEU A O 1
ATOM 2761 N N . TYR A 1 344 ? 5.974 -4.438 -10.088 1.00 94.38 344 TYR A N 1
ATOM 2762 C CA . TYR A 1 344 ? 6.730 -3.326 -9.505 1.00 94.38 344 TYR A CA 1
ATOM 2763 C C . TYR A 1 344 ? 8.237 -3.558 -9.596 1.00 94.38 344 TYR A C 1
ATOM 2765 O O . TYR A 1 344 ? 8.970 -2.664 -10.007 1.00 94.38 344 TYR A O 1
ATOM 2773 N N . ARG A 1 345 ? 8.724 -4.756 -9.274 1.00 89.44 345 ARG A N 1
ATOM 2774 C CA . ARG A 1 345 ? 10.164 -5.040 -9.328 1.00 89.44 345 ARG A CA 1
ATOM 2775 C C . ARG A 1 345 ? 10.702 -5.069 -10.750 1.00 89.44 345 ARG A C 1
ATOM 2777 O O . ARG A 1 345 ? 11.753 -4.490 -11.004 1.00 89.44 345 ARG A O 1
ATOM 2784 N N . PHE A 1 346 ? 9.943 -5.620 -11.694 1.00 84.94 346 PHE A N 1
ATOM 2785 C CA . PHE A 1 346 ? 10.277 -5.527 -13.110 1.00 84.94 346 PHE A CA 1
ATOM 2786 C C . PHE A 1 346 ? 10.370 -4.061 -13.567 1.00 84.94 346 PHE A C 1
ATOM 2788 O O . PHE A 1 346 ? 11.340 -3.671 -14.221 1.00 84.94 346 PHE A O 1
ATOM 2795 N N . GLN A 1 347 ? 9.413 -3.214 -13.170 1.00 87.00 347 GLN A N 1
ATOM 2796 C CA . GLN A 1 347 ? 9.457 -1.780 -13.466 1.00 87.00 347 GLN A CA 1
ATOM 2797 C C . GLN A 1 347 ? 10.647 -1.081 -12.789 1.00 87.00 347 GLN A C 1
ATOM 2799 O O . GLN A 1 347 ? 11.259 -0.198 -13.391 1.00 87.00 347 GLN A O 1
ATOM 2804 N N . LEU A 1 348 ? 11.003 -1.474 -11.564 1.00 87.75 348 LEU A N 1
ATOM 2805 C CA . LEU A 1 348 ? 12.175 -0.957 -10.864 1.00 87.75 348 LEU A CA 1
ATOM 2806 C C . LEU A 1 348 ? 13.451 -1.281 -11.645 1.00 87.75 348 LEU A C 1
ATOM 2808 O O . LEU A 1 348 ? 14.216 -0.367 -11.941 1.00 87.75 348 LEU A O 1
ATOM 2812 N N . CYS A 1 349 ? 13.644 -2.538 -12.054 1.00 79.56 349 CYS A N 1
ATOM 2813 C CA . CYS A 1 349 ? 14.756 -2.935 -12.919 1.00 79.56 349 CYS A CA 1
ATOM 2814 C C . CYS A 1 349 ? 14.802 -2.070 -14.187 1.00 79.56 349 CYS A C 1
ATOM 2816 O O . CYS A 1 349 ? 15.843 -1.500 -14.508 1.00 79.56 349 CYS A O 1
ATOM 2818 N N . CYS A 1 350 ? 13.657 -1.865 -14.848 1.00 76.50 350 CYS A N 1
ATOM 2819 C CA . CYS A 1 350 ? 13.570 -0.995 -16.022 1.00 76.50 350 CYS A CA 1
ATOM 2820 C C . CYS A 1 350 ? 14.039 0.446 -15.733 1.00 76.50 350 CYS A C 1
ATOM 2822 O O . CYS A 1 350 ? 14.767 1.031 -16.541 1.00 76.50 350 CYS A O 1
ATOM 2824 N N . ASN A 1 351 ? 13.666 1.019 -14.584 1.00 80.31 351 ASN A N 1
ATOM 2825 C CA . ASN A 1 351 ? 14.074 2.370 -14.188 1.00 80.31 351 ASN A CA 1
ATOM 2826 C C . ASN A 1 351 ? 15.583 2.459 -13.891 1.00 80.31 351 ASN A C 1
ATOM 2828 O O . ASN A 1 351 ? 16.237 3.428 -14.287 1.00 80.31 351 ASN A O 1
ATOM 2832 N N . LEU A 1 352 ? 16.149 1.448 -13.223 1.00 78.62 352 LEU A N 1
ATOM 2833 C CA . LEU A 1 352 ? 17.569 1.401 -12.856 1.00 78.62 352 LEU A CA 1
ATOM 2834 C C . LEU A 1 352 ? 18.470 1.247 -14.094 1.00 78.62 352 LEU A C 1
ATOM 2836 O O . LEU A 1 352 ? 19.443 1.995 -14.256 1.00 78.62 352 LEU A O 1
ATOM 2840 N N . SER A 1 353 ? 18.115 0.342 -15.011 1.00 68.31 353 SER A N 1
ATOM 2841 C CA . SER A 1 353 ? 18.847 0.110 -16.266 1.00 68.31 353 SER A CA 1
ATOM 2842 C C . SER A 1 353 ? 18.697 1.283 -17.247 1.00 68.31 353 SER A C 1
ATOM 2844 O O . SER A 1 353 ? 19.642 1.616 -17.969 1.00 68.31 353 SER A O 1
ATOM 2846 N N . GLY A 1 354 ? 17.551 1.977 -17.188 1.00 55.44 354 GLY A N 1
ATOM 2847 C CA . GLY A 1 354 ? 17.172 3.201 -17.898 1.00 55.44 354 GLY A CA 1
ATOM 2848 C C . GLY A 1 354 ? 17.250 3.163 -19.429 1.00 55.44 354 GLY A C 1
ATOM 2849 O O . GLY A 1 354 ? 17.826 2.273 -20.046 1.00 55.44 354 GLY A O 1
ATOM 2850 N N . VAL A 1 355 ? 16.672 4.176 -20.081 1.00 47.50 355 VAL A N 1
ATOM 2851 C CA . VAL A 1 355 ? 16.714 4.319 -21.547 1.00 47.50 355 VAL A CA 1
ATOM 2852 C C . VAL A 1 355 ? 17.994 5.061 -21.935 1.00 47.50 355 VAL A C 1
ATOM 2854 O O . VAL A 1 355 ? 18.013 6.283 -22.050 1.00 47.50 355 VAL A O 1
ATOM 2857 N N . SER A 1 356 ? 19.105 4.339 -22.081 1.00 36.03 356 SER A N 1
ATOM 2858 C CA . SER A 1 356 ? 20.293 4.897 -22.738 1.00 36.03 356 SER A CA 1
ATOM 2859 C C . SER A 1 356 ? 20.012 5.091 -24.233 1.00 36.03 356 SER A C 1
ATOM 2861 O O . SER A 1 356 ? 19.382 4.243 -24.863 1.00 36.03 356 SER A O 1
ATOM 2863 N N . GLN A 1 357 ? 20.523 6.176 -24.826 1.00 35.34 357 GLN A N 1
ATOM 2864 C CA . GLN A 1 357 ? 20.571 6.374 -26.286 1.00 35.34 357 GLN A CA 1
ATOM 2865 C C . GLN A 1 357 ? 21.385 5.278 -27.007 1.00 35.34 357 GLN A C 1
ATOM 2867 O O . GLN A 1 357 ? 21.350 5.181 -28.231 1.00 35.34 357 GLN A O 1
ATOM 2872 N N . HIS A 1 358 ? 22.064 4.408 -26.256 1.00 34.50 358 HIS A N 1
ATOM 2873 C CA . HIS A 1 358 ? 22.596 3.147 -26.746 1.00 34.50 358 HIS A CA 1
ATOM 2874 C C . HIS A 1 358 ? 21.564 2.029 -26.560 1.00 34.50 358 HIS A C 1
ATOM 2876 O O . HIS A 1 358 ? 21.304 1.563 -25.451 1.00 34.50 358 HIS A O 1
ATOM 2882 N N . LYS A 1 359 ? 20.997 1.589 -27.689 1.00 40.12 359 LYS A N 1
ATOM 2883 C CA . LYS A 1 359 ? 19.971 0.541 -27.828 1.00 40.12 359 LYS A CA 1
ATOM 2884 C C . LYS A 1 359 ? 20.362 -0.846 -27.271 1.00 40.12 359 LYS A C 1
ATOM 2886 O O . LYS A 1 359 ? 19.524 -1.741 -27.300 1.00 40.12 359 LYS A O 1
ATOM 2891 N N . SER A 1 360 ? 21.572 -1.043 -26.740 1.00 36.59 360 SER A N 1
ATOM 2892 C CA . SER A 1 360 ? 22.089 -2.357 -26.325 1.00 36.59 360 SER A CA 1
ATOM 2893 C C . SER A 1 360 ? 21.794 -2.761 -24.875 1.00 36.59 360 SER A C 1
ATOM 2895 O O . SER A 1 360 ? 22.079 -3.892 -24.509 1.00 36.59 360 SER A O 1
ATOM 2897 N N . LEU A 1 361 ? 21.216 -1.887 -24.042 1.00 36.31 361 LEU A N 1
ATOM 2898 C CA . LEU A 1 361 ? 20.883 -2.207 -22.639 1.00 36.31 361 LEU A CA 1
ATOM 2899 C C . LEU A 1 361 ? 19.431 -2.672 -22.437 1.00 36.31 361 LEU A C 1
ATOM 2901 O O . LEU A 1 361 ? 18.932 -2.715 -21.314 1.00 36.31 361 LEU A O 1
ATOM 2905 N N . ARG A 1 362 ? 18.720 -3.025 -23.515 1.00 41.91 362 ARG A N 1
ATOM 2906 C CA . ARG A 1 362 ? 17.386 -3.626 -23.401 1.00 41.91 362 ARG A CA 1
ATOM 2907 C C . ARG A 1 362 ? 17.514 -5.129 -23.154 1.00 41.91 362 ARG A C 1
ATOM 2909 O O . ARG A 1 362 ? 17.576 -5.908 -24.097 1.00 41.91 362 ARG A O 1
ATOM 2916 N N . LEU A 1 363 ? 17.523 -5.512 -21.878 1.00 41.62 363 LEU A N 1
ATOM 2917 C CA . LEU A 1 363 ? 17.193 -6.861 -21.395 1.00 41.62 363 LEU A CA 1
ATOM 2918 C C . LEU A 1 363 ? 18.041 -8.033 -21.941 1.00 41.62 363 LEU A C 1
ATOM 2920 O O . LEU A 1 363 ? 17.614 -9.186 -21.865 1.00 41.62 363 LEU A O 1
ATOM 2924 N N . SER A 1 364 ? 19.270 -7.793 -22.411 1.00 37.75 364 SER A N 1
ATOM 2925 C CA . SER A 1 364 ? 20.260 -8.876 -22.565 1.00 37.75 364 SER A CA 1
ATOM 2926 C C . SER A 1 364 ? 20.641 -9.503 -21.215 1.00 37.75 364 SER A C 1
ATOM 2928 O O . SER A 1 364 ? 20.975 -10.683 -21.172 1.00 37.75 364 SER A O 1
ATOM 2930 N N . LEU A 1 365 ? 20.476 -8.754 -20.118 1.00 37.00 365 LEU A N 1
ATOM 2931 C CA . LEU A 1 365 ? 20.690 -9.188 -18.729 1.00 37.00 365 LEU A CA 1
ATOM 2932 C C . LEU A 1 365 ? 19.842 -10.402 -18.309 1.00 37.00 365 LEU A C 1
ATOM 2934 O O . LEU A 1 365 ? 20.260 -11.169 -17.453 1.00 37.00 365 LEU A O 1
ATOM 2938 N N . LEU A 1 366 ? 18.688 -10.639 -18.947 1.00 40.16 366 LEU A N 1
ATOM 2939 C CA . LEU A 1 366 ? 17.823 -11.785 -18.624 1.00 40.16 366 LEU A CA 1
ATOM 2940 C C . LEU A 1 366 ? 18.001 -12.978 -19.582 1.00 40.16 366 LEU A C 1
ATOM 2942 O O . LEU A 1 366 ? 17.429 -14.037 -19.341 1.00 40.16 366 LEU A O 1
ATOM 2946 N N . LYS A 1 367 ? 18.777 -12.835 -20.671 1.00 37.00 367 LYS A N 1
ATOM 2947 C CA . LYS A 1 367 ? 19.008 -13.907 -21.666 1.00 37.00 367 LYS A CA 1
ATOM 2948 C C . LYS A 1 367 ? 20.442 -14.453 -21.674 1.00 37.00 367 LYS A C 1
ATOM 2950 O O . LYS A 1 367 ? 20.627 -15.588 -22.104 1.00 37.00 367 LYS A O 1
ATOM 2955 N N . SER A 1 368 ? 21.444 -13.705 -21.204 1.00 35.84 368 SER A N 1
ATOM 2956 C CA . SER A 1 368 ? 22.829 -14.186 -21.100 1.00 35.84 368 SER A CA 1
ATOM 2957 C C . SER A 1 368 ? 23.296 -14.179 -19.649 1.00 35.84 368 SER A C 1
ATOM 2959 O O . SER A 1 368 ? 23.711 -13.148 -19.128 1.00 35.84 368 SER A O 1
ATOM 2961 N N . VAL A 1 369 ? 23.253 -15.346 -19.007 1.00 33.75 369 VAL A N 1
ATOM 2962 C CA . VAL A 1 369 ? 23.982 -15.590 -17.760 1.00 33.75 369 VAL A CA 1
ATOM 2963 C C . VAL A 1 369 ? 25.472 -15.582 -18.101 1.00 33.75 369 VAL A C 1
ATOM 2965 O O . VAL A 1 369 ? 26.043 -16.620 -18.423 1.00 33.75 369 VAL A O 1
ATOM 2968 N N . ASP A 1 370 ? 26.088 -14.401 -18.078 1.00 32.88 370 ASP A N 1
ATOM 2969 C CA . ASP A 1 370 ? 27.535 -14.270 -17.967 1.00 32.88 370 ASP A CA 1
ATOM 2970 C C . ASP A 1 370 ? 27.853 -13.706 -16.581 1.00 32.88 370 ASP A C 1
ATOM 2972 O O . ASP A 1 370 ? 27.430 -12.624 -16.175 1.00 32.88 370 ASP A O 1
ATOM 2976 N N . THR A 1 371 ? 28.541 -14.529 -15.805 1.00 37.31 371 THR A N 1
ATOM 2977 C CA . THR A 1 371 ? 28.650 -14.533 -14.341 1.00 37.31 371 THR A CA 1
ATOM 2978 C C . THR A 1 371 ? 29.454 -13.369 -13.733 1.00 37.31 371 THR A C 1
ATOM 2980 O O . THR A 1 371 ? 30.021 -13.509 -12.655 1.00 37.31 371 THR A O 1
ATOM 2983 N N . SER A 1 372 ? 29.519 -12.204 -14.384 1.00 36.66 372 SER A N 1
ATOM 2984 C CA . SER A 1 372 ? 30.283 -11.035 -13.912 1.00 36.66 372 SER A CA 1
ATOM 2985 C C . SER A 1 372 ? 29.447 -9.774 -13.614 1.00 36.66 372 SER A C 1
ATOM 2987 O O . SER A 1 372 ? 29.971 -8.826 -13.028 1.00 36.66 372 SER A O 1
ATOM 2989 N N . GLU A 1 373 ? 28.128 -9.789 -13.858 1.00 45.72 373 GLU A N 1
ATOM 2990 C CA . GLU A 1 373 ? 27.156 -8.759 -13.422 1.00 45.72 373 GLU A CA 1
ATOM 2991 C C . GLU A 1 373 ? 26.452 -9.134 -12.099 1.00 45.72 373 GLU A C 1
ATOM 2993 O O . GLU A 1 373 ? 25.255 -8.954 -11.902 1.00 45.72 373 GLU A O 1
ATOM 2998 N N . ILE A 1 374 ? 27.241 -9.617 -11.136 1.00 40.62 374 ILE A N 1
ATOM 2999 C CA . ILE A 1 374 ? 26.858 -10.063 -9.778 1.00 40.62 374 ILE A CA 1
ATOM 3000 C C . ILE A 1 374 ? 26.152 -8.974 -8.922 1.00 40.62 374 ILE A C 1
ATOM 3002 O O . ILE A 1 374 ? 25.744 -9.227 -7.791 1.00 40.62 374 ILE A O 1
ATOM 3006 N N . LEU A 1 375 ? 25.909 -7.774 -9.461 1.00 42.78 375 LEU A N 1
ATOM 3007 C CA . LEU A 1 375 ? 25.069 -6.760 -8.813 1.00 42.78 375 LEU A CA 1
ATOM 3008 C C . LEU A 1 375 ? 23.568 -7.123 -8.814 1.00 42.78 375 LEU A C 1
ATOM 3010 O O . LEU A 1 375 ? 22.856 -6.667 -7.925 1.00 42.78 375 LEU A O 1
ATOM 3014 N N . GLU A 1 376 ? 23.082 -7.930 -9.767 1.00 46.72 376 GLU A N 1
ATOM 3015 C CA . GLU A 1 376 ? 21.639 -8.218 -9.911 1.00 46.72 376 GLU A CA 1
ATOM 3016 C C . GLU A 1 376 ? 21.148 -9.445 -9.116 1.00 46.72 376 GLU A C 1
ATOM 3018 O O . GLU A 1 376 ? 19.960 -9.546 -8.821 1.00 46.72 376 GLU A O 1
ATOM 3023 N N . ILE A 1 377 ? 22.049 -10.335 -8.680 1.00 47.72 377 ILE A N 1
ATOM 3024 C CA . ILE A 1 377 ? 21.704 -11.607 -8.004 1.00 47.72 377 ILE A CA 1
ATOM 3025 C C . ILE A 1 377 ? 21.649 -11.481 -6.464 1.00 47.72 377 ILE A C 1
ATOM 3027 O O . ILE A 1 377 ? 21.083 -12.334 -5.793 1.00 47.72 377 ILE A O 1
ATOM 3031 N N . VAL A 1 378 ? 22.183 -10.411 -5.862 1.00 50.91 378 VAL A N 1
ATOM 3032 C CA . VAL A 1 378 ? 22.213 -10.257 -4.385 1.00 50.91 378 VAL A CA 1
ATOM 3033 C C . VAL 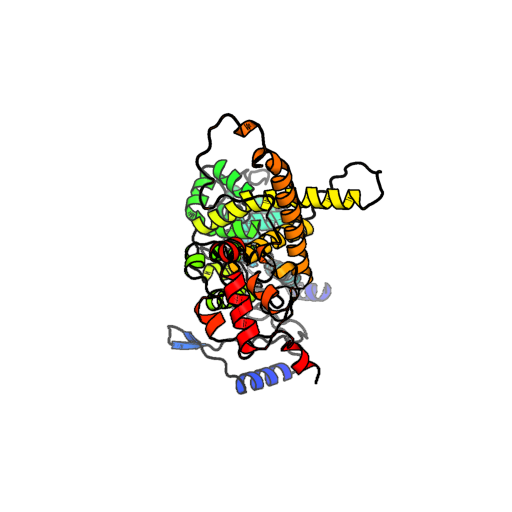A 1 378 ? 20.962 -9.552 -3.827 1.00 50.91 378 VAL A C 1
ATOM 3035 O O . VAL A 1 378 ? 20.720 -9.555 -2.619 1.00 50.91 378 VAL A O 1
ATOM 3038 N N . LEU A 1 379 ? 20.159 -8.930 -4.693 1.00 62.69 379 LEU A N 1
ATOM 3039 C CA . LEU A 1 379 ? 19.007 -8.121 -4.284 1.00 62.69 379 LEU A CA 1
ATOM 3040 C C . LEU A 1 379 ? 17.746 -8.919 -4.029 1.00 62.69 379 LEU A C 1
ATOM 3042 O O . LEU A 1 379 ? 16.952 -8.516 -3.180 1.00 62.69 379 LEU A O 1
ATOM 3046 N N . PHE A 1 380 ? 17.549 -9.981 -4.799 1.00 71.88 380 PHE A N 1
ATOM 3047 C CA . PHE A 1 380 ? 16.306 -10.725 -4.880 1.00 71.88 380 PHE A CA 1
ATOM 3048 C C . PHE A 1 380 ? 16.593 -12.203 -4.694 1.00 71.88 380 PHE A C 1
ATOM 3050 O O . PHE A 1 380 ? 17.588 -12.724 -5.192 1.00 71.88 380 PHE A O 1
ATOM 3057 N N . GLU A 1 381 ? 15.697 -12.876 -3.990 1.00 70.94 381 GLU A N 1
ATOM 3058 C CA . GLU A 1 381 ? 15.762 -14.324 -3.875 1.00 70.94 381 GLU A CA 1
ATOM 3059 C C . GLU A 1 381 ? 15.508 -14.974 -5.248 1.00 70.94 381 GLU A C 1
ATOM 3061 O O . GLU A 1 381 ? 14.783 -14.401 -6.067 1.00 70.94 381 GLU A O 1
ATOM 3066 N N . PRO A 1 382 ? 16.033 -16.180 -5.532 1.00 66.06 382 PRO A N 1
ATOM 3067 C CA . PRO A 1 382 ? 15.917 -16.791 -6.859 1.00 66.06 382 PRO A CA 1
ATOM 3068 C C . PRO A 1 382 ? 14.480 -16.866 -7.400 1.00 66.06 382 PRO A C 1
ATOM 3070 O O . PRO A 1 382 ? 14.239 -16.594 -8.572 1.00 66.06 382 PRO A O 1
ATOM 3073 N N . TRP A 1 383 ? 13.495 -17.159 -6.546 1.00 62.62 383 TRP A N 1
ATOM 3074 C CA . TRP A 1 383 ? 12.085 -17.193 -6.954 1.00 62.62 383 TRP A CA 1
ATOM 3075 C C . TRP A 1 383 ? 11.503 -15.802 -7.241 1.00 62.62 383 TRP A C 1
ATOM 3077 O O . TRP A 1 383 ? 10.585 -15.679 -8.044 1.00 62.62 383 TRP A O 1
ATOM 3087 N N . GLU A 1 384 ? 12.022 -14.748 -6.609 1.00 73.31 384 GLU A N 1
ATOM 3088 C CA . GLU A 1 384 ? 11.633 -13.364 -6.896 1.00 73.31 384 GLU A CA 1
ATOM 3089 C C . GLU A 1 384 ? 12.154 -12.924 -8.273 1.00 73.31 384 GLU A C 1
ATOM 3091 O O . GLU A 1 384 ? 11.505 -12.130 -8.953 1.00 73.31 384 GLU A O 1
ATOM 3096 N N . VAL A 1 385 ? 13.303 -13.462 -8.697 1.00 70.94 385 VAL A N 1
ATOM 3097 C CA . VAL A 1 385 ? 13.840 -13.271 -10.052 1.00 70.94 385 VAL A CA 1
ATOM 3098 C C . VAL A 1 385 ? 12.968 -13.979 -11.087 1.00 70.94 385 VAL A C 1
ATOM 3100 O O . VAL A 1 385 ? 12.581 -13.363 -12.079 1.00 70.94 385 VAL A O 1
ATOM 3103 N N . GLU A 1 386 ? 12.587 -15.231 -10.831 1.00 71.62 386 GLU A N 1
ATOM 3104 C CA . GLU A 1 386 ? 11.670 -15.982 -11.702 1.00 71.62 386 GLU A CA 1
ATOM 3105 C C . GLU A 1 386 ? 10.299 -15.297 -11.839 1.00 71.62 3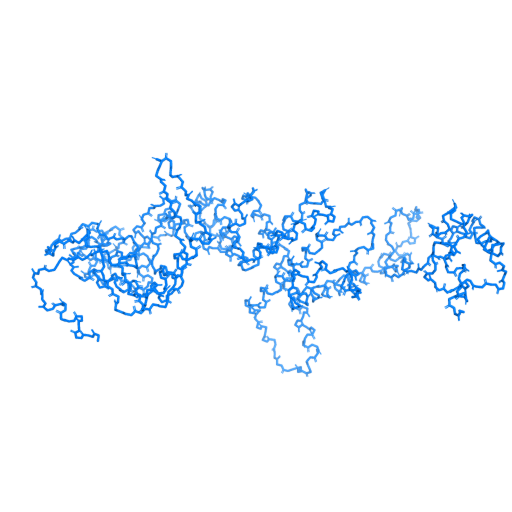86 GLU A C 1
ATOM 3107 O O . GLU A 1 386 ? 9.764 -15.189 -12.940 1.00 71.62 386 GLU A O 1
ATOM 3112 N N . GLU A 1 387 ? 9.756 -14.736 -10.751 1.00 78.19 387 GLU A N 1
ATOM 3113 C CA . GLU A 1 387 ? 8.531 -13.923 -10.793 1.00 78.19 387 GLU A CA 1
ATOM 3114 C C . GLU A 1 387 ? 8.641 -12.770 -11.814 1.00 78.19 387 GLU A C 1
ATOM 3116 O O . GLU A 1 387 ? 7.724 -12.549 -12.611 1.00 78.19 387 GLU A O 1
ATOM 3121 N N . MET A 1 388 ? 9.768 -12.049 -11.837 1.00 79.19 388 MET A N 1
ATOM 3122 C CA . MET A 1 388 ? 10.006 -10.968 -12.805 1.00 79.19 388 MET A CA 1
ATOM 3123 C C . MET A 1 388 ? 10.198 -11.490 -14.233 1.00 79.19 388 MET A C 1
ATOM 3125 O O . MET A 1 388 ? 9.730 -10.861 -15.186 1.00 79.19 388 MET A O 1
ATOM 3129 N N . LEU A 1 389 ? 10.863 -12.635 -14.397 1.00 70.25 389 LEU A N 1
ATOM 3130 C CA . LEU A 1 389 ? 11.048 -13.283 -15.696 1.00 70.25 389 LEU A CA 1
ATOM 3131 C C . LEU A 1 389 ? 9.713 -13.703 -16.322 1.00 70.25 389 LEU A C 1
ATOM 3133 O O . LEU A 1 389 ? 9.541 -13.567 -17.535 1.00 70.25 389 LEU A O 1
ATOM 3137 N N . CYS A 1 390 ? 8.735 -14.120 -15.518 1.00 77.19 390 CYS A N 1
ATOM 3138 C CA . CYS A 1 390 ? 7.386 -14.391 -16.009 1.00 77.19 390 CYS A CA 1
ATOM 3139 C C . CYS A 1 390 ? 6.694 -13.131 -16.554 1.00 77.19 390 CYS A C 1
ATOM 3141 O O . CYS A 1 390 ? 6.093 -13.174 -17.631 1.00 77.19 390 CYS A O 1
ATOM 3143 N N . ILE A 1 391 ? 6.811 -11.992 -15.860 1.00 81.62 391 ILE A N 1
ATOM 3144 C CA . ILE A 1 391 ? 6.303 -10.700 -16.355 1.00 81.62 391 ILE A CA 1
ATOM 3145 C C . ILE A 1 391 ? 7.014 -10.289 -17.642 1.00 81.62 391 ILE A C 1
ATOM 3147 O O . ILE A 1 391 ? 6.370 -9.809 -18.577 1.00 81.62 391 ILE A O 1
ATOM 3151 N N . TYR A 1 392 ? 8.327 -10.502 -17.717 1.00 75.62 392 TYR A N 1
ATOM 3152 C CA . TYR A 1 392 ? 9.090 -10.244 -18.929 1.00 75.62 392 TYR A CA 1
ATOM 3153 C C . TYR A 1 392 ? 8.594 -11.090 -20.106 1.00 75.62 392 TYR A C 1
ATOM 3155 O O . TYR A 1 392 ? 8.375 -10.545 -21.186 1.00 75.62 392 TYR A O 1
ATOM 3163 N N . ALA A 1 393 ? 8.373 -12.391 -19.902 1.00 74.25 393 ALA A N 1
ATOM 3164 C CA . ALA A 1 393 ? 7.852 -13.287 -20.931 1.00 74.25 393 ALA A CA 1
ATOM 3165 C C . ALA A 1 393 ? 6.467 -12.841 -21.426 1.00 74.25 393 ALA A C 1
ATOM 3167 O O . ALA A 1 393 ? 6.244 -12.761 -22.634 1.00 74.25 393 ALA A O 1
ATOM 3168 N N . PHE A 1 394 ? 5.572 -12.471 -20.505 1.00 81.88 394 PHE A N 1
ATOM 3169 C CA . PHE A 1 394 ? 4.273 -11.886 -20.840 1.00 81.88 394 PHE A CA 1
ATOM 3170 C C . PHE A 1 394 ? 4.417 -10.603 -21.668 1.00 81.88 394 PHE A C 1
ATOM 3172 O O . PHE A 1 394 ? 3.789 -10.463 -22.717 1.00 81.88 394 PHE A O 1
ATOM 3179 N N . GLY A 1 395 ? 5.262 -9.671 -21.218 1.00 76.38 395 GLY A N 1
ATOM 3180 C CA . GLY A 1 395 ? 5.520 -8.424 -21.930 1.00 76.38 395 GLY A CA 1
ATOM 3181 C C . GLY A 1 395 ? 6.050 -8.682 -23.338 1.00 76.38 395 GLY A C 1
ATOM 3182 O O . GLY A 1 395 ? 5.525 -8.124 -24.296 1.00 76.38 395 GLY A O 1
ATOM 3183 N N . HIS A 1 396 ? 7.041 -9.563 -23.473 1.00 71.00 396 HIS A N 1
ATOM 3184 C CA . HIS A 1 396 ? 7.644 -9.938 -24.750 1.00 71.00 396 HIS A CA 1
ATOM 3185 C C . HIS A 1 396 ? 6.613 -10.535 -25.715 1.00 71.00 396 HIS A C 1
ATOM 3187 O O . HIS A 1 396 ? 6.531 -10.087 -26.853 1.00 71.00 396 HIS A O 1
ATOM 3193 N N . ASP A 1 397 ? 5.779 -11.478 -25.265 1.00 75.25 397 ASP A N 1
ATOM 3194 C CA . ASP A 1 397 ? 4.721 -12.070 -26.095 1.00 75.25 397 ASP A CA 1
ATOM 3195 C C . ASP A 1 397 ? 3.723 -11.012 -26.593 1.00 75.25 397 ASP A C 1
ATOM 3197 O O . ASP A 1 397 ? 3.386 -10.967 -27.780 1.00 75.25 397 ASP A O 1
ATOM 3201 N N . LYS A 1 398 ? 3.300 -10.096 -25.709 1.00 78.12 398 LYS A N 1
ATOM 3202 C CA . LYS A 1 398 ? 2.387 -9.001 -26.068 1.00 78.12 398 LYS A CA 1
ATOM 3203 C C . LYS A 1 398 ? 3.017 -7.979 -27.006 1.00 78.12 398 LYS A C 1
ATOM 3205 O O . LYS A 1 398 ? 2.357 -7.563 -27.957 1.00 78.12 398 LYS A O 1
ATOM 3210 N N . PHE A 1 399 ? 4.268 -7.588 -26.777 1.00 68.12 399 PHE A N 1
ATOM 3211 C CA . PHE A 1 399 ? 4.986 -6.692 -27.682 1.00 68.12 399 PHE A CA 1
ATOM 3212 C C . PHE A 1 399 ? 5.168 -7.332 -29.055 1.00 68.12 399 PHE A C 1
ATOM 3214 O O . PHE A 1 399 ? 4.842 -6.696 -30.055 1.00 68.12 399 PHE A O 1
ATOM 3221 N N . ASP A 1 400 ? 5.609 -8.588 -29.116 1.00 69.00 400 ASP A N 1
ATOM 3222 C CA . ASP A 1 400 ? 5.776 -9.297 -30.382 1.00 69.00 400 ASP A CA 1
ATOM 3223 C C . ASP A 1 400 ? 4.448 -9.433 -31.128 1.00 69.00 400 ASP A C 1
ATOM 3225 O O . ASP A 1 400 ? 4.411 -9.286 -32.346 1.00 69.00 400 ASP A O 1
ATOM 3229 N N . GLN A 1 401 ? 3.346 -9.692 -30.416 1.00 74.00 401 GLN A N 1
ATOM 3230 C CA . GLN A 1 401 ? 2.014 -9.720 -31.013 1.00 74.00 401 GLN A CA 1
ATOM 3231 C C . GLN A 1 401 ? 1.658 -8.372 -31.646 1.00 74.00 401 GLN A C 1
ATOM 3233 O O . GLN A 1 401 ? 1.302 -8.341 -32.819 1.00 74.00 401 GLN A O 1
ATOM 3238 N N . ILE A 1 402 ? 1.824 -7.265 -30.916 1.00 73.06 402 ILE A N 1
ATOM 3239 C CA . ILE A 1 402 ? 1.562 -5.918 -31.443 1.00 73.06 402 ILE A CA 1
ATOM 3240 C C . ILE A 1 402 ? 2.425 -5.645 -32.677 1.00 73.06 402 ILE A C 1
ATOM 3242 O O . ILE A 1 402 ? 1.907 -5.170 -33.684 1.00 73.06 402 ILE A O 1
ATOM 3246 N N . PHE A 1 403 ? 3.723 -5.959 -32.619 1.00 66.69 403 PHE A N 1
ATOM 3247 C CA . PHE A 1 403 ? 4.629 -5.752 -33.746 1.00 66.69 403 PHE A CA 1
ATOM 3248 C C . PHE A 1 403 ? 4.243 -6.596 -34.957 1.00 66.69 403 PHE A C 1
ATOM 3250 O O . PHE A 1 403 ? 4.266 -6.065 -36.060 1.00 66.69 403 PHE A O 1
ATOM 3257 N N . ARG A 1 404 ? 3.831 -7.857 -34.768 1.00 73.06 404 ARG A N 1
ATOM 3258 C CA . ARG A 1 404 ? 3.292 -8.702 -35.846 1.00 73.06 404 ARG A CA 1
ATOM 3259 C C . ARG A 1 404 ? 2.011 -8.125 -36.444 1.00 73.06 404 ARG A C 1
ATOM 3261 O O . ARG A 1 404 ? 1.873 -8.116 -37.662 1.00 73.06 404 ARG A O 1
ATOM 3268 N N . ASP A 1 405 ? 1.103 -7.630 -35.609 1.00 75.62 405 ASP A N 1
ATOM 3269 C CA . ASP A 1 405 ? -0.198 -7.122 -36.051 1.00 75.62 405 ASP A CA 1
ATOM 3270 C C . ASP A 1 405 ? -0.059 -5.828 -36.870 1.00 75.62 405 ASP A C 1
ATOM 3272 O O . ASP A 1 405 ? -0.763 -5.648 -37.863 1.00 75.62 405 ASP A O 1
ATOM 3276 N N . ILE A 1 406 ? 0.874 -4.942 -36.496 1.00 72.06 406 ILE A N 1
ATOM 3277 C CA . ILE A 1 406 ? 1.134 -3.687 -37.226 1.00 72.06 406 ILE A CA 1
ATOM 3278 C C . ILE A 1 406 ? 2.186 -3.831 -38.329 1.00 72.06 406 ILE A C 1
ATOM 3280 O O . ILE A 1 406 ? 2.346 -2.904 -39.122 1.00 72.06 406 ILE A O 1
ATOM 3284 N N . HIS A 1 407 ? 2.902 -4.963 -38.375 1.00 68.38 407 HIS A N 1
ATOM 3285 C CA . HIS A 1 407 ? 4.042 -5.212 -39.265 1.00 68.38 407 HIS A CA 1
ATOM 3286 C C . HIS A 1 407 ? 3.718 -4.834 -40.705 1.00 68.38 407 HIS A C 1
ATOM 3288 O O . HIS A 1 407 ? 4.382 -3.977 -41.284 1.00 68.38 407 HIS A O 1
ATOM 3294 N N . TRP A 1 408 ? 2.633 -5.398 -41.243 1.00 67.00 408 TRP A N 1
ATOM 3295 C CA . TRP A 1 408 ? 2.232 -5.157 -42.624 1.00 67.00 408 TRP A CA 1
ATOM 3296 C C . TRP A 1 408 ? 1.800 -3.709 -42.864 1.00 67.00 408 TRP A C 1
ATOM 3298 O O . TRP A 1 408 ? 2.110 -3.140 -43.907 1.00 67.00 408 TRP A O 1
ATOM 3308 N N . ASP A 1 409 ? 1.114 -3.079 -41.909 1.00 67.88 409 ASP A N 1
ATOM 3309 C CA . ASP A 1 409 ? 0.623 -1.704 -42.047 1.00 67.88 409 ASP A CA 1
ATOM 3310 C C . ASP A 1 409 ? 1.744 -0.659 -42.104 1.00 67.88 409 ASP A C 1
ATOM 3312 O O . ASP A 1 409 ? 1.526 0.423 -42.647 1.00 67.88 409 ASP A O 1
ATOM 3316 N N . VAL A 1 410 ? 2.938 -0.978 -41.601 1.00 64.00 410 VAL A N 1
ATOM 3317 C CA . VAL A 1 410 ? 4.116 -0.098 -41.681 1.00 64.00 410 VAL A CA 1
ATOM 3318 C C . VAL A 1 410 ? 5.227 -0.653 -42.577 1.00 64.00 410 VAL A C 1
ATOM 3320 O O . VAL A 1 410 ? 6.295 -0.046 -42.671 1.00 64.00 410 VAL A O 1
ATOM 3323 N N . HIS A 1 411 ? 4.981 -1.782 -43.248 1.00 65.81 411 HIS A N 1
ATOM 3324 C CA . HIS A 1 411 ? 5.953 -2.424 -44.123 1.00 65.81 411 HIS A CA 1
ATOM 3325 C C . HIS A 1 411 ? 6.227 -1.554 -45.367 1.00 65.81 411 HIS A C 1
ATOM 3327 O O . HIS A 1 411 ? 5.274 -1.048 -45.972 1.00 65.81 411 HIS A O 1
ATOM 3333 N N . PRO A 1 412 ? 7.496 -1.396 -45.800 1.00 62.34 412 PRO A N 1
ATOM 3334 C CA . PRO A 1 412 ? 7.853 -0.564 -46.954 1.00 62.34 412 PRO A CA 1
ATOM 3335 C C . PRO A 1 412 ? 7.137 -0.944 -48.256 1.00 62.34 412 PRO A C 1
ATOM 3337 O O . PRO A 1 412 ? 6.857 -0.069 -49.069 1.00 62.34 412 PRO A O 1
ATOM 3340 N N . ASP A 1 413 ? 6.814 -2.229 -48.419 1.00 67.12 413 ASP A N 1
ATOM 3341 C CA . ASP A 1 413 ? 6.139 -2.768 -49.608 1.00 67.12 413 ASP A CA 1
ATOM 3342 C C . ASP A 1 413 ? 4.599 -2.751 -49.511 1.00 67.12 413 ASP A C 1
ATOM 3344 O O . ASP A 1 413 ? 3.921 -3.376 -50.328 1.00 67.12 413 ASP A O 1
ATOM 3348 N N . ASN A 1 414 ? 4.010 -2.092 -48.504 1.00 69.38 414 ASN A N 1
ATOM 3349 C CA . ASN A 1 414 ? 2.554 -2.011 -48.398 1.00 69.38 414 ASN A CA 1
ATOM 3350 C C . ASN A 1 414 ? 1.980 -1.082 -49.495 1.00 69.38 414 ASN A C 1
ATOM 3352 O O . ASN A 1 414 ? 2.271 0.119 -49.490 1.00 69.38 414 ASN A O 1
ATOM 3356 N N . PRO A 1 415 ? 1.094 -1.578 -50.385 1.00 65.94 415 PRO A N 1
ATOM 3357 C CA . PRO A 1 415 ? 0.570 -0.812 -51.523 1.00 65.94 415 PRO A CA 1
ATOM 3358 C C . PRO A 1 415 ? -0.213 0.451 -51.144 1.00 65.94 415 PRO A C 1
ATOM 3360 O O . PRO A 1 415 ? -0.404 1.334 -51.976 1.00 65.94 415 PRO A O 1
ATOM 3363 N N . LYS A 1 416 ? -0.660 0.581 -49.882 1.00 65.38 416 LYS A N 1
ATOM 3364 C CA . LYS A 1 416 ? -1.267 1.822 -49.359 1.00 65.38 416 LYS A CA 1
ATOM 3365 C C . LYS A 1 416 ? -0.337 3.041 -49.505 1.00 65.38 416 LYS A C 1
ATOM 3367 O O . LYS A 1 416 ? -0.816 4.172 -49.422 1.00 65.38 416 LYS A O 1
ATOM 3372 N N . PHE A 1 417 ? 0.966 2.826 -49.705 1.00 60.25 417 PHE A N 1
ATOM 3373 C CA . PHE A 1 417 ? 1.981 3.871 -49.830 1.00 60.25 417 PHE A CA 1
ATOM 3374 C C . PHE A 1 417 ? 2.366 4.225 -51.280 1.00 60.25 417 PHE A C 1
ATOM 3376 O O . PHE A 1 417 ? 3.085 5.207 -51.479 1.00 60.25 417 PHE A O 1
ATOM 3383 N N . ASP A 1 418 ? 1.855 3.508 -52.290 1.00 58.53 418 ASP A N 1
ATOM 3384 C CA . ASP A 1 418 ? 2.217 3.717 -53.706 1.00 58.53 418 ASP A CA 1
ATOM 3385 C C . ASP A 1 418 ? 1.717 5.062 -54.276 1.00 58.53 418 ASP A C 1
ATOM 3387 O O . ASP A 1 418 ? 2.334 5.643 -55.173 1.00 58.53 418 ASP A O 1
ATOM 3391 N N . ASP A 1 419 ? 0.653 5.630 -53.701 1.00 56.91 419 ASP A N 1
ATOM 3392 C CA . ASP A 1 419 ? 0.021 6.862 -54.193 1.00 56.91 419 ASP A CA 1
ATOM 3393 C C . ASP A 1 419 ? 0.676 8.166 -53.669 1.00 56.91 419 ASP A C 1
ATOM 3395 O O . ASP A 1 419 ? 0.242 9.261 -54.031 1.00 56.91 419 ASP A O 1
ATOM 3399 N N . GLN A 1 420 ? 1.717 8.100 -52.821 1.00 55.56 420 GLN A N 1
ATOM 3400 C CA . GLN A 1 420 ? 2.168 9.249 -52.004 1.00 55.56 420 GLN A CA 1
ATOM 3401 C C . GLN A 1 420 ? 3.592 9.793 -52.257 1.00 55.56 420 GLN A C 1
ATOM 3403 O O . GLN A 1 420 ? 4.137 10.434 -51.365 1.00 55.56 420 GLN A O 1
ATOM 3408 N N . HIS A 1 421 ? 4.195 9.600 -53.443 1.00 53.81 421 HIS A N 1
ATOM 3409 C CA . HIS A 1 421 ? 5.412 10.318 -53.920 1.00 53.81 421 HIS A CA 1
ATOM 3410 C C . HIS A 1 421 ? 6.395 10.723 -52.791 1.00 53.81 421 HIS A C 1
ATOM 3412 O O . HIS A 1 421 ? 6.504 11.885 -52.396 1.00 53.81 421 HIS A O 1
ATOM 3418 N N . ARG A 1 422 ? 7.071 9.722 -52.233 1.00 57.50 422 ARG A N 1
ATOM 3419 C CA . ARG A 1 422 ? 7.831 9.782 -50.978 1.00 57.50 422 ARG A CA 1
ATOM 3420 C C . ARG A 1 422 ? 8.938 10.866 -50.922 1.00 57.50 422 ARG A C 1
ATOM 3422 O O . ARG A 1 422 ? 9.799 10.879 -51.802 1.00 57.50 422 ARG A O 1
ATOM 3429 N N . PRO A 1 423 ? 9.052 11.669 -49.841 1.00 47.41 423 PRO A N 1
ATOM 3430 C CA . PRO A 1 423 ? 10.341 12.178 -49.360 1.00 47.41 423 PRO A CA 1
ATOM 3431 C C . PRO A 1 423 ? 11.091 11.068 -48.588 1.00 47.41 423 PRO A C 1
ATOM 3433 O O . PRO A 1 423 ? 10.435 10.251 -47.942 1.00 47.41 423 PRO A O 1
ATOM 3436 N N . PRO A 1 424 ? 12.438 10.988 -48.652 1.00 53.31 424 PRO A N 1
ATOM 3437 C CA . PRO A 1 424 ? 13.219 9.880 -48.083 1.00 53.31 424 PRO A CA 1
ATOM 3438 C C . PRO A 1 424 ? 12.850 9.592 -46.622 1.00 53.31 424 PRO A C 1
ATOM 3440 O O . PRO A 1 424 ? 12.466 10.510 -45.897 1.00 53.31 424 PRO A O 1
ATOM 3443 N N . THR A 1 425 ? 12.960 8.319 -46.204 1.00 51.06 425 THR A N 1
ATOM 3444 C CA . THR A 1 425 ? 12.719 7.896 -44.814 1.00 51.06 425 THR A CA 1
ATOM 3445 C C . THR A 1 425 ? 13.371 8.902 -43.860 1.00 51.06 425 THR A C 1
ATOM 3447 O O . THR A 1 425 ? 14.572 9.129 -44.015 1.00 51.06 425 THR A O 1
ATOM 3450 N N . PRO A 1 426 ? 12.640 9.512 -42.911 1.00 45.31 426 PRO A N 1
ATOM 3451 C CA . PRO A 1 426 ? 13.257 10.417 -41.952 1.00 45.31 426 PRO A CA 1
ATOM 3452 C C . PRO A 1 426 ? 14.372 9.699 -41.188 1.00 45.31 426 PRO A C 1
ATOM 3454 O O . PRO A 1 426 ? 14.209 8.530 -40.822 1.00 45.31 426 PRO A O 1
ATOM 3457 N N . ASP A 1 427 ? 15.481 10.393 -40.926 1.00 36.91 427 ASP A N 1
ATOM 3458 C CA . ASP A 1 427 ? 16.531 9.882 -40.043 1.00 36.91 427 ASP A CA 1
ATOM 3459 C C . ASP A 1 427 ? 15.905 9.504 -38.687 1.00 36.91 427 ASP A C 1
ATOM 3461 O O . ASP A 1 427 ? 15.368 10.356 -37.978 1.00 36.91 427 ASP A O 1
ATOM 3465 N N . GLY A 1 428 ? 15.931 8.208 -38.352 1.00 41.22 428 GLY A N 1
ATOM 3466 C CA . GLY A 1 428 ? 15.353 7.658 -37.119 1.00 41.22 428 GLY A CA 1
ATOM 3467 C C . GLY A 1 428 ? 14.092 6.795 -37.273 1.00 41.22 428 GLY A C 1
ATOM 3468 O O . GLY A 1 428 ? 13.594 6.304 -36.260 1.00 41.22 428 GLY A O 1
ATOM 3469 N N . ALA A 1 429 ? 13.578 6.561 -38.486 1.00 43.03 429 ALA A N 1
ATOM 3470 C CA . ALA A 1 429 ? 12.498 5.587 -38.676 1.00 43.03 429 ALA A CA 1
ATOM 3471 C C . ALA A 1 429 ? 12.958 4.161 -38.317 1.00 43.03 429 ALA A C 1
ATOM 3473 O O . ALA A 1 429 ? 14.043 3.726 -38.707 1.00 43.03 429 ALA A O 1
ATOM 3474 N N . PHE A 1 430 ? 12.132 3.448 -37.552 1.00 43.41 430 PHE A N 1
ATOM 3475 C CA . PHE A 1 430 ? 12.404 2.084 -37.107 1.00 43.41 430 PHE A CA 1
ATOM 3476 C C . PHE A 1 430 ? 11.965 1.081 -38.176 1.00 43.41 430 PHE A C 1
ATOM 3478 O O . PHE A 1 430 ? 10.806 1.079 -38.581 1.00 43.41 430 PHE A O 1
ATOM 3485 N N . ASP A 1 431 ? 12.892 0.231 -38.603 1.00 49.47 431 ASP A N 1
ATOM 3486 C CA . ASP A 1 431 ? 12.611 -0.933 -39.440 1.00 49.47 431 ASP A CA 1
ATOM 3487 C C . ASP A 1 431 ? 12.174 -2.097 -38.534 1.00 49.47 431 ASP A C 1
ATOM 3489 O O . ASP A 1 431 ? 12.962 -2.566 -37.706 1.00 49.47 431 ASP A O 1
ATOM 3493 N N . LEU A 1 432 ? 10.905 -2.507 -38.637 1.00 48.62 432 LEU A N 1
ATOM 3494 C CA . LEU A 1 432 ? 10.336 -3.579 -37.812 1.00 48.62 432 LEU A CA 1
ATOM 3495 C C . LEU A 1 432 ? 10.874 -4.966 -38.185 1.00 48.62 432 LEU A C 1
ATOM 3497 O O . LEU A 1 432 ? 10.861 -5.854 -37.339 1.00 48.62 432 LEU A O 1
ATOM 3501 N N . ASP A 1 433 ? 11.401 -5.145 -39.400 1.00 49.19 433 ASP A N 1
ATOM 3502 C CA . ASP A 1 433 ? 12.017 -6.403 -39.845 1.00 49.19 433 ASP A CA 1
ATOM 3503 C C . ASP A 1 433 ? 13.444 -6.591 -39.323 1.00 49.19 433 ASP A C 1
ATOM 3505 O O . ASP A 1 433 ? 14.045 -7.657 -39.460 1.00 49.19 433 ASP A O 1
ATOM 3509 N N . ASN A 1 434 ? 14.007 -5.549 -38.710 1.00 46.66 434 ASN A N 1
ATOM 3510 C CA . ASN A 1 434 ? 15.406 -5.505 -38.305 1.00 46.66 434 ASN A CA 1
ATOM 3511 C C . ASN A 1 434 ? 15.587 -5.511 -36.779 1.00 46.66 434 ASN A C 1
ATOM 3513 O O . ASN A 1 434 ? 16.663 -5.179 -36.272 1.00 46.66 434 ASN A O 1
ATOM 3517 N N . SER A 1 435 ? 14.551 -5.879 -36.019 1.00 46.94 435 SER A N 1
ATOM 3518 C CA . SER A 1 435 ? 14.678 -6.051 -34.574 1.00 46.94 435 SER A CA 1
ATOM 3519 C C . SER A 1 435 ? 15.314 -7.403 -34.245 1.00 46.94 435 SER A C 1
ATOM 3521 O O . SER A 1 435 ? 14.721 -8.447 -34.495 1.00 46.94 435 SER A O 1
ATOM 3523 N N . TYR A 1 436 ? 16.490 -7.333 -33.613 1.00 43.91 436 TYR A N 1
ATOM 3524 C CA . TYR A 1 436 ? 17.316 -8.422 -33.075 1.00 43.91 436 TYR A CA 1
ATOM 3525 C C . TYR A 1 436 ? 18.214 -9.147 -34.085 1.00 43.91 436 TYR A C 1
ATOM 3527 O O . TYR A 1 436 ? 17.898 -10.218 -34.588 1.00 43.91 436 TYR A O 1
ATOM 3535 N N . GLY A 1 437 ? 19.421 -8.608 -34.292 1.00 45.69 437 GLY A N 1
ATOM 3536 C CA . GLY A 1 437 ? 20.546 -9.453 -34.708 1.00 45.69 437 GLY A CA 1
ATOM 3537 C C . GLY A 1 437 ? 21.681 -8.753 -35.441 1.00 45.69 437 GLY A C 1
ATOM 3538 O O . GLY A 1 437 ? 22.829 -9.134 -35.251 1.00 45.69 437 GLY A O 1
ATOM 3539 N N . LYS A 1 438 ? 21.423 -7.714 -36.247 1.00 42.06 438 LYS A N 1
ATOM 3540 C CA . LYS A 1 438 ? 22.484 -7.173 -37.119 1.00 42.06 438 LYS A CA 1
ATOM 3541 C C . LYS A 1 438 ? 23.575 -6.362 -36.411 1.00 42.06 438 LYS A C 1
ATOM 3543 O O . LYS A 1 438 ? 24.704 -6.365 -36.887 1.00 42.06 438 LYS A O 1
ATOM 3548 N N . GLU A 1 439 ? 23.282 -5.742 -35.267 1.00 47.66 439 GLU A N 1
ATOM 3549 C CA . GLU A 1 439 ? 24.280 -5.014 -34.455 1.00 47.66 439 GLU A CA 1
ATOM 3550 C C . GLU A 1 439 ? 25.105 -5.926 -33.520 1.00 47.66 439 GLU A C 1
ATOM 3552 O O . GLU A 1 439 ? 26.053 -5.459 -32.899 1.00 47.66 439 GLU A O 1
ATOM 3557 N N . LEU A 1 440 ? 24.769 -7.222 -33.423 1.00 47.78 440 LEU A N 1
ATOM 3558 C CA . LEU A 1 440 ? 25.510 -8.215 -32.627 1.00 47.78 440 LEU A CA 1
ATOM 3559 C C . LEU A 1 440 ? 26.579 -8.959 -33.438 1.00 47.78 440 LEU A C 1
ATOM 3561 O O . LEU A 1 440 ? 27.384 -9.690 -32.860 1.00 47.78 440 LEU A O 1
ATOM 3565 N N . TYR A 1 441 ? 26.606 -8.789 -34.762 1.00 54.34 441 TYR A N 1
ATOM 3566 C CA . TYR A 1 441 ? 27.685 -9.348 -35.564 1.00 54.34 441 TYR A CA 1
ATOM 3567 C C . TYR A 1 441 ? 28.923 -8.451 -35.473 1.00 54.34 441 TYR A C 1
ATOM 3569 O O . TYR A 1 441 ? 28.801 -7.224 -35.530 1.00 54.34 441 TYR A O 1
ATOM 3577 N N . PRO A 1 442 ? 30.124 -9.041 -35.358 1.00 60.34 442 PRO A N 1
ATOM 3578 C CA . PRO A 1 442 ? 31.368 -8.290 -35.473 1.00 60.34 442 PRO A CA 1
ATOM 3579 C C . PRO A 1 442 ? 31.358 -7.434 -36.756 1.00 60.34 442 PRO A C 1
ATOM 3581 O O . PRO A 1 442 ? 30.903 -7.919 -37.797 1.00 60.34 442 PRO A O 1
ATOM 3584 N N . PRO A 1 443 ? 31.861 -6.183 -36.718 1.00 77.50 443 PRO A N 1
ATOM 3585 C CA . PRO A 1 443 ? 31.939 -5.328 -37.898 1.00 77.50 443 PRO A CA 1
ATOM 3586 C C . PRO A 1 443 ? 32.596 -6.058 -39.071 1.00 77.50 443 PRO A C 1
ATOM 3588 O O . PRO A 1 443 ? 33.544 -6.819 -38.868 1.00 77.50 443 PRO A O 1
ATOM 3591 N N . LEU A 1 444 ? 32.149 -5.797 -40.304 1.00 79.38 444 LEU A N 1
ATOM 3592 C CA . LEU A 1 444 ? 32.682 -6.466 -41.500 1.00 79.38 444 LEU A CA 1
ATOM 3593 C C . LEU A 1 444 ? 34.219 -6.409 -41.538 1.00 79.38 444 LEU A C 1
ATOM 3595 O O . LEU A 1 444 ? 34.872 -7.423 -41.770 1.00 79.38 444 LEU A O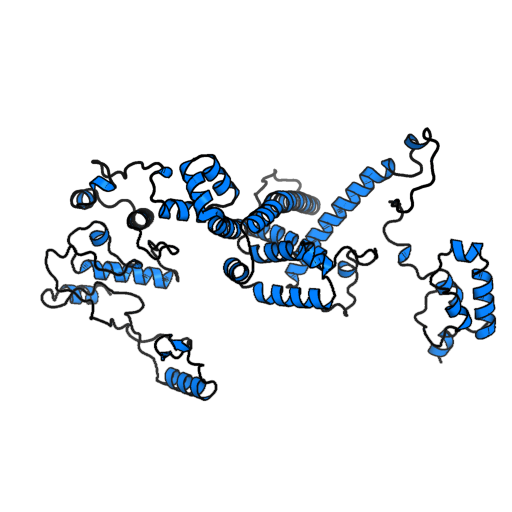 1
ATOM 3599 N N . ALA A 1 445 ? 34.796 -5.250 -41.217 1.00 81.69 445 ALA A N 1
ATOM 3600 C CA . ALA A 1 445 ? 36.240 -5.066 -41.135 1.00 81.69 445 ALA A CA 1
ATOM 3601 C C . ALA A 1 445 ? 36.929 -6.001 -40.121 1.00 81.69 445 ALA A C 1
ATOM 3603 O O . ALA A 1 445 ? 38.014 -6.495 -40.407 1.00 81.69 445 ALA A O 1
ATOM 3604 N N . TRP A 1 446 ? 36.294 -6.287 -38.978 1.00 87.88 446 TRP A N 1
ATOM 3605 C CA . TRP A 1 446 ? 36.805 -7.241 -37.988 1.00 87.88 446 TRP A CA 1
ATOM 3606 C C . TRP A 1 446 ? 36.815 -8.661 -38.549 1.00 87.88 446 TRP A C 1
ATOM 3608 O O . TRP A 1 446 ? 37.819 -9.350 -38.470 1.00 87.88 446 TRP A O 1
ATOM 3618 N N . THR A 1 447 ? 35.726 -9.096 -39.183 1.00 84.44 447 THR A N 1
ATOM 3619 C CA . THR A 1 447 ? 35.677 -10.448 -39.767 1.00 84.44 447 THR A CA 1
ATOM 3620 C C . THR A 1 447 ? 36.633 -10.625 -40.942 1.00 84.44 447 THR A C 1
ATOM 3622 O O . THR A 1 447 ? 37.179 -11.706 -41.126 1.00 84.44 447 THR A O 1
ATOM 3625 N N . LEU A 1 448 ? 36.873 -9.572 -41.729 1.00 85.25 448 LEU A N 1
ATOM 3626 C CA . LEU A 1 448 ? 37.736 -9.638 -42.905 1.00 85.25 448 LEU A CA 1
ATOM 3627 C C . LEU A 1 448 ? 39.203 -9.893 -42.544 1.00 85.25 448 LEU A C 1
ATOM 3629 O O . LEU A 1 448 ? 39.836 -10.711 -43.203 1.00 85.25 448 LEU A O 1
ATOM 3633 N N . ILE A 1 449 ? 39.728 -9.236 -41.504 1.00 86.69 449 ILE A N 1
ATOM 3634 C CA . ILE A 1 449 ? 41.116 -9.458 -41.052 1.00 86.69 449 ILE A CA 1
ATOM 3635 C C . ILE A 1 449 ? 41.323 -10.853 -40.445 1.00 86.69 449 ILE A C 1
ATOM 3637 O O . ILE A 1 449 ? 42.442 -11.336 -40.378 1.00 86.69 449 ILE A O 1
ATOM 3641 N N . TRP A 1 450 ? 40.238 -11.529 -40.063 1.00 85.75 450 TRP A N 1
ATOM 3642 C CA . TRP A 1 450 ? 40.248 -12.897 -39.543 1.00 85.75 450 TRP A CA 1
ATOM 3643 C C . TRP A 1 450 ? 39.692 -13.906 -40.561 1.00 85.75 450 TRP A C 1
ATOM 3645 O O . TRP A 1 450 ? 39.010 -14.864 -40.191 1.00 85.75 450 TRP A O 1
ATOM 3655 N N . HIS A 1 451 ? 39.927 -13.681 -41.857 1.00 82.44 451 HIS A N 1
ATOM 3656 C CA . HIS A 1 451 ? 39.532 -14.576 -42.957 1.00 82.44 451 HIS A CA 1
ATOM 3657 C C . HIS A 1 451 ? 38.042 -14.982 -42.961 1.00 82.44 451 HIS A C 1
ATOM 3659 O O . HIS A 1 451 ? 37.682 -16.116 -43.267 1.00 82.44 451 HIS A O 1
ATOM 3665 N N . GLY A 1 452 ? 37.149 -14.055 -42.607 1.00 76.50 452 GLY A N 1
ATOM 3666 C CA . GLY A 1 452 ? 35.701 -14.284 -42.551 1.00 76.50 452 GLY A CA 1
ATOM 3667 C C . GLY A 1 452 ? 35.217 -14.996 -41.284 1.00 76.50 452 GLY A C 1
ATOM 3668 O O . GLY A 1 452 ? 34.063 -15.415 -41.225 1.00 76.50 452 GLY A O 1
ATOM 3669 N N . THR A 1 453 ? 36.071 -15.126 -40.267 1.00 74.25 453 THR A N 1
ATOM 3670 C CA . THR A 1 453 ? 35.745 -15.747 -38.973 1.00 74.25 453 THR A CA 1
ATOM 3671 C C . THR A 1 453 ? 35.875 -14.746 -37.819 1.00 74.25 453 THR A C 1
ATOM 3673 O O . THR A 1 453 ? 36.244 -13.591 -38.021 1.00 74.25 453 THR A O 1
ATOM 3676 N N . TYR A 1 454 ? 35.512 -15.153 -36.600 1.00 74.94 454 TYR A N 1
ATOM 3677 C CA . TYR A 1 454 ? 35.656 -14.326 -35.399 1.00 74.94 454 TYR A CA 1
ATOM 3678 C C . TYR A 1 454 ? 36.945 -14.672 -34.642 1.00 74.94 454 TYR A C 1
ATOM 3680 O O . TYR A 1 454 ? 37.355 -15.831 -34.596 1.00 74.94 454 TYR A O 1
ATOM 3688 N N . SER A 1 455 ? 37.565 -13.669 -34.024 1.00 72.50 455 SER A N 1
ATOM 3689 C CA . SER A 1 455 ? 38.754 -13.814 -33.183 1.00 72.50 455 SER A CA 1
ATOM 3690 C C . SER A 1 455 ? 38.657 -12.880 -31.981 1.00 72.50 455 SER A C 1
ATOM 3692 O O . SER A 1 455 ? 38.119 -11.778 -32.096 1.00 72.50 455 SER A O 1
ATOM 3694 N N . ASN A 1 456 ? 39.214 -13.325 -30.852 1.00 76.75 456 ASN A N 1
ATOM 3695 C CA . ASN A 1 456 ? 39.366 -12.544 -29.621 1.00 76.75 456 ASN A CA 1
ATOM 3696 C C . ASN A 1 456 ? 40.742 -11.862 -29.523 1.00 76.75 456 ASN A C 1
ATOM 3698 O O . ASN A 1 456 ? 41.059 -11.274 -28.493 1.00 76.75 456 ASN A O 1
ATOM 3702 N N . LEU A 1 457 ? 41.585 -11.948 -30.555 1.00 62.84 457 LEU A N 1
ATOM 3703 C CA . LEU A 1 457 ? 42.881 -11.274 -30.567 1.00 62.84 457 LEU A CA 1
ATOM 3704 C C . LEU A 1 457 ? 42.700 -9.775 -30.847 1.00 62.84 457 LEU A C 1
ATOM 3706 O O . LEU A 1 457 ? 42.237 -9.369 -31.909 1.00 62.84 457 LEU A O 1
ATOM 3710 N N . TYR A 1 458 ? 43.067 -8.940 -29.875 1.00 78.19 458 TYR A N 1
ATOM 3711 C CA . TYR A 1 458 ? 43.024 -7.476 -29.946 1.00 78.19 458 TYR A CA 1
ATOM 3712 C C . TYR A 1 458 ? 44.322 -6.873 -29.390 1.00 78.19 458 TYR A C 1
ATOM 3714 O O . TYR A 1 458 ? 45.209 -7.581 -28.917 1.00 78.19 458 TYR A O 1
ATOM 3722 N N . GLY A 1 459 ? 44.464 -5.545 -29.430 1.00 74.56 459 GLY A N 1
ATOM 3723 C CA . GLY A 1 459 ? 45.703 -4.903 -28.976 1.00 74.56 459 GLY A CA 1
ATOM 3724 C C . GLY A 1 459 ? 46.841 -5.206 -29.947 1.00 74.56 459 GLY A C 1
ATOM 3725 O O . GLY A 1 459 ? 46.604 -5.095 -31.143 1.00 74.56 459 GLY A O 1
ATOM 3726 N N . TRP A 1 460 ? 48.030 -5.575 -29.456 1.00 73.06 460 TRP A N 1
ATOM 3727 C CA . TRP A 1 460 ? 49.281 -5.736 -30.230 1.00 73.06 460 TRP A CA 1
ATOM 3728 C C . TRP A 1 460 ? 49.121 -6.388 -31.616 1.00 73.06 460 TRP A C 1
ATOM 3730 O O . TRP A 1 460 ? 49.773 -5.957 -32.557 1.00 73.06 460 TRP A O 1
ATOM 3740 N N . TYR A 1 461 ? 48.199 -7.343 -31.766 1.00 77.44 461 TYR A N 1
ATOM 3741 C CA . TYR A 1 461 ? 47.953 -8.059 -33.020 1.00 77.44 461 TYR A CA 1
ATOM 3742 C C . TYR A 1 461 ? 47.367 -7.217 -34.170 1.00 77.44 461 TYR A C 1
ATOM 3744 O O . TYR A 1 461 ? 47.332 -7.659 -35.316 1.00 77.44 461 TYR A O 1
ATOM 3752 N N . ILE A 1 462 ? 46.872 -6.013 -33.875 1.00 83.25 462 ILE A N 1
ATOM 3753 C CA . ILE A 1 462 ? 46.323 -5.098 -34.879 1.00 83.25 462 ILE A CA 1
ATOM 3754 C C . ILE A 1 462 ? 47.368 -4.005 -35.191 1.00 83.25 462 ILE A C 1
ATOM 3756 O O . ILE A 1 462 ? 47.905 -3.402 -34.259 1.00 83.25 462 ILE A O 1
ATOM 3760 N N . PRO A 1 463 ? 47.647 -3.684 -36.461 1.00 80.62 463 PRO A N 1
ATOM 3761 C CA . PRO A 1 463 ? 48.521 -2.568 -36.838 1.00 80.62 463 PRO A CA 1
ATOM 3762 C C . PRO A 1 463 ? 47.925 -1.194 -36.488 1.00 80.62 463 PRO A C 1
ATOM 3764 O O . PRO A 1 463 ? 46.715 -0.972 -36.608 1.00 80.62 463 PRO A O 1
ATOM 3767 N N . ASP A 1 464 ? 48.764 -0.231 -36.094 1.00 77.12 464 ASP A N 1
ATOM 3768 C CA . ASP A 1 464 ? 48.317 1.134 -35.766 1.00 77.12 464 ASP A CA 1
ATOM 3769 C C . ASP A 1 464 ? 47.760 1.874 -36.988 1.00 77.12 464 ASP A C 1
ATOM 3771 O O . ASP A 1 464 ? 46.829 2.672 -36.872 1.00 77.12 464 ASP A O 1
ATOM 3775 N N . GLU A 1 465 ? 48.282 1.580 -38.174 1.00 78.94 465 GLU A N 1
ATOM 3776 C CA . GLU A 1 465 ? 47.857 2.129 -39.460 1.00 78.94 465 GLU A CA 1
ATOM 3777 C C . GLU A 1 465 ? 46.384 1.820 -39.743 1.00 78.94 465 GLU A C 1
ATOM 3779 O O . GLU A 1 465 ? 45.658 2.688 -40.232 1.00 78.94 465 GLU A O 1
ATOM 3784 N N . ILE A 1 466 ? 45.935 0.619 -39.364 1.00 85.06 466 ILE A N 1
ATOM 3785 C CA . ILE A 1 466 ? 44.547 0.165 -39.495 1.00 85.06 466 ILE A CA 1
ATOM 3786 C C . ILE A 1 466 ? 43.657 0.831 -38.428 1.00 85.06 466 ILE A C 1
ATOM 3788 O O . ILE A 1 466 ? 42.521 1.230 -38.700 1.00 85.06 466 ILE A O 1
ATOM 3792 N N . ARG A 1 467 ? 44.177 1.041 -37.209 1.00 75.88 467 ARG A N 1
ATOM 3793 C CA . ARG A 1 467 ? 43.442 1.745 -36.140 1.00 75.88 467 ARG A CA 1
ATOM 3794 C C . ARG A 1 467 ? 43.202 3.219 -36.441 1.00 75.88 467 ARG A C 1
ATOM 3796 O O . ARG A 1 467 ? 42.149 3.738 -36.079 1.00 75.88 467 ARG A O 1
ATOM 3803 N N . ARG A 1 468 ? 44.153 3.903 -37.085 1.00 72.06 468 ARG A N 1
ATOM 3804 C CA . ARG A 1 468 ? 44.130 5.367 -37.284 1.00 72.06 468 ARG A CA 1
ATOM 3805 C C . ARG A 1 468 ? 42.908 5.883 -38.031 1.00 72.06 468 ARG A C 1
ATOM 3807 O O . ARG A 1 468 ? 42.511 7.023 -37.813 1.00 72.06 468 ARG A O 1
ATOM 3814 N N . TRP A 1 469 ? 42.314 5.064 -38.892 1.00 81.31 469 TRP A N 1
ATOM 3815 C CA . TRP A 1 469 ? 41.095 5.424 -39.610 1.00 81.31 469 TRP A CA 1
ATOM 3816 C C . TRP A 1 469 ? 39.842 4.762 -39.028 1.00 81.31 469 TRP A C 1
ATOM 3818 O O . TRP A 1 469 ? 38.767 4.916 -39.592 1.00 81.31 469 TRP A O 1
ATOM 3828 N N . GLY A 1 470 ? 39.951 4.070 -37.889 1.00 76.81 470 GLY A N 1
ATOM 3829 C CA . GLY A 1 470 ? 38.815 3.521 -37.153 1.00 76.81 470 GLY A CA 1
ATOM 3830 C C . GLY A 1 470 ? 38.142 2.347 -37.856 1.00 76.81 470 GLY A C 1
ATOM 3831 O O . GLY A 1 470 ? 36.924 2.329 -37.941 1.00 76.81 470 GLY A O 1
ATOM 3832 N N . TYR A 1 471 ? 38.906 1.379 -38.369 1.00 81.88 471 TYR A N 1
ATOM 3833 C CA . TYR A 1 471 ? 38.399 0.305 -39.236 1.00 81.88 471 TYR A CA 1
ATOM 3834 C C . TYR A 1 471 ? 37.135 -0.436 -38.761 1.00 81.88 471 TYR A C 1
ATOM 3836 O O . TYR A 1 471 ? 36.300 -0.788 -39.588 1.00 81.88 471 TYR A O 1
ATOM 3844 N N . VAL A 1 472 ? 36.950 -0.616 -37.450 1.00 84.62 472 VAL A N 1
ATOM 3845 C CA . VAL A 1 472 ? 35.766 -1.265 -36.847 1.00 84.62 472 VAL A CA 1
ATOM 3846 C C . VAL A 1 472 ? 34.560 -0.342 -36.650 1.00 84.62 472 VAL A C 1
ATOM 3848 O O . VAL A 1 472 ? 33.480 -0.819 -36.324 1.00 84.62 472 VAL A O 1
ATOM 3851 N N . MET A 1 473 ? 34.728 0.969 -36.828 1.00 74.75 473 MET A N 1
ATOM 3852 C CA . MET A 1 473 ? 33.699 1.981 -36.555 1.00 74.75 473 MET A CA 1
ATOM 3853 C C . MET A 1 473 ? 32.731 2.186 -37.726 1.00 74.75 473 MET A C 1
ATOM 3855 O O . MET A 1 473 ? 31.752 2.920 -37.599 1.00 74.75 473 MET A O 1
ATOM 3859 N N . TRP A 1 474 ? 33.015 1.587 -38.883 1.00 77.44 474 TRP A N 1
ATOM 3860 C CA . TRP A 1 474 ? 32.282 1.827 -40.121 1.00 77.44 474 TRP A CA 1
ATOM 3861 C C . TRP A 1 474 ? 31.411 0.634 -40.499 1.00 77.44 474 TRP A C 1
ATOM 3863 O O . TRP A 1 474 ? 31.829 -0.519 -40.396 1.00 77.44 474 TRP A O 1
ATOM 3873 N N . ASP A 1 475 ? 30.215 0.924 -41.006 1.00 69.88 475 ASP A N 1
ATOM 3874 C CA . ASP A 1 475 ? 29.349 -0.086 -41.603 1.00 69.88 475 ASP A CA 1
ATOM 3875 C C . ASP A 1 475 ? 29.913 -0.624 -42.939 1.00 69.88 475 ASP A C 1
ATOM 3877 O O . ASP A 1 475 ? 30.781 -0.019 -43.582 1.00 69.88 475 ASP A O 1
ATOM 3881 N N . ALA A 1 476 ? 29.402 -1.784 -43.367 1.00 72.12 476 ALA A N 1
ATOM 3882 C CA . ALA A 1 476 ? 29.823 -2.450 -44.600 1.00 72.12 476 ALA A CA 1
ATOM 3883 C C . ALA A 1 476 ? 29.639 -1.567 -45.849 1.00 72.12 476 ALA A C 1
ATOM 3885 O O . ALA A 1 476 ? 30.527 -1.495 -46.699 1.00 72.12 476 ALA A O 1
ATOM 3886 N N . ALA A 1 477 ? 28.523 -0.837 -45.933 1.00 70.38 477 ALA A N 1
ATOM 3887 C CA . ALA A 1 477 ? 28.198 0.004 -47.083 1.00 70.38 477 ALA A CA 1
ATOM 3888 C C . ALA A 1 477 ? 29.156 1.199 -47.230 1.00 70.38 477 ALA A C 1
ATOM 3890 O O . ALA A 1 477 ? 29.394 1.690 -48.338 1.00 70.38 477 ALA A O 1
ATOM 3891 N N . ARG A 1 478 ? 29.693 1.710 -46.119 1.00 70.00 478 ARG A N 1
ATOM 3892 C CA . ARG A 1 478 ? 30.707 2.763 -46.098 1.00 70.00 478 ARG A CA 1
ATOM 3893 C C . ARG A 1 478 ? 32.069 2.213 -46.495 1.00 70.00 478 ARG A C 1
ATOM 3895 O O . ARG A 1 478 ? 32.718 2.850 -47.317 1.00 70.00 478 ARG A O 1
ATOM 3902 N N . LEU A 1 479 ? 32.462 1.048 -45.976 1.00 73.75 479 LEU A N 1
ATOM 3903 C CA . LEU A 1 479 ? 33.720 0.378 -46.336 1.00 73.75 479 LEU A CA 1
ATOM 3904 C C . LEU A 1 479 ? 33.817 0.080 -47.836 1.00 73.75 479 LEU A C 1
ATOM 3906 O O . LEU A 1 479 ? 34.871 0.305 -48.427 1.00 73.75 479 LEU A O 1
ATOM 3910 N N . GLU A 1 480 ? 32.732 -0.382 -48.459 1.00 79.19 480 GLU A N 1
ATOM 3911 C CA . GLU A 1 480 ? 32.708 -0.679 -49.898 1.00 79.19 480 GLU A CA 1
ATOM 3912 C C . GLU A 1 480 ? 32.782 0.591 -50.753 1.00 79.19 480 GLU A C 1
ATOM 3914 O O . GLU A 1 480 ? 33.553 0.673 -51.705 1.00 79.19 480 GLU A O 1
ATOM 3919 N N . ARG A 1 481 ? 32.021 1.631 -50.398 1.00 77.31 481 ARG A N 1
ATOM 3920 C CA . ARG A 1 481 ? 31.936 2.857 -51.207 1.00 77.31 481 ARG A CA 1
ATOM 3921 C C . ARG A 1 481 ? 33.209 3.699 -51.176 1.00 77.31 481 ARG A C 1
ATOM 3923 O O . ARG A 1 481 ? 33.467 4.440 -52.120 1.00 77.31 481 ARG A O 1
ATOM 3930 N N . THR A 1 482 ? 33.971 3.641 -50.084 1.00 79.44 482 THR A N 1
ATOM 3931 C CA . THR A 1 482 ? 35.208 4.420 -49.920 1.00 79.44 482 THR A CA 1
ATOM 3932 C C . THR A 1 482 ? 36.463 3.665 -50.356 1.00 79.44 482 THR A C 1
ATOM 3934 O O . THR A 1 482 ? 37.550 4.236 -50.290 1.00 79.44 482 THR A O 1
ATOM 3937 N N . GLY A 1 483 ? 36.342 2.402 -50.782 1.00 86.31 483 GLY A N 1
ATOM 3938 C CA . GLY A 1 483 ? 37.493 1.525 -51.025 1.00 86.31 483 GLY A CA 1
ATOM 3939 C C . GLY A 1 483 ? 38.229 1.117 -49.739 1.00 86.31 483 GLY A C 1
ATOM 3940 O O . GLY A 1 483 ? 39.410 0.763 -49.758 1.00 86.31 483 GLY A O 1
ATOM 3941 N N . GLY A 1 484 ? 37.562 1.236 -48.585 1.00 87.50 484 GLY A N 1
ATOM 3942 C CA . GLY A 1 484 ? 38.124 0.912 -47.275 1.00 87.50 484 GLY A CA 1
ATOM 3943 C C . GLY A 1 484 ? 38.387 -0.583 -47.098 1.00 87.50 484 GLY A C 1
ATOM 3944 O O . GLY A 1 484 ? 39.308 -0.954 -46.376 1.00 87.50 484 GLY A O 1
ATOM 3945 N N . LYS A 1 485 ? 37.632 -1.440 -47.797 1.00 86.31 485 LYS A N 1
ATOM 3946 C CA . LYS A 1 485 ? 37.845 -2.894 -47.812 1.00 86.31 485 LYS A CA 1
ATOM 3947 C C . LYS A 1 485 ? 39.196 -3.260 -48.432 1.00 86.31 485 LYS A C 1
ATOM 3949 O O . LYS A 1 485 ? 39.959 -4.018 -47.840 1.00 86.31 485 LYS A O 1
ATOM 3954 N N . GLU A 1 486 ? 39.515 -2.695 -49.590 1.00 89.88 486 GLU A N 1
ATOM 3955 C CA . GLU A 1 486 ? 40.770 -2.934 -50.307 1.00 89.88 486 GLU A CA 1
ATOM 3956 C C . GLU A 1 486 ? 41.960 -2.356 -49.535 1.00 89.88 486 GLU A C 1
ATOM 3958 O O . GLU A 1 486 ? 43.014 -2.986 -49.445 1.00 89.88 486 GLU A O 1
ATOM 3963 N N . LEU A 1 487 ? 41.781 -1.176 -48.928 1.00 90.31 487 LEU A N 1
ATOM 3964 C CA . LEU A 1 487 ? 42.780 -0.573 -48.047 1.00 90.31 487 LEU A CA 1
ATOM 3965 C C . LEU A 1 487 ? 43.083 -1.467 -46.838 1.00 90.31 487 LEU A C 1
ATOM 3967 O O . LEU A 1 487 ? 44.256 -1.679 -46.539 1.00 90.31 487 LEU A O 1
ATOM 3971 N N . LEU A 1 488 ? 42.043 -1.986 -46.177 1.00 89.94 488 LEU A N 1
ATOM 3972 C CA . LEU A 1 488 ? 42.162 -2.857 -45.009 1.00 89.94 488 LEU A CA 1
ATOM 3973 C C . LEU A 1 488 ? 42.926 -4.143 -45.339 1.00 89.94 488 LEU A C 1
ATOM 3975 O O . LEU A 1 488 ? 43.869 -4.476 -44.632 1.00 89.94 488 LEU A O 1
ATOM 3979 N N . MET A 1 489 ? 42.558 -4.829 -46.426 1.00 89.31 489 MET A N 1
ATOM 3980 C CA . MET A 1 489 ? 43.234 -6.062 -46.852 1.00 89.31 489 MET A CA 1
ATOM 3981 C C . MET A 1 489 ? 44.696 -5.814 -47.208 1.00 89.31 489 MET A C 1
ATOM 3983 O O . MET A 1 489 ? 45.567 -6.556 -46.770 1.00 89.31 489 MET A O 1
ATOM 3987 N N . ARG A 1 490 ? 44.988 -4.727 -47.927 1.00 90.56 490 ARG A N 1
ATOM 3988 C CA . ARG A 1 490 ? 46.367 -4.367 -48.264 1.00 90.56 490 ARG A CA 1
ATOM 3989 C C . ARG A 1 490 ? 47.214 -4.082 -47.022 1.00 90.56 490 ARG A C 1
ATOM 3991 O O . ARG A 1 490 ? 48.324 -4.583 -46.944 1.00 90.56 490 ARG A O 1
ATOM 3998 N N . GLN A 1 491 ? 46.704 -3.293 -46.072 1.00 90.69 491 GLN A N 1
ATOM 3999 C CA . GLN A 1 491 ? 47.432 -2.972 -44.835 1.00 90.69 491 GLN A CA 1
ATOM 4000 C C . GLN A 1 491 ? 47.617 -4.197 -43.932 1.00 90.69 491 GLN A C 1
ATOM 4002 O O . GLN A 1 491 ? 48.623 -4.292 -43.238 1.00 90.69 491 GLN A O 1
ATOM 4007 N N . TRP A 1 492 ? 46.650 -5.118 -43.931 1.00 90.06 492 TRP A N 1
ATOM 4008 C CA . TRP A 1 492 ? 46.742 -6.364 -43.174 1.00 90.06 492 TRP A CA 1
ATOM 4009 C C . TRP A 1 492 ? 47.835 -7.279 -43.734 1.00 90.06 492 TRP A C 1
ATOM 4011 O O . TRP A 1 492 ? 48.729 -7.677 -42.993 1.00 90.06 492 TRP A O 1
ATOM 4021 N N . ILE A 1 493 ? 47.817 -7.515 -45.051 1.00 87.75 493 ILE A N 1
ATOM 4022 C CA . ILE A 1 493 ? 48.827 -8.316 -45.759 1.00 87.75 493 ILE A CA 1
ATOM 4023 C C . ILE A 1 493 ? 50.218 -7.678 -45.642 1.00 87.75 493 ILE A C 1
ATOM 4025 O O . ILE A 1 493 ? 51.199 -8.379 -45.437 1.00 87.75 493 ILE A O 1
ATOM 4029 N N . GLU A 1 494 ? 50.325 -6.348 -45.723 1.00 88.88 494 GLU A N 1
ATOM 4030 C CA . GLU A 1 494 ? 51.609 -5.645 -45.580 1.00 88.88 494 GLU A CA 1
ATOM 4031 C C . GLU A 1 494 ? 52.251 -5.844 -44.196 1.00 88.88 494 GLU A C 1
ATOM 4033 O O . GLU A 1 494 ? 53.476 -5.820 -44.087 1.00 88.88 494 GLU A O 1
ATOM 4038 N N . TYR A 1 495 ? 51.446 -6.042 -43.146 1.00 84.62 495 TYR A N 1
ATOM 4039 C CA . TYR A 1 495 ? 51.947 -6.210 -41.782 1.00 84.62 495 TYR A CA 1
ATOM 4040 C C . TYR A 1 495 ? 52.203 -7.673 -41.404 1.00 84.62 495 TYR A C 1
ATOM 4042 O O . TYR A 1 495 ? 53.221 -7.962 -40.779 1.00 84.62 495 TYR A O 1
ATOM 4050 N N . TRP A 1 496 ? 51.282 -8.577 -41.751 1.00 82.06 496 TRP A N 1
ATOM 4051 C CA . TRP A 1 496 ? 51.323 -9.976 -41.319 1.00 82.06 496 TRP A CA 1
ATOM 4052 C C . TRP A 1 496 ? 51.833 -10.954 -42.380 1.00 82.06 496 TRP A C 1
ATOM 4054 O O . TRP A 1 496 ? 52.284 -12.019 -41.988 1.00 82.06 496 TRP A O 1
ATOM 4064 N N . ASP A 1 497 ? 51.889 -10.568 -43.660 1.00 79.94 497 ASP A N 1
ATOM 4065 C CA . ASP A 1 497 ? 52.044 -11.449 -44.835 1.00 79.94 497 ASP A CA 1
ATOM 4066 C C . ASP A 1 497 ? 50.735 -12.181 -45.214 1.00 79.94 497 ASP A C 1
ATOM 4068 O O . ASP A 1 497 ? 49.839 -12.354 -44.391 1.00 79.94 497 ASP A O 1
ATOM 4072 N N . GLU A 1 498 ? 50.569 -12.547 -46.490 1.00 78.25 498 GLU A N 1
ATOM 4073 C CA . GLU A 1 498 ? 49.294 -13.063 -47.038 1.00 78.25 498 GLU A CA 1
ATOM 4074 C C . GLU A 1 498 ? 48.918 -14.445 -46.477 1.00 78.25 498 GLU A C 1
ATOM 4076 O O . GLU A 1 498 ? 47.736 -14.740 -46.293 1.00 78.25 498 GLU A O 1
ATOM 4081 N N . ASP A 1 499 ? 49.929 -15.259 -46.167 1.00 77.94 499 ASP A N 1
ATOM 4082 C CA . ASP A 1 499 ? 49.785 -16.658 -45.747 1.00 77.94 499 ASP A CA 1
ATOM 4083 C C . ASP A 1 499 ? 49.875 -16.862 -44.222 1.00 77.94 499 ASP A C 1
ATOM 4085 O O . ASP A 1 499 ? 49.892 -18.001 -43.751 1.00 77.94 499 ASP A O 1
ATOM 4089 N N . TYR A 1 500 ? 49.965 -15.786 -43.440 1.00 79.00 500 TYR A N 1
ATOM 4090 C CA . TYR A 1 500 ? 50.189 -15.858 -41.997 1.00 79.00 500 TYR A CA 1
ATOM 4091 C C . TYR A 1 500 ? 48.960 -15.395 -41.209 1.00 79.00 500 TYR A C 1
ATOM 4093 O O . TYR A 1 500 ? 48.500 -14.258 -41.341 1.00 79.00 500 TYR A O 1
ATOM 4101 N N . ASP A 1 501 ? 48.454 -16.273 -40.339 1.00 80.88 501 ASP A N 1
ATOM 4102 C CA . ASP A 1 501 ? 47.378 -15.964 -39.402 1.00 80.88 501 ASP A CA 1
ATOM 4103 C C . ASP A 1 501 ? 47.942 -15.844 -37.975 1.00 80.88 501 ASP A C 1
ATOM 4105 O O . ASP A 1 501 ? 48.411 -16.836 -37.413 1.00 80.88 501 ASP A O 1
ATOM 4109 N N . PRO A 1 502 ? 47.851 -14.670 -37.322 1.00 73.31 502 PRO A N 1
ATOM 4110 C CA . PRO A 1 502 ? 48.340 -14.476 -35.954 1.00 73.31 502 PRO A CA 1
ATOM 4111 C C . PRO A 1 502 ? 47.706 -15.400 -34.904 1.00 73.31 502 PRO A C 1
ATOM 4113 O O . PRO A 1 502 ? 48.171 -15.463 -33.768 1.00 73.31 502 PRO A O 1
ATOM 4116 N N . ARG A 1 503 ? 46.612 -16.096 -35.235 1.00 74.81 503 ARG A N 1
ATOM 4117 C CA . ARG A 1 503 ? 46.026 -17.122 -34.364 1.00 74.81 503 ARG A CA 1
ATOM 4118 C C . ARG A 1 503 ? 46.873 -18.388 -34.283 1.00 74.81 503 ARG A C 1
ATOM 4120 O O . ARG A 1 503 ? 46.755 -19.102 -33.289 1.00 74.81 503 ARG A O 1
ATOM 4127 N N . ASP A 1 504 ? 47.724 -18.651 -35.269 1.00 76.12 504 ASP A N 1
ATOM 4128 C CA . ASP A 1 504 ? 48.592 -19.829 -35.281 1.00 76.12 504 ASP A CA 1
ATOM 4129 C C . ASP A 1 504 ? 49.687 -19.746 -34.204 1.00 76.12 504 ASP A C 1
ATOM 4131 O O . ASP A 1 504 ? 50.066 -20.772 -33.640 1.00 76.12 504 ASP A O 1
ATOM 4135 N N . ASP A 1 505 ? 50.087 -18.532 -33.805 1.00 65.69 505 ASP A N 1
ATOM 4136 C CA . ASP A 1 505 ? 51.000 -18.283 -32.678 1.00 65.69 505 ASP A CA 1
ATOM 4137 C C . ASP A 1 505 ? 50.434 -18.737 -31.320 1.00 65.69 505 ASP A C 1
ATOM 4139 O O . ASP A 1 505 ? 51.183 -18.924 -30.363 1.00 65.69 505 ASP A O 1
ATOM 4143 N N . LEU A 1 506 ? 49.110 -18.903 -31.200 1.00 49.69 506 LEU A N 1
ATOM 4144 C CA . LEU A 1 506 ?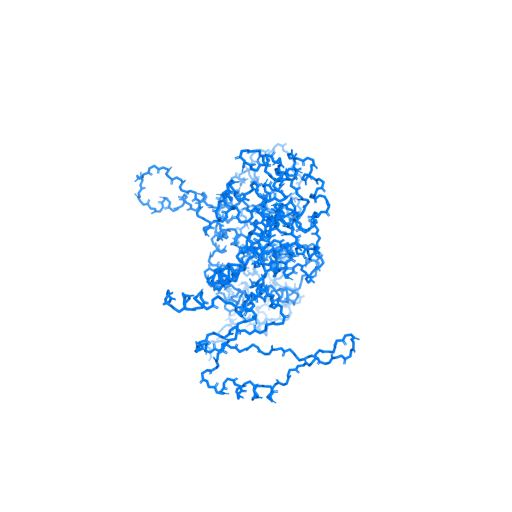 48.471 -19.426 -29.984 1.00 49.69 506 LEU A CA 1
ATOM 4145 C C . LEU A 1 506 ? 48.477 -20.962 -29.921 1.00 49.69 506 LEU A C 1
ATOM 4147 O O . LEU A 1 506 ? 48.140 -21.525 -28.878 1.00 49.69 506 LEU A O 1
ATOM 4151 N N . MET A 1 507 ? 48.788 -21.638 -31.033 1.00 44.44 507 MET A N 1
ATOM 4152 C CA . MET A 1 507 ? 48.817 -23.103 -31.140 1.00 44.44 507 MET A CA 1
ATOM 4153 C C . MET A 1 507 ? 50.237 -23.694 -31.095 1.00 44.44 507 MET A C 1
ATOM 4155 O O . MET A 1 507 ? 50.378 -24.919 -31.035 1.00 44.44 507 MET A O 1
ATOM 4159 N N . SER A 1 508 ? 51.267 -22.844 -31.096 1.00 40.59 508 SER A N 1
ATOM 4160 C CA . SER A 1 508 ? 52.679 -23.179 -30.846 1.00 40.59 508 SER A CA 1
ATOM 4161 C C . SER A 1 508 ? 53.068 -22.944 -29.393 1.00 40.59 508 SER A C 1
ATOM 4163 O O . SER A 1 508 ? 53.826 -23.778 -28.845 1.00 40.59 508 SER A O 1
#

Radius of gyration: 36.46 Å; chains: 1; bounding box: 88×51×109 Å

Secondary structure (DSSP, 8-state):
-HHHHHHHHH-TTSPPB-----GGGEEEEES-THHHHHHHHHHHHSPPPPEE-TTS-EEPPPPP----EEEEEEE--GGG-B---TTB-S--S-GGG--HHHHTT--B-THHHHHHHHHHHHHHHHTS-S---EETTTTEE-HHHHHHHHHHHH-SPPHHHHTT-TTHHHHB-TTSPBP---GGGS-HHHHHHHHHH--HHHHHHHHHH-HHHHHHHHHSHHHHHHHHHHHHHGGGHHHHHHHHHHTSHHHHHT--HHHHHHHHHHHHHHTTS-HHHHHHHTT--HHHHHHHHHHIIIIIHHHHHHHHHHHHHHHHHHS----S----PPPPHHHHHHHHHHHHHHHHHHHHH---SSGGGSSGGGT---TT-TTTTSSS-HHHHHHHHHHHHHHHHHHHHHHHHHHHHH-TT-GGGTTS-PPP--TT---GGGSSSGGGSPPHHHHHHTTTS-----GGGS-HHHHTTTGGGS-HHHHHHTTHHHHHHHHHHHHH-TT--TTGGGT-

Foldseek 3Di:
DVVVVVVVVVPPDDDFQQQEDAPVQKDFDAPDCVQVVVVVVCCVVPPFDWDQPPVRDTHGDDDDDDGPGDDDIDGHDSVQTHHFDQAPQDLGHPLLLADVCNLLSHGDGNCSVVSSVVQRVVCVVVVHRLADQAQPVVRDGHSVSRQVSCCVVPNQDDLVSLVRGPCNVVAADNVSHGPPDDLLNPDLSVLLVVLLLDAPVRNVVVLVVDVSSVVSCVVCVWVSLLSNLCNHLPLLSLLLVLLLVLVDPVNVVVQDPVSLLVSLVVSLVCSPPRNVVVCVVDPDGSVSSVVSVCCCVVPLVVVLVVLVVVVVVVVVVVDPPPDDDPPVPDDDPVSSSLSSNLVSVLSSVDSNLDDDPPPPSPPPVVVDPPPPPVSVPPRDDPVSVVSNVSVVVVVVVVVVVVLVVCVQVPPPPNCVCVVPPDDPDPVPDDNSVPPDDDVPDQAPLQCVLVVNDHDPDDDPLDDVVCPVVPSRPDHPVVCVVVVVSVVSLVVSCVVQNPPGDPVVVVVD

Sequence (508 aa):
MEEQTLLLYRQKRYYPVKIDVTTQNVLSEAEDDTIFEELEEQELSDPSVPVVSDDGHIVYPTRFIQPELSGVPILTDFGQARPMEPENTDWWMPDLYRAPEVLLKLPWESPVDVWCVGVMTLELLEGRNLFDPVDREANQYVLPLALAQYIAYLGPPPLELLKKSPIFPTFFDQDGNQHAAPLEQLPPEVRCLLLSFLAFDELRALVHASPTFHQQYLADRRSLLVKCLETTLGSVAVDAWAVFKSSSSAFADTRTRKHVFQFVESYRDRRSMSLRSILAEESFTGDDAVAMITFSSSIIKPLVQHYATWALANLSNETTNHSHGHDEFPLSTTEELRIIRSLYRFQLCCNLSGVSQHKSLRLSLLKSVDTSEILEIVLFEPWEVEEMLCIYAFGHDKFDQIFRDIHWDVHPDNPKFDDQHRPPTPDGAFDLDNSYGKELYPPLAWTLIWHGTYSNLYGWYIPDEIRRWGYVMWDAARLERTGGKELLMRQWIEYWDEDYDPRDDLMS